Protein AF-0000000068749416 (afdb_homodimer)

Organism: Papio anubis (NCBI:txid9555)

pLDDT: mean 79.18, std 22.69, range [18.34, 98.0]

InterPro domains:
  IPR003599 Immunoglobulin domain subtype [SM00409] (24-110)
  IPR003599 Immunoglobulin domain subtype [SM00409] (116-206)
  IPR007110 Immunoglobulin-like domain [PS50835] (22-93)
  IPR007110 Immunoglobulin-like domain [PS50835] (110-190)
  IPR013098 Immunoglobulin I-set [PF07679] (112-205)
  IPR013783 Immunoglobulin-like fold [G3DSA:2.60.40.10] (15-113)
  IPR013783 Immunoglobulin-like fold [G3DSA:2.60.40.10] (114-208)
  IPR036179 Immunoglobulin-like domain superfamily [SSF48726] (26-94)
  IPR036179 Immunoglobulin-like domain superfamily [SSF48726] (110-206)

Foldseek 3Di:
DPPPPFAEDEDEDEEEPPCPDDDDDDDDDDAKHKYKYKYKYFYPDDPVQKDKWKDFVHHTDPPPWDWDDDDRMIMIMDIDIDHDCVPDGDMDMDIDGDDDDDDDDDDDDFEKDWDPDAAEAEAQAKDKGKIFTPPDFFPDKWKWFDDDPDTDTDDPPPVAWDWDPPDRGMIMIMGGRDDQSNFAKMKMKGHHPVGIYIDIHGYGYHYPCVVCVVVVVVVVVVVVVVVVVVVVVVVVVVVVVVVVPPPPPPPVPPDPDDDDDDDDDDDDDDDDDDDPPD/DPPPPFAEDEDEDEEEPPCPDDDDDDDDDDAKHKYKYKYKYFYPDDPVQKDKWKDFVHHTDPPPWDWDDDDRMIMIMDIDIDHDCVPDGDMDMDIDGDDDDDDDDDDDDFEKDWDPDAAEEEAQAKDKGKIFTPPDFFPDKWKWFDDDPDTDTDDPPPVAWDWDPPDRGMIMIMGGRDDQSNFAKMKMKGHHPVGIYIDIHGYGYHYPCVVCVVVVVVVVVVVVVVVVVVVVVVVVVVVVVVVVPPPPPPPPVPDDDDDPDDDDDDDDDDPDDDDDDD

Sequence (556 aa):
MMANNFSWESHNISLTEHSSMPVEKNITLERPSNVNLTCQFTTSGDLNAVNVTWKKDSEQLEDNYLVSATGSTLYTQYRFTIINSKQMGSYSCFFREEKEQRGTFNFKVPELHGKNKPLISYVGDSTVLTCKCQNCFPLNWTWYSTNGSIKVPVGVQMNKYVINGTYANETKLKITQLLEEDGGSYWCHALFQVGESEEHIELVVLSYLVPLKPFLAIVAEVVLLVAAILLCEKYTQKKKKHSDEGKEFEQTEQLKSDDSNGIENNVPRHRKNESLDQMMANNFSWESHNISLTEHSSMPVEKNITLERPSNVNLTCQFTTSGDLNAVNVTWKKDSEQLEDNYLVSATGSTLYTQYRFTIINSKQMGSYSCFFREEKEQRGTFNFKVPELHGKNKPLISYVGDSTVLTCKCQNCFPLNWTWYSTNGSIKVPVGVQMNKYVINGTYANETKLKITQLLEEDGGSYWCHALFQVGESEEHIELVVLSYLVPLKPFLAIVAEVVLLVAAILLCEKYTQKKKKHSDEGKEFEQTEQLKSDDSNGIENNVPRHRKNESLDQ

Radius of gyration: 70.05 Å; Cα contacts (8 Å, |Δi|>4): 1006; chains: 2; bounding box: 60×235×241 Å

Structure (mmCIF, N/CA/C/O backbone):
data_AF-0000000068749416-model_v1
#
loop_
_entity.id
_entity.type
_entity.pdbx_description
1 polymer Embigin
#
loop_
_atom_site.group_PDB
_atom_site.id
_atom_site.type_symbol
_atom_site.label_atom_id
_atom_site.label_alt_id
_atom_site.label_comp_id
_atom_site.label_asym_id
_atom_site.label_entity_id
_atom_site.label_seq_id
_atom_site.pdbx_PDB_ins_code
_atom_site.Cartn_x
_atom_site.Cartn_y
_atom_site.Cartn_z
_atom_site.occupancy
_atom_site.B_iso_or_equiv
_atom_site.auth_seq_id
_atom_site.auth_comp_id
_atom_site.auth_asym_id
_atom_site.auth_atom_id
_atom_site.pdbx_PDB_model_num
ATOM 1 N N . MET A 1 1 ? -15.367 28.734 -17.875 1 34.31 1 MET A N 1
ATOM 2 C CA . MET A 1 1 ? -14.391 28.984 -16.812 1 34.31 1 MET A CA 1
ATOM 3 C C . MET A 1 1 ? -13.984 30.453 -16.766 1 34.31 1 MET A C 1
ATOM 5 O O . MET A 1 1 ? -13.398 30.969 -17.719 1 34.31 1 MET A O 1
ATOM 9 N N . MET A 1 2 ? -14.867 31.281 -16.406 1 40.5 2 MET A N 1
ATOM 10 C CA . MET A 1 2 ? -14.547 32.719 -16.422 1 40.5 2 MET A CA 1
ATOM 11 C C . MET A 1 2 ? -13.133 32.969 -15.914 1 40.5 2 MET A C 1
ATOM 13 O O . MET A 1 2 ? -12.734 32.406 -14.883 1 40.5 2 MET A O 1
ATOM 17 N N . ALA A 1 3 ? -12.273 33.188 -16.797 1 48.22 3 ALA A N 1
ATOM 18 C CA . ALA A 1 3 ? -10.875 33.562 -16.594 1 48.22 3 ALA A CA 1
ATOM 19 C C . ALA A 1 3 ? -10.727 34.594 -15.492 1 48.22 3 ALA A C 1
ATOM 21 O O . ALA A 1 3 ? -11.133 35.75 -15.648 1 48.22 3 ALA A O 1
ATOM 22 N N . ASN A 1 4 ? -11.055 34.281 -14.25 1 62.78 4 ASN A N 1
ATOM 23 C CA . ASN A 1 4 ? -10.961 35.281 -13.195 1 62.78 4 ASN A CA 1
ATOM 24 C C . ASN A 1 4 ? -9.609 35.969 -13.195 1 62.78 4 ASN A C 1
ATOM 26 O O . ASN A 1 4 ? -8.594 35.375 -13.57 1 62.78 4 ASN A O 1
ATOM 30 N N . ASN A 1 5 ? -9.516 37.219 -13.453 1 78.5 5 ASN A N 1
ATOM 31 C CA . ASN A 1 5 ? -8.422 38.188 -13.594 1 78.5 5 ASN A CA 1
ATOM 32 C C . ASN A 1 5 ? -7.535 38.219 -12.352 1 78.5 5 ASN A C 1
ATOM 34 O O . ASN A 1 5 ? -6.957 39.25 -12.016 1 78.5 5 ASN A O 1
ATOM 38 N N . PHE A 1 6 ? -7.492 37.062 -11.703 1 88.56 6 PHE A N 1
ATOM 39 C CA . PHE A 1 6 ? -6.641 37.094 -10.523 1 88.56 6 PHE A CA 1
ATOM 40 C C . PHE A 1 6 ? -5.203 36.75 -10.891 1 88.56 6 PHE A C 1
ATOM 42 O O . PHE A 1 6 ? -4.949 36.125 -11.922 1 88.56 6 PHE A O 1
ATOM 49 N N . SER A 1 7 ? -4.23 37.281 -10.023 1 89.56 7 SER A N 1
ATOM 50 C CA . SER A 1 7 ? -2.822 36.969 -10.211 1 89.56 7 SER A CA 1
ATOM 51 C C . SER A 1 7 ? -2.578 35.469 -10.055 1 89.56 7 SER A C 1
ATOM 53 O O . SER A 1 7 ? -3.377 34.75 -9.438 1 89.56 7 SER A O 1
ATOM 55 N N . TRP A 1 8 ? -1.411 35.062 -10.789 1 91.81 8 TRP A N 1
ATOM 56 C CA . TRP A 1 8 ? -1.044 33.656 -10.703 1 91.81 8 TRP A CA 1
ATOM 57 C C . TRP A 1 8 ? 0.104 33.469 -9.719 1 91.81 8 TRP A C 1
ATOM 59 O O . TRP A 1 8 ? 1.069 34.219 -9.711 1 91.81 8 TRP A O 1
ATOM 69 N N . GLU A 1 9 ? -0.146 32.469 -8.797 1 94.31 9 GLU A N 1
ATOM 70 C CA . GLU A 1 9 ? 0.899 32.062 -7.871 1 94.31 9 GLU A CA 1
ATOM 71 C C . GLU A 1 9 ? 1.227 30.562 -8.055 1 94.31 9 GLU A C 1
ATOM 73 O O . GLU A 1 9 ? 0.323 29.734 -8.172 1 94.31 9 GLU A O 1
ATOM 78 N N . SER A 1 10 ? 2.6 30.266 -8.156 1 96.44 10 SER A N 1
ATOM 79 C CA . SER A 1 10 ? 3.033 28.875 -8.297 1 96.44 10 SER A CA 1
ATOM 80 C C . SER A 1 10 ? 3.926 28.453 -7.133 1 96.44 10 SER A C 1
ATOM 82 O O . SER A 1 10 ? 4.801 29.219 -6.711 1 96.44 10 SER A O 1
ATOM 84 N N . HIS A 1 11 ? 3.621 27.391 -6.582 1 97.94 11 HIS A N 1
ATOM 85 C CA . HIS A 1 11 ? 4.418 26.844 -5.488 1 97.94 11 HIS A CA 1
ATOM 86 C C . HIS A 1 11 ? 4.773 25.375 -5.742 1 97.94 11 HIS A C 1
ATOM 88 O O . HIS A 1 11 ? 3.986 24.641 -6.336 1 97.94 11 HIS A O 1
ATOM 94 N N . ASN A 1 12 ? 5.973 24.922 -5.285 1 97.31 12 ASN A N 1
ATOM 95 C CA . ASN A 1 12 ? 6.441 23.562 -5.57 1 97.31 12 ASN A CA 1
ATOM 96 C C . ASN A 1 12 ? 7.027 22.906 -4.328 1 97.31 12 ASN A C 1
ATOM 98 O O . ASN A 1 12 ? 7.605 23.578 -3.473 1 97.3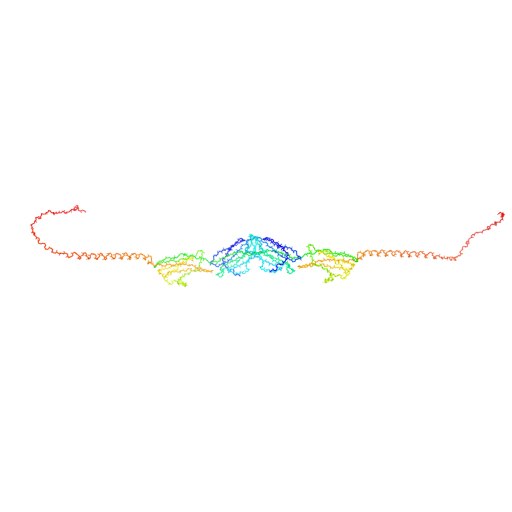1 12 ASN A O 1
ATOM 102 N N . ILE A 1 13 ? 6.781 21.656 -4.219 1 97.19 13 ILE A N 1
ATOM 103 C CA . ILE A 1 13 ? 7.395 20.812 -3.197 1 97.19 13 ILE A CA 1
ATOM 104 C C . ILE A 1 13 ? 8.07 19.625 -3.857 1 97.19 13 ILE A C 1
ATOM 106 O O . ILE A 1 13 ? 7.535 19.031 -4.801 1 97.19 13 ILE A O 1
ATOM 110 N N . SER A 1 14 ? 9.297 19.297 -3.426 1 95.06 14 SER A N 1
ATOM 111 C CA . SER A 1 14 ? 10.039 18.141 -3.926 1 95.06 14 SER A CA 1
ATOM 112 C C . SER A 1 14 ? 10.141 17.047 -2.865 1 95.06 14 SER A C 1
ATOM 114 O O . SER A 1 14 ? 10.57 17.297 -1.739 1 95.06 14 SER A O 1
ATOM 116 N N . LEU A 1 15 ? 9.68 15.906 -3.279 1 94.25 15 LEU A N 1
ATOM 117 C CA . LEU A 1 15 ? 9.703 14.75 -2.383 1 94.25 15 LEU A CA 1
ATOM 118 C C . LEU A 1 15 ? 10.625 13.664 -2.926 1 94.25 15 LEU A C 1
ATOM 120 O O . LEU A 1 15 ? 10.812 13.555 -4.141 1 94.25 15 LEU A O 1
ATOM 124 N N . THR A 1 16 ? 11.281 12.953 -1.979 1 89.75 16 THR A N 1
ATOM 125 C CA . THR A 1 16 ? 12.086 11.789 -2.334 1 89.75 16 THR A CA 1
ATOM 126 C C . THR A 1 16 ? 11.648 10.562 -1.532 1 89.75 16 THR A C 1
ATOM 128 O O . THR A 1 16 ? 10.844 10.68 -0.604 1 89.75 16 THR A O 1
ATOM 131 N N . GLU A 1 17 ? 12.164 9.398 -1.887 1 82.94 17 GLU A N 1
ATOM 132 C CA . GLU A 1 17 ? 11.82 8.148 -1.216 1 82.94 17 GLU A CA 1
ATOM 133 C C . GLU A 1 17 ? 12.258 8.172 0.248 1 82.94 17 GLU A C 1
ATOM 135 O O . GLU A 1 17 ? 11.703 7.441 1.075 1 82.94 17 GLU A O 1
ATOM 140 N N . HIS A 1 18 ? 13.188 8.914 0.63 1 75.38 18 HIS A N 1
ATOM 141 C CA . HIS A 1 18 ? 13.734 8.969 1.982 1 75.38 18 HIS A CA 1
ATOM 142 C C . HIS A 1 18 ? 13.094 10.086 2.791 1 75.38 18 HIS A C 1
ATOM 144 O O . HIS A 1 18 ? 13.5 10.359 3.924 1 75.38 18 HIS A O 1
ATOM 150 N N . SER A 1 19 ? 12.172 10.656 2.111 1 67.56 19 SER A N 1
ATOM 151 C CA . SER A 1 19 ? 11.523 11.727 2.863 1 67.56 19 SER A CA 1
ATOM 152 C C . SER A 1 19 ? 10.68 11.164 4.004 1 67.56 19 SER A C 1
ATOM 154 O O . SER A 1 19 ? 9.727 10.414 3.771 1 67.56 19 SER A O 1
ATOM 156 N N . SER A 1 20 ? 11.234 10.789 5.133 1 64.25 20 SER A N 1
ATOM 157 C CA . SER A 1 20 ? 10.562 10.141 6.25 1 64.25 20 SER A CA 1
ATOM 158 C C . SER A 1 20 ? 9.492 11.047 6.852 1 64.25 20 SER A C 1
ATOM 160 O O . SER A 1 20 ? 8.578 10.57 7.527 1 64.25 20 SER A O 1
ATOM 162 N N . MET A 1 21 ? 9.641 12.375 6.637 1 71 21 MET A N 1
ATOM 163 C CA . MET A 1 21 ? 8.688 13.297 7.25 1 71 21 MET A CA 1
ATOM 164 C C . MET A 1 21 ? 7.957 14.109 6.188 1 71 21 MET A C 1
ATOM 166 O O . MET A 1 21 ? 8.492 14.336 5.098 1 71 21 MET A O 1
ATOM 170 N N . PRO A 1 22 ? 6.648 14.344 6.473 1 82.06 22 PRO A N 1
ATOM 171 C CA . PRO A 1 22 ? 5.895 15.203 5.559 1 82.06 22 PRO A CA 1
ATOM 172 C C . PRO A 1 22 ? 6.559 16.562 5.348 1 82.06 22 PRO A C 1
ATOM 174 O O . PRO A 1 22 ? 7.074 17.156 6.297 1 82.06 22 PRO A O 1
ATOM 177 N N . VAL A 1 23 ? 6.801 16.906 4.082 1 92.5 23 VAL A N 1
ATOM 178 C CA . VAL A 1 23 ? 7.336 18.219 3.715 1 92.5 23 VAL A CA 1
ATOM 179 C C . VAL A 1 23 ? 6.195 19.234 3.611 1 92.5 23 VAL A C 1
ATOM 181 O O . VAL A 1 23 ? 5.195 18.984 2.936 1 92.5 23 VAL A O 1
ATOM 184 N N . GLU A 1 24 ? 6.391 20.344 4.379 1 95.56 24 GLU A N 1
ATOM 185 C CA . GLU A 1 24 ? 5.324 21.344 4.379 1 95.56 24 GLU A CA 1
ATOM 186 C C . GLU A 1 24 ? 5.836 22.688 3.9 1 95.56 24 GLU A C 1
ATOM 188 O O . GLU A 1 24 ? 7.008 23.031 4.102 1 95.56 24 GLU A O 1
ATOM 193 N N . LYS A 1 25 ? 5.078 23.391 3.197 1 96.94 25 LYS A N 1
ATOM 194 C CA . LYS A 1 25 ? 5.324 24.766 2.768 1 96.94 25 LYS A CA 1
ATOM 195 C C . LYS A 1 25 ? 4.191 25.688 3.203 1 96.94 25 LYS A C 1
ATOM 197 O O . LYS A 1 25 ? 3.021 25.438 2.906 1 96.94 25 LYS A O 1
ATOM 202 N N . ASN A 1 26 ? 4.473 26.797 3.949 1 96.75 26 ASN A N 1
ATOM 203 C CA . ASN A 1 26 ? 3.486 27.797 4.359 1 96.75 26 ASN A CA 1
ATOM 204 C C . ASN A 1 26 ? 3.414 28.953 3.373 1 96.75 26 ASN A C 1
ATOM 206 O O . ASN A 1 26 ? 4.43 29.578 3.076 1 96.75 26 ASN A O 1
ATOM 210 N N . ILE A 1 27 ? 2.252 29.203 2.924 1 96.31 27 ILE A N 1
ATOM 211 C CA . ILE A 1 27 ? 2.033 30.25 1.937 1 96.31 27 ILE A CA 1
ATOM 212 C C . ILE A 1 27 ? 1.076 31.297 2.502 1 96.31 27 ILE A C 1
ATOM 214 O O . ILE A 1 27 ? -0 30.953 3 1 96.31 27 ILE A O 1
ATOM 218 N N . THR A 1 28 ? 1.447 32.531 2.443 1 95.06 28 THR A N 1
ATOM 219 C CA . THR A 1 28 ? 0.596 33.625 2.92 1 95.06 28 THR A CA 1
ATOM 220 C C . THR A 1 28 ? -0.069 34.344 1.749 1 95.06 28 THR A C 1
ATOM 222 O O . THR A 1 28 ? 0.603 34.75 0.793 1 95.06 28 THR A O 1
ATOM 225 N N . LEU A 1 29 ? -1.43 34.469 1.845 1 93.94 29 LEU A N 1
ATOM 226 C CA . LEU A 1 29 ? -2.188 35.156 0.802 1 93.94 29 LEU A CA 1
ATOM 227 C C . LEU A 1 29 ? -3.154 36.156 1.407 1 93.94 29 LEU A C 1
ATOM 229 O O . LEU A 1 29 ? -3.775 35.906 2.438 1 93.94 29 LEU A O 1
ATOM 233 N N . GLU A 1 30 ? -3.281 37.344 0.752 1 92.19 30 GLU A N 1
ATOM 234 C CA . GLU A 1 30 ? -4.191 38.375 1.244 1 92.19 30 GLU A CA 1
ATOM 235 C C . GLU A 1 30 ? -5.309 38.656 0.24 1 92.19 30 GLU A C 1
ATOM 237 O O . GLU A 1 30 ? -6.336 39.219 0.591 1 92.19 30 GLU A O 1
ATOM 242 N N . ARG A 1 31 ? -5.031 38.375 -0.994 1 92.31 31 ARG A N 1
ATOM 243 C CA . ARG A 1 31 ? -5.977 38.625 -2.072 1 92.31 31 ARG A CA 1
ATOM 244 C C . ARG A 1 31 ? -6.27 37.375 -2.873 1 92.31 31 ARG A C 1
ATOM 246 O O . ARG A 1 31 ? -5.492 36.406 -2.844 1 92.31 31 ARG A O 1
ATOM 253 N N . PRO A 1 32 ? -7.477 37.406 -3.496 1 94.69 32 PRO A N 1
ATOM 254 C CA . PRO A 1 32 ? -7.762 36.25 -4.371 1 94.69 32 PRO A CA 1
ATOM 255 C C . PRO A 1 32 ? -6.672 36.031 -5.414 1 94.69 32 PRO A C 1
ATOM 257 O O . PRO A 1 32 ? -6.09 37 -5.926 1 94.69 32 PRO A O 1
ATOM 260 N N . SER A 1 33 ? -6.434 34.781 -5.648 1 95.56 33 SER A N 1
ATOM 261 C CA . SER A 1 33 ? -5.359 34.469 -6.578 1 95.56 33 SER A CA 1
ATOM 262 C C . SER A 1 33 ? -5.598 33.094 -7.246 1 95.56 33 SER A C 1
ATOM 264 O O . SER A 1 33 ? -6.293 32.25 -6.695 1 95.56 33 SER A O 1
ATOM 266 N N . ASN A 1 34 ? -5.094 33.031 -8.469 1 96 34 ASN A N 1
ATOM 267 C CA . ASN A 1 34 ? -4.977 31.734 -9.109 1 96 34 ASN A CA 1
ATOM 268 C C . ASN A 1 34 ? -3.74 30.984 -8.633 1 96 34 ASN A C 1
ATOM 270 O O . ASN A 1 34 ? -2.645 31.547 -8.586 1 96 34 ASN A O 1
ATOM 274 N N . VAL A 1 35 ? -3.977 29.797 -8.227 1 96.56 35 VAL A N 1
ATOM 275 C CA . VAL A 1 35 ? -2.875 29.062 -7.594 1 96.56 35 VAL A CA 1
ATOM 276 C C . VAL A 1 35 ? -2.557 27.812 -8.398 1 96.56 35 VAL A C 1
ATOM 278 O O . VAL A 1 35 ? -3.465 27.109 -8.859 1 96.56 35 VAL A O 1
ATOM 281 N N . ASN A 1 36 ? -1.297 27.516 -8.688 1 9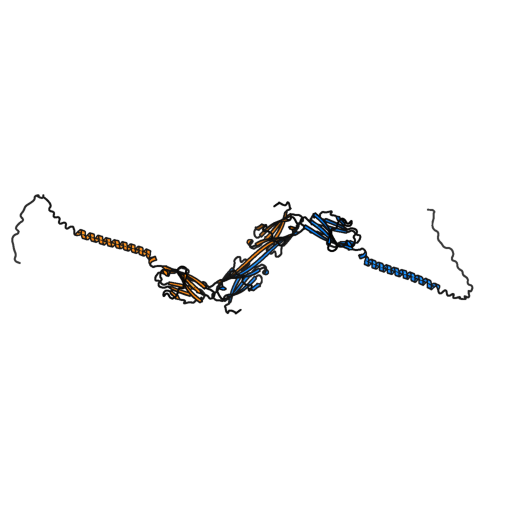6.94 36 ASN A N 1
ATOM 282 C CA . ASN A 1 36 ? -0.775 26.281 -9.266 1 96.94 36 ASN A CA 1
ATOM 283 C C . ASN A 1 36 ? 0.171 25.562 -8.305 1 96.94 36 ASN A C 1
ATOM 285 O O . ASN A 1 36 ? 1.279 26.031 -8.055 1 96.94 36 ASN A O 1
ATOM 289 N N . LEU A 1 37 ? -0.294 24.438 -7.832 1 97.69 37 LEU A N 1
ATOM 290 C CA . LEU A 1 37 ? 0.537 23.672 -6.918 1 97.69 37 LEU A CA 1
ATOM 291 C C . LEU A 1 37 ? 1.206 22.5 -7.645 1 97.69 37 LEU A C 1
ATOM 293 O O . LEU A 1 37 ? 0.549 21.766 -8.383 1 97.69 37 LEU A O 1
ATOM 297 N N . THR A 1 38 ? 2.514 22.328 -7.445 1 97.81 38 THR A N 1
ATOM 298 C CA . THR A 1 38 ? 3.248 21.25 -8.086 1 97.81 38 THR A CA 1
ATOM 299 C C . THR A 1 38 ? 4.012 20.422 -7.055 1 97.81 38 THR A C 1
ATOM 301 O O . THR A 1 38 ? 4.695 20.969 -6.191 1 97.81 38 THR A O 1
ATOM 304 N N . CYS A 1 39 ? 3.797 19.141 -7.117 1 97.31 39 CYS A N 1
ATOM 305 C CA . CYS A 1 39 ? 4.594 18.203 -6.336 1 97.31 39 CYS A CA 1
ATOM 306 C C . CYS A 1 39 ? 5.445 17.328 -7.242 1 97.31 39 CYS A C 1
ATOM 308 O O . CYS A 1 39 ? 4.98 16.891 -8.297 1 97.31 39 CYS A O 1
ATOM 310 N N . GLN A 1 40 ? 6.645 17.156 -6.836 1 96.38 40 GLN A N 1
ATOM 311 C CA . GLN A 1 40 ? 7.523 16.234 -7.547 1 96.38 40 GLN A CA 1
ATOM 312 C C . GLN A 1 40 ? 8.039 15.141 -6.617 1 96.38 40 GLN A C 1
ATOM 314 O O . GLN A 1 40 ? 8.422 15.422 -5.477 1 96.38 40 GLN A O 1
ATOM 319 N N . PHE A 1 41 ? 8.023 13.891 -7.16 1 95.06 41 PHE A N 1
ATOM 320 C CA . PHE A 1 41 ? 8.492 12.742 -6.387 1 95.06 41 PHE A CA 1
ATOM 321 C C . PHE A 1 41 ? 9.477 11.914 -7.188 1 95.06 41 PHE A C 1
ATOM 323 O O . PHE A 1 41 ? 9.148 11.406 -8.266 1 95.06 41 PHE A O 1
ATOM 330 N N . THR A 1 42 ? 10.648 11.891 -6.656 1 92.81 42 THR A N 1
ATOM 331 C CA . THR A 1 42 ? 11.68 11.086 -7.305 1 92.81 42 THR A CA 1
ATOM 332 C C . THR A 1 42 ? 11.867 9.758 -6.578 1 92.81 42 THR A C 1
ATOM 334 O O . THR A 1 42 ? 12.062 9.727 -5.363 1 92.81 42 THR A O 1
ATOM 337 N N . THR A 1 43 ? 11.75 8.664 -7.348 1 87.88 43 THR A N 1
ATOM 338 C CA . THR A 1 43 ? 11.891 7.336 -6.77 1 87.88 43 THR A CA 1
ATOM 339 C C . THR A 1 43 ? 12.711 6.43 -7.688 1 87.88 43 THR A C 1
ATOM 341 O O . THR A 1 43 ? 12.797 6.676 -8.891 1 87.88 43 THR A O 1
ATOM 344 N N . SER A 1 44 ? 13.391 5.508 -7.074 1 81.56 44 SER A N 1
ATOM 345 C CA . SER A 1 44 ? 14.141 4.508 -7.836 1 81.56 44 SER A CA 1
ATOM 346 C C . SER A 1 44 ? 13.242 3.348 -8.25 1 81.56 44 SER A C 1
ATOM 348 O O . SER A 1 44 ? 13.648 2.49 -9.039 1 81.56 44 SER A O 1
ATOM 350 N N . GLY A 1 45 ? 12.094 3.334 -7.805 1 79.12 45 GLY A N 1
ATOM 351 C CA . GLY A 1 45 ? 11.164 2.256 -8.102 1 79.12 45 GLY A CA 1
ATOM 352 C C . GLY A 1 45 ? 10.398 2.465 -9.391 1 79.12 45 GLY A C 1
ATOM 353 O O . GLY A 1 45 ? 10.805 3.262 -10.242 1 79.12 45 GLY A O 1
ATOM 354 N N . ASP A 1 46 ? 9.43 1.579 -9.555 1 82.31 46 ASP A N 1
ATOM 355 C CA . ASP A 1 46 ? 8.562 1.657 -10.734 1 82.31 46 ASP A CA 1
ATOM 356 C C . ASP A 1 46 ? 7.559 2.799 -10.602 1 82.31 46 ASP A C 1
ATOM 358 O O . ASP A 1 46 ? 6.688 2.768 -9.727 1 82.31 46 ASP A O 1
ATOM 362 N N . LEU A 1 47 ? 7.637 3.742 -11.539 1 87.56 47 LEU A N 1
ATOM 363 C CA . LEU A 1 47 ? 6.75 4.898 -11.5 1 87.56 47 LEU A CA 1
ATOM 364 C C . LEU A 1 47 ? 5.301 4.477 -11.727 1 87.56 47 LEU A C 1
ATOM 366 O O . LEU A 1 47 ? 4.375 5.133 -11.242 1 87.56 47 LEU A O 1
ATOM 370 N N . ASN A 1 48 ? 5.176 3.328 -12.383 1 86.75 48 ASN A N 1
ATOM 371 C CA . ASN A 1 48 ? 3.826 2.855 -12.688 1 86.75 48 ASN A CA 1
ATOM 372 C C . ASN A 1 48 ? 3.137 2.307 -11.438 1 86.75 48 ASN A C 1
ATOM 374 O O . ASN A 1 48 ? 1.911 2.178 -11.414 1 86.75 48 ASN A O 1
ATOM 378 N N . ALA A 1 49 ? 3.91 2.043 -10.422 1 83.5 49 ALA A N 1
ATOM 379 C CA . ALA A 1 49 ? 3.35 1.486 -9.195 1 83.5 49 ALA A CA 1
ATOM 380 C C . ALA A 1 49 ? 2.979 2.594 -8.211 1 83.5 49 ALA A C 1
ATOM 382 O O . ALA A 1 49 ? 2.449 2.32 -7.133 1 83.5 49 ALA A O 1
ATOM 383 N N . VAL A 1 50 ? 3.223 3.807 -8.625 1 91.31 50 VAL A N 1
ATOM 384 C CA . VAL A 1 50 ? 2.98 4.914 -7.707 1 91.31 50 VAL A CA 1
ATOM 385 C C . VAL A 1 50 ? 1.621 5.539 -8 1 91.31 50 VAL A C 1
ATOM 387 O O . VAL A 1 50 ? 1.335 5.914 -9.141 1 91.31 50 VAL A O 1
ATOM 390 N N . ASN A 1 51 ? 0.82 5.602 -6.977 1 92.75 51 ASN A N 1
ATOM 391 C CA . ASN A 1 51 ? -0.473 6.273 -7.07 1 92.75 51 ASN A CA 1
ATOM 392 C C . ASN A 1 51 ? -0.421 7.68 -6.484 1 92.75 51 ASN A C 1
ATOM 394 O O . ASN A 1 51 ? 0.136 7.887 -5.402 1 92.75 51 ASN A O 1
ATOM 398 N N . VAL A 1 52 ? -1.046 8.586 -7.246 1 94.69 52 VAL A N 1
ATOM 399 C CA . VAL A 1 52 ? -1.018 9.984 -6.82 1 94.69 52 VAL A CA 1
ATOM 400 C C . VAL A 1 52 ? -2.422 10.43 -6.422 1 94.69 52 VAL A C 1
ATOM 402 O O . VAL A 1 52 ? -3.398 10.117 -7.109 1 94.69 52 VAL A O 1
ATOM 405 N N . THR A 1 53 ? -2.529 11.094 -5.277 1 95.38 53 THR A N 1
ATOM 406 C CA . THR A 1 53 ? -3.801 11.664 -4.844 1 95.38 53 THR A CA 1
ATOM 407 C C . THR A 1 53 ? -3.592 13.039 -4.219 1 95.38 53 THR A C 1
ATOM 409 O O . THR A 1 53 ? -2.479 13.383 -3.816 1 95.38 53 THR A O 1
ATOM 412 N N . TRP A 1 54 ? -4.648 13.852 -4.262 1 96.69 54 TRP A N 1
ATOM 413 C CA . TRP A 1 54 ? -4.652 15.164 -3.621 1 96.69 54 TRP A CA 1
ATOM 414 C C . TRP A 1 54 ? -5.781 15.266 -2.602 1 96.69 54 TRP A C 1
ATOM 416 O O . TRP A 1 54 ? -6.867 14.719 -2.812 1 96.69 54 TRP A O 1
ATOM 426 N N . LYS A 1 55 ? -5.449 16 -1.531 1 96.94 55 LYS A N 1
ATOM 427 C CA . LYS A 1 55 ? -6.473 16.25 -0.517 1 96.94 55 LYS A CA 1
ATOM 428 C C . LYS A 1 55 ? -6.453 17.703 -0.057 1 96.94 55 LYS A C 1
ATOM 430 O O . LYS A 1 55 ? -5.398 18.328 -0.038 1 96.94 55 LYS A O 1
ATOM 435 N N . LYS A 1 56 ? -7.617 18.141 0.252 1 96.5 56 LYS A N 1
ATOM 436 C CA . LYS A 1 56 ? -7.781 19.391 0.984 1 96.5 56 LYS A CA 1
ATOM 437 C C . LYS A 1 56 ? -8.266 19.141 2.408 1 96.5 56 LYS A C 1
ATOM 439 O O . LYS A 1 56 ? -9.375 18.625 2.609 1 96.5 56 LYS A O 1
ATOM 444 N N . ASP A 1 57 ? -7.586 19.688 3.42 1 92.69 57 ASP A N 1
ATOM 445 C CA . ASP A 1 57 ? -7.887 19.531 4.84 1 92.69 57 ASP A CA 1
ATOM 446 C C . ASP A 1 57 ? -8.266 18.094 5.168 1 92.69 57 ASP A C 1
ATOM 448 O O . ASP A 1 57 ? -9.164 17.844 5.98 1 92.69 57 ASP A O 1
ATOM 452 N N . SER A 1 58 ? -8.531 17.156 4.453 1 88.69 58 SER A N 1
ATOM 453 C CA . SER A 1 58 ? -8.766 15.742 4.676 1 88.69 58 SER A CA 1
ATOM 454 C C . SER A 1 58 ? -9.703 15.164 3.619 1 88.69 58 SER A C 1
ATOM 456 O O . SER A 1 58 ? -9.984 13.969 3.617 1 88.69 58 SER A O 1
ATOM 458 N N . GLU A 1 59 ? -10.156 16 2.928 1 93.88 59 GLU A N 1
ATOM 459 C CA . GLU A 1 59 ? -11.07 15.547 1.891 1 93.88 59 GLU A CA 1
ATOM 460 C C . GLU A 1 59 ? -10.352 15.344 0.562 1 93.88 59 GLU A C 1
ATOM 462 O O . GLU A 1 59 ? -9.57 16.188 0.136 1 93.88 59 GLU A O 1
ATOM 467 N N . GLN A 1 60 ? -10.75 14.242 -0.064 1 94.75 60 GLN A N 1
ATOM 468 C CA . GLN A 1 60 ? -10.141 13.93 -1.352 1 94.75 60 GLN A CA 1
ATOM 469 C C . GLN A 1 60 ? -10.625 14.891 -2.436 1 94.75 60 GLN A C 1
ATOM 471 O O . GLN A 1 60 ? -11.812 15.188 -2.521 1 94.75 60 GLN A O 1
ATOM 476 N N . LEU A 1 61 ? -9.664 15.422 -3.127 1 93.62 61 LEU A N 1
ATOM 477 C CA . LEU A 1 61 ? -9.984 16.312 -4.234 1 93.62 61 LEU A CA 1
ATOM 478 C C . LEU A 1 61 ? -10.273 15.523 -5.504 1 93.62 61 LEU A C 1
ATOM 480 O O . LEU A 1 61 ? -9.805 14.391 -5.656 1 93.62 61 LEU A O 1
ATOM 484 N N . GLU A 1 62 ? -11.195 16.047 -6.309 1 84.06 62 GLU A N 1
ATOM 485 C CA . GLU A 1 62 ? -11.523 15.383 -7.566 1 84.06 62 GLU A CA 1
ATOM 486 C C . GLU A 1 62 ? -10.289 15.211 -8.438 1 84.06 62 GLU A C 1
ATOM 488 O O . GLU A 1 62 ? -9.312 15.953 -8.305 1 84.06 62 GLU A O 1
ATOM 493 N N . ASP A 1 63 ? -10.359 14.18 -9.297 1 77.62 63 ASP A N 1
ATOM 494 C CA . ASP A 1 63 ? -9.25 13.781 -10.156 1 77.62 63 ASP A CA 1
ATOM 495 C C . ASP A 1 63 ? -9.062 14.773 -11.305 1 77.62 63 ASP A C 1
ATOM 497 O O . ASP A 1 63 ? -9.125 14.398 -12.477 1 77.62 63 ASP A O 1
ATOM 501 N N . ASN A 1 64 ? -8.969 16.078 -10.922 1 85.69 64 ASN A N 1
ATOM 502 C CA . ASN A 1 64 ? -8.727 17.094 -11.945 1 85.69 64 ASN A CA 1
ATOM 503 C C . ASN A 1 64 ? -7.297 17.625 -11.875 1 85.69 64 ASN A C 1
ATOM 505 O O . ASN A 1 64 ? -7.055 18.797 -12.141 1 85.69 64 ASN A O 1
ATOM 509 N N . TYR A 1 65 ? -6.496 16.734 -11.375 1 92.19 65 TYR A N 1
ATOM 510 C CA . TYR A 1 65 ? -5.09 17.141 -11.352 1 92.19 65 TYR A CA 1
ATOM 511 C C . TYR A 1 65 ? -4.305 16.406 -12.438 1 92.19 65 TYR A C 1
ATOM 513 O O . TYR A 1 65 ? -4.797 15.453 -13.031 1 92.19 65 TYR A O 1
ATOM 521 N N . LEU A 1 66 ? -3.201 17.047 -12.797 1 94.19 66 LEU A N 1
ATOM 522 C CA . LEU A 1 66 ? -2.346 16.5 -13.844 1 94.19 66 LEU A CA 1
ATOM 523 C C . LEU A 1 66 ? -1.208 15.68 -13.25 1 94.19 66 LEU A C 1
ATOM 525 O O . LEU A 1 66 ? -0.616 16.062 -12.242 1 94.19 66 LEU A O 1
ATOM 529 N N . VAL A 1 67 ? -1.049 14.531 -13.898 1 94.5 67 VAL A N 1
ATOM 530 C CA . VAL A 1 67 ? 0.079 13.688 -13.508 1 94.5 67 VAL A CA 1
ATOM 531 C C . VAL A 1 67 ? 0.968 13.422 -14.719 1 94.5 67 VAL A C 1
ATOM 533 O O . VAL A 1 67 ? 0.471 13.117 -15.812 1 94.5 67 VAL A O 1
ATOM 536 N N . SER A 1 68 ? 2.26 13.641 -14.578 1 94.38 68 SER A N 1
ATOM 537 C CA . SER A 1 68 ? 3.227 13.344 -15.625 1 94.38 68 SER A CA 1
ATOM 538 C C . SER A 1 68 ? 4.5 12.734 -15.055 1 94.38 68 SER A C 1
ATOM 540 O O . SER A 1 68 ? 4.789 12.891 -13.867 1 94.38 68 SER A O 1
ATOM 542 N N . ALA A 1 69 ? 5.145 11.961 -15.898 1 93.44 69 ALA A N 1
ATOM 543 C CA . ALA A 1 69 ? 6.379 11.312 -15.469 1 93.44 69 ALA A CA 1
ATOM 544 C C . ALA A 1 69 ? 7.527 11.625 -16.422 1 93.44 69 ALA A C 1
ATOM 546 O O . ALA A 1 69 ? 7.332 11.656 -17.641 1 93.44 69 ALA A O 1
ATOM 547 N N . THR A 1 70 ? 8.617 12.062 -15.859 1 91.62 70 THR A N 1
ATOM 548 C CA . THR A 1 70 ? 9.859 12.242 -16.609 1 91.62 70 THR A CA 1
ATOM 549 C C . THR A 1 70 ? 11.016 11.547 -15.906 1 91.62 70 THR A C 1
ATOM 551 O O . THR A 1 70 ? 11.383 11.914 -14.781 1 91.62 70 THR A O 1
ATOM 554 N N . GLY A 1 71 ? 11.57 10.633 -16.625 1 91.06 71 GLY A N 1
ATOM 555 C CA . GLY A 1 71 ? 12.648 9.891 -15.984 1 91.06 71 GLY A CA 1
ATOM 556 C C . GLY A 1 71 ? 12.203 9.156 -14.734 1 91.06 71 GLY A C 1
ATOM 557 O O . GLY A 1 71 ? 11.266 8.359 -14.773 1 91.06 71 GLY A O 1
ATOM 558 N N . SER A 1 72 ? 12.859 9.43 -13.641 1 92.06 72 SER A N 1
ATOM 559 C CA . SER A 1 72 ? 12.562 8.797 -12.367 1 92.06 72 SER A CA 1
ATOM 560 C C . SER A 1 72 ? 11.742 9.719 -11.469 1 92.06 72 SER A C 1
ATOM 562 O O . SER A 1 72 ? 11.664 9.5 -10.25 1 92.06 72 SER A O 1
ATOM 564 N N . THR A 1 73 ? 11.242 10.695 -12.125 1 95.19 73 THR A N 1
ATOM 565 C CA . THR A 1 73 ? 10.523 11.68 -11.32 1 95.19 73 THR A CA 1
ATOM 566 C C . THR A 1 73 ? 9.07 11.797 -11.789 1 95.19 73 THR A C 1
ATOM 568 O O . THR A 1 73 ? 8.805 11.859 -12.984 1 95.19 73 THR A O 1
ATOM 571 N N . LEU A 1 74 ? 8.133 11.695 -10.797 1 95.44 74 LEU A N 1
ATOM 572 C CA . LEU A 1 74 ? 6.711 11.906 -11.039 1 95.44 74 LEU A CA 1
ATOM 573 C C . LEU A 1 74 ? 6.297 13.328 -10.664 1 95.44 74 LEU A C 1
ATOM 575 O O . LEU A 1 74 ? 6.727 13.852 -9.641 1 95.44 74 LEU A O 1
ATOM 579 N N . TYR A 1 75 ? 5.551 13.961 -11.594 1 96.12 75 TYR A N 1
ATOM 580 C CA . TYR A 1 75 ? 5.074 15.32 -11.367 1 96.12 75 TYR A CA 1
ATOM 581 C C . TYR A 1 75 ? 3.551 15.359 -11.297 1 96.12 75 TYR A C 1
ATOM 583 O O . TYR A 1 75 ? 2.873 14.688 -12.078 1 96.12 75 TYR A O 1
ATOM 591 N N . THR A 1 76 ? 3.037 16.016 -10.344 1 96.94 76 THR A N 1
ATOM 592 C CA . THR A 1 76 ? 1.603 16.266 -10.289 1 96.94 76 THR A CA 1
ATOM 593 C C . THR A 1 76 ? 1.328 17.75 -10.023 1 96.94 76 THR A C 1
ATOM 595 O O . THR A 1 76 ? 2.105 18.406 -9.344 1 96.94 76 THR A O 1
ATOM 598 N N . GLN A 1 77 ? 0.351 18.219 -10.711 1 96.81 77 GLN A N 1
ATOM 599 C CA . GLN A 1 77 ? -0.006 19.625 -10.586 1 96.81 77 GLN A CA 1
ATOM 600 C C . GLN A 1 77 ? -1.497 19.797 -10.312 1 96.81 77 GLN A C 1
ATOM 602 O O . GLN A 1 77 ? -2.328 19.125 -10.93 1 96.81 77 GLN A O 1
ATOM 607 N N . TYR A 1 78 ? -1.797 20.594 -9.391 1 96.56 78 TYR A N 1
ATOM 608 C CA . TYR A 1 78 ? -3.176 20.953 -9.07 1 96.56 78 TYR A CA 1
ATOM 609 C C . TYR A 1 78 ? -3.398 22.453 -9.211 1 96.56 78 TYR A C 1
ATOM 611 O O . TYR A 1 78 ? -2.703 23.25 -8.578 1 96.56 78 TYR A O 1
ATOM 619 N N . ARG A 1 79 ? -4.324 22.812 -10.086 1 95 79 ARG A N 1
ATOM 620 C CA . ARG A 1 79 ? -4.629 24.219 -10.336 1 95 79 ARG A CA 1
ATOM 621 C C . ARG A 1 79 ? -6.016 24.578 -9.805 1 95 79 ARG A C 1
ATOM 623 O O . ARG A 1 79 ? -6.984 23.859 -10.047 1 95 79 ARG A O 1
ATOM 630 N N . PHE A 1 80 ? -6.098 25.703 -9.055 1 93.88 80 PHE A N 1
ATOM 631 C CA . PHE A 1 80 ? -7.371 26.172 -8.523 1 93.88 80 PHE A CA 1
ATOM 632 C C . PHE A 1 80 ? -7.312 27.672 -8.242 1 93.88 80 PHE A C 1
ATOM 634 O O . PHE A 1 80 ? -6.273 28.297 -8.438 1 93.88 80 PHE A O 1
ATOM 641 N N . THR A 1 81 ? -8.469 28.172 -7.965 1 95.06 81 THR A N 1
ATOM 642 C CA . THR A 1 81 ? -8.555 29.594 -7.672 1 95.06 81 THR A CA 1
ATOM 643 C C . THR A 1 81 ? -9.039 29.828 -6.242 1 95.06 81 THR A C 1
ATOM 645 O O . THR A 1 81 ? -10 29.188 -5.797 1 95.06 81 THR A O 1
ATOM 648 N N . ILE A 1 82 ? -8.258 30.656 -5.531 1 95.56 82 ILE A N 1
ATOM 649 C CA . ILE A 1 82 ? -8.703 31.078 -4.211 1 95.56 82 ILE A CA 1
ATOM 650 C C . ILE A 1 82 ? -9.438 32.406 -4.316 1 95.56 82 ILE A C 1
ATOM 652 O O . ILE A 1 82 ? -8.836 33.438 -4.637 1 95.56 82 ILE A O 1
ATOM 656 N N . ILE A 1 83 ? -10.719 32.344 -4.039 1 94.44 83 ILE A N 1
ATOM 657 C CA . ILE A 1 83 ? -11.555 33.531 -4.148 1 94.44 83 ILE A CA 1
ATOM 658 C C . ILE A 1 83 ? -11.867 34.062 -2.754 1 94.44 83 ILE A C 1
ATOM 660 O O . ILE A 1 83 ? -11.938 35.281 -2.553 1 94.44 83 ILE A O 1
ATOM 664 N N . ASN A 1 84 ? -12.062 33.156 -1.834 1 93.69 84 ASN A N 1
ATOM 665 C CA . ASN A 1 84 ? -12.391 33.531 -0.464 1 93.69 84 ASN A CA 1
ATOM 666 C C . ASN A 1 84 ? -11.828 32.531 0.545 1 93.69 84 ASN A C 1
ATOM 668 O O . ASN A 1 84 ? -10.969 31.719 0.209 1 93.69 84 ASN A O 1
ATOM 672 N N . SER A 1 85 ? -12.305 32.688 1.793 1 94.06 85 SER A N 1
ATOM 673 C CA . SER A 1 85 ? -11.758 31.891 2.887 1 94.06 85 SER A CA 1
ATOM 674 C C . SER A 1 85 ? -12.102 30.406 2.723 1 94.06 85 SER A C 1
ATOM 676 O O . SER A 1 85 ? -11.438 29.547 3.283 1 94.06 85 SER A O 1
ATOM 678 N N . LYS A 1 86 ? -13.164 30.094 1.927 1 93.75 86 LYS A N 1
ATOM 679 C CA . LYS A 1 86 ? -13.609 28.703 1.764 1 93.75 86 LYS A CA 1
ATOM 680 C C . LYS A 1 86 ? -12.539 27.859 1.079 1 93.75 86 LYS A C 1
ATOM 682 O O . LYS A 1 86 ? -12.43 26.672 1.338 1 93.75 86 LYS A O 1
ATOM 687 N N . GLN A 1 87 ? -11.75 28.484 0.202 1 94.5 87 GLN A N 1
ATOM 688 C CA . GLN A 1 87 ? -10.734 27.734 -0.536 1 94.5 87 GLN A CA 1
ATOM 689 C C . GLN A 1 87 ? -9.398 27.766 0.198 1 94.5 87 GLN A C 1
ATOM 691 O O . GLN A 1 87 ? -8.43 27.156 -0.255 1 94.5 87 GLN A O 1
ATOM 696 N N . MET A 1 88 ? -9.391 28.516 1.346 1 95.88 88 MET A N 1
ATOM 697 C CA . MET A 1 88 ? -8.18 28.516 2.158 1 95.88 88 MET A CA 1
ATOM 698 C C . MET A 1 88 ? -8.031 27.203 2.914 1 95.88 88 MET A C 1
ATOM 700 O O . MET A 1 88 ? -8.984 26.438 3.033 1 95.88 88 MET A O 1
ATOM 704 N N . GLY A 1 89 ? -6.793 26.922 3.326 1 95.94 89 GLY A N 1
ATOM 705 C CA . GLY A 1 89 ? -6.555 25.688 4.043 1 95.94 89 GLY A CA 1
ATOM 706 C C . GLY A 1 89 ? -5.309 24.953 3.58 1 95.94 89 GLY A C 1
ATOM 707 O O . GLY A 1 89 ? -4.375 25.578 3.07 1 95.94 89 GLY A O 1
ATOM 708 N N . SER A 1 90 ? -5.379 23.688 3.891 1 97.69 90 SER A N 1
ATOM 709 C CA . SER A 1 90 ? -4.215 22.859 3.57 1 97.69 90 SER A CA 1
ATOM 710 C C . SER A 1 90 ? -4.488 21.953 2.383 1 97.69 90 SER A C 1
ATOM 712 O O . SER A 1 90 ? -5.535 21.297 2.322 1 97.69 90 SER A O 1
ATOM 714 N N . TYR A 1 91 ? -3.605 21.984 1.46 1 97.25 91 TYR A N 1
ATOM 715 C CA . TYR A 1 91 ? -3.641 21.094 0.306 1 97.25 91 TYR A CA 1
ATOM 716 C C . TYR A 1 91 ? -2.461 20.125 0.325 1 97.25 91 TYR A C 1
ATOM 718 O O . TYR A 1 91 ? -1.305 20.562 0.377 1 97.25 91 TYR A O 1
ATOM 726 N N . SER A 1 92 ? -2.797 18.891 0.237 1 97 92 SER A N 1
ATOM 727 C CA . SER A 1 92 ? -1.74 17.891 0.347 1 97 92 SER A CA 1
ATOM 728 C C . SER A 1 92 ? -1.734 16.953 -0.859 1 97 92 SER A C 1
ATOM 730 O O . SER A 1 92 ? -2.795 16.562 -1.352 1 97 92 SER A O 1
ATOM 732 N N . CYS A 1 93 ? -0.491 16.734 -1.358 1 96.69 93 CYS A N 1
ATOM 733 C CA . CYS A 1 93 ? -0.297 15.695 -2.373 1 96.69 93 CYS A CA 1
ATOM 734 C C . CYS A 1 93 ? 0.299 14.438 -1.763 1 96.69 93 CYS A C 1
ATOM 736 O O . CYS A 1 93 ? 1.117 14.516 -0.844 1 96.69 93 CYS A O 1
ATOM 738 N N . PHE A 1 94 ? -0.181 13.297 -2.305 1 95.06 94 PHE A N 1
ATOM 739 C CA . PHE A 1 94 ? 0.268 12.016 -1.783 1 95.06 94 PHE A CA 1
ATOM 740 C C . PHE A 1 94 ? 0.825 11.141 -2.902 1 95.06 94 PHE A C 1
ATOM 742 O O . PHE A 1 94 ? 0.205 11.008 -3.959 1 95.06 94 PHE A O 1
ATOM 749 N N . PHE A 1 95 ? 2.008 10.641 -2.652 1 94.12 95 PHE A N 1
ATOM 750 C CA . PHE A 1 95 ? 2.588 9.609 -3.502 1 94.12 95 PHE A CA 1
ATOM 751 C C . PHE A 1 95 ? 2.66 8.273 -2.764 1 94.12 95 PHE A C 1
ATOM 753 O O . PHE A 1 95 ? 3.506 8.094 -1.886 1 94.12 95 PHE A O 1
ATOM 760 N N . ARG A 1 96 ? 1.821 7.348 -3.221 1 91.31 96 ARG A N 1
ATOM 761 C CA . ARG A 1 96 ? 1.751 6.055 -2.549 1 91.31 96 ARG A CA 1
ATOM 762 C C . ARG A 1 96 ? 2.346 4.953 -3.418 1 91.31 96 ARG A C 1
ATOM 764 O O . ARG A 1 96 ? 1.919 4.758 -4.559 1 91.31 96 ARG A O 1
ATOM 771 N N . GLU A 1 97 ? 3.303 4.379 -2.891 1 87.44 97 GLU A N 1
ATOM 772 C CA . GLU A 1 97 ? 3.906 3.232 -3.562 1 87.44 97 GLU A CA 1
ATOM 773 C C . GLU A 1 97 ? 3.605 1.935 -2.82 1 87.44 97 GLU A C 1
ATOM 775 O O . GLU A 1 97 ? 3.818 1.843 -1.609 1 87.44 97 GLU A O 1
ATOM 780 N N . GLU A 1 98 ? 3.035 1.024 -3.562 1 84.56 98 GLU A N 1
ATOM 781 C CA . GLU A 1 98 ? 2.779 -0.289 -2.979 1 84.56 98 GLU A CA 1
ATOM 782 C C . GLU A 1 98 ? 3.598 -1.372 -3.676 1 84.56 98 GLU A C 1
ATOM 784 O O . GLU A 1 98 ? 3.574 -1.481 -4.902 1 84.56 98 GLU A O 1
ATOM 789 N N . LYS A 1 99 ? 4.414 -2.014 -2.957 1 84.12 99 LYS A N 1
ATOM 790 C CA . LYS A 1 99 ? 5.184 -3.146 -3.463 1 84.12 99 LYS A CA 1
ATOM 791 C C . LYS A 1 99 ? 4.816 -4.43 -2.727 1 84.12 99 LYS A C 1
ATOM 793 O O . LYS A 1 99 ? 4.613 -4.422 -1.511 1 84.12 99 LYS A O 1
ATOM 798 N N . GLU A 1 100 ? 4.66 -5.453 -3.568 1 89.12 100 GLU A N 1
ATOM 799 C CA . GLU A 1 100 ? 4.336 -6.75 -2.98 1 89.12 100 GLU A CA 1
ATOM 800 C C . GLU A 1 100 ? 5.262 -7.84 -3.506 1 89.12 100 GLU A C 1
ATOM 802 O O . GLU A 1 100 ? 5.469 -7.957 -4.715 1 89.12 100 GLU A O 1
ATOM 807 N N . GLN A 1 101 ? 5.91 -8.523 -2.605 1 92.19 101 GLN A N 1
ATOM 808 C CA . GLN A 1 101 ? 6.707 -9.703 -2.947 1 92.19 101 GLN A CA 1
ATOM 809 C C . GLN A 1 101 ? 5.996 -10.984 -2.535 1 92.19 101 GLN A C 1
ATOM 811 O O . GLN A 1 101 ? 5.516 -11.102 -1.404 1 92.19 101 GLN A O 1
ATOM 816 N N . ARG A 1 102 ? 6.008 -11.961 -3.518 1 94.06 102 ARG A N 1
ATOM 817 C CA . ARG A 1 102 ? 5.254 -13.188 -3.285 1 94.06 102 ARG A CA 1
ATOM 818 C C . ARG A 1 102 ? 6.152 -14.414 -3.42 1 94.06 102 ARG A C 1
ATOM 820 O O . ARG A 1 102 ? 6.883 -14.547 -4.402 1 94.06 102 ARG A O 1
ATOM 827 N N . GLY A 1 103 ? 6.125 -15.18 -2.4 1 96.44 103 GLY A N 1
ATOM 828 C CA . GLY A 1 103 ? 6.68 -16.516 -2.469 1 96.44 103 GLY A CA 1
ATOM 829 C C . GLY A 1 103 ? 5.621 -17.609 -2.447 1 96.44 103 GLY A C 1
ATOM 830 O O . GLY A 1 103 ? 4.695 -17.562 -1.635 1 96.44 103 GLY A O 1
ATOM 831 N N . THR A 1 104 ? 5.77 -18.641 -3.414 1 97.19 104 THR A N 1
ATOM 832 C CA . THR A 1 104 ? 4.727 -19.656 -3.506 1 97.19 104 THR A CA 1
ATOM 833 C C . THR A 1 104 ? 5.324 -21.062 -3.42 1 97.19 104 THR A C 1
ATOM 835 O O . THR A 1 104 ? 6.305 -21.359 -4.102 1 97.19 104 THR A O 1
ATOM 838 N N . PHE A 1 105 ? 4.746 -21.844 -2.537 1 98 105 PHE A N 1
ATOM 839 C CA . PHE A 1 105 ? 5.035 -23.266 -2.432 1 98 105 PHE A CA 1
ATOM 840 C C . PHE A 1 105 ? 3.934 -24.094 -3.078 1 98 105 PHE A C 1
ATOM 842 O O . PHE A 1 105 ? 2.781 -24.047 -2.646 1 98 105 PHE A O 1
ATOM 849 N N . ASN A 1 106 ? 4.309 -24.859 -4.086 1 97.81 106 ASN A N 1
ATOM 850 C CA . ASN A 1 106 ? 3.33 -25.703 -4.766 1 97.81 106 ASN A CA 1
ATOM 851 C C . ASN A 1 106 ? 3.486 -27.172 -4.371 1 97.81 106 ASN A C 1
ATOM 853 O O . ASN A 1 106 ? 4.48 -27.797 -4.723 1 97.81 106 ASN A O 1
ATOM 857 N N . PHE A 1 107 ? 2.51 -27.625 -3.67 1 97.38 107 PHE A N 1
ATOM 858 C CA . PHE A 1 107 ? 2.514 -29.031 -3.314 1 97.38 107 PHE A CA 1
ATOM 859 C C . PHE A 1 107 ? 1.764 -29.859 -4.355 1 97.38 107 PHE A C 1
ATOM 861 O O . PHE A 1 107 ? 0.596 -29.594 -4.645 1 97.38 107 PHE A O 1
ATOM 868 N N . LYS A 1 108 ? 2.459 -30.875 -4.902 1 95.44 108 LYS A N 1
ATOM 869 C CA . LYS A 1 108 ? 1.871 -31.75 -5.91 1 95.44 108 LYS A CA 1
ATOM 870 C C . LYS A 1 108 ? 2.271 -33.219 -5.668 1 95.44 108 LYS A C 1
ATOM 872 O O . LYS A 1 108 ? 3.242 -33.469 -4.961 1 95.44 108 LYS A O 1
ATOM 877 N N . VAL A 1 109 ? 1.492 -34.094 -6.172 1 95.12 109 VAL A N 1
ATOM 878 C CA . VAL A 1 109 ? 1.852 -35.531 -6.133 1 95.12 109 VAL A CA 1
ATOM 879 C C . VAL A 1 109 ? 2.887 -35.812 -7.215 1 95.12 109 VAL A C 1
ATOM 881 O O . VAL A 1 109 ? 3.023 -35.062 -8.18 1 95.12 109 VAL A O 1
ATOM 884 N N . PRO A 1 110 ? 3.59 -36.906 -7.031 1 94.56 110 PRO A N 1
ATOM 885 C CA . PRO A 1 110 ? 4.598 -37.25 -8.039 1 94.56 110 PRO A CA 1
ATOM 886 C C . PRO A 1 110 ? 3.994 -37.469 -9.422 1 94.56 110 PRO A C 1
ATOM 888 O O . PRO A 1 110 ? 2.875 -38 -9.531 1 94.56 110 PRO A O 1
ATOM 891 N N . GLU A 1 111 ? 4.703 -37.094 -10.312 1 92.62 111 GLU A N 1
ATOM 892 C CA . GLU A 1 111 ? 4.293 -37.312 -11.695 1 92.62 111 GLU A CA 1
ATOM 893 C C . GLU A 1 111 ? 4.727 -38.688 -12.172 1 92.62 111 GLU A C 1
ATOM 895 O O . GLU A 1 111 ? 5.766 -39.219 -11.75 1 92.62 111 GLU A O 1
ATOM 900 N N . LEU A 1 112 ? 3.871 -39.25 -12.984 1 92.88 112 LEU A N 1
ATOM 901 C CA . LEU A 1 112 ? 4.188 -40.531 -13.562 1 92.88 112 LEU A CA 1
ATOM 902 C C . LEU A 1 112 ? 4.895 -40.375 -14.906 1 92.88 112 LEU A C 1
ATOM 904 O O . LEU A 1 112 ? 4.754 -39.344 -15.57 1 92.88 112 LEU A O 1
ATOM 908 N N . HIS A 1 113 ? 5.723 -41.312 -15.125 1 88.5 113 HIS A N 1
ATOM 909 C CA . HIS A 1 113 ? 6.426 -41.281 -16.406 1 88.5 113 HIS A CA 1
ATOM 910 C C . HIS A 1 113 ? 6.09 -42.5 -17.234 1 88.5 113 HIS A C 1
ATOM 912 O O . HIS A 1 113 ? 6.215 -43.625 -16.766 1 88.5 113 HIS A O 1
ATOM 918 N N . GLY A 1 114 ? 5.457 -42.25 -18.344 1 79.38 114 GLY A N 1
ATOM 919 C CA . GLY A 1 114 ? 5.219 -43.281 -19.359 1 79.38 114 GLY A CA 1
ATOM 920 C C . GLY A 1 114 ? 5.828 -42.938 -20.703 1 79.38 114 GLY A C 1
ATOM 921 O O . GLY A 1 114 ? 6.559 -41.938 -20.828 1 79.38 114 GLY A O 1
ATOM 922 N N . LYS A 1 115 ? 5.684 -43.812 -21.641 1 76.44 115 LYS A N 1
ATOM 923 C CA . LYS A 1 115 ? 6.152 -43.531 -23 1 76.44 115 LYS A CA 1
ATOM 924 C C . LYS A 1 115 ? 5.352 -42.375 -23.609 1 76.44 115 LYS A C 1
ATOM 926 O O . LYS A 1 115 ? 4.129 -42.438 -23.719 1 76.44 115 LYS A O 1
ATOM 931 N N . ASN A 1 116 ? 6.004 -41.281 -23.828 1 79.56 116 ASN A N 1
ATOM 932 C CA . ASN A 1 116 ? 5.332 -40.094 -24.328 1 79.56 116 ASN A CA 1
ATOM 933 C C . ASN A 1 116 ? 5 -40.219 -25.812 1 79.56 116 ASN A C 1
ATOM 935 O O . ASN A 1 116 ? 4.207 -39.438 -26.359 1 79.56 116 ASN A O 1
ATOM 939 N N . LYS A 1 117 ? 5.535 -41.188 -26.484 1 85.81 117 LYS A N 1
ATOM 940 C CA . LYS A 1 117 ? 5.211 -41.438 -27.891 1 85.81 117 LYS A CA 1
ATOM 941 C C . LYS A 1 117 ? 4.215 -42.594 -28.031 1 85.81 117 LYS A C 1
ATOM 943 O O . LYS A 1 117 ? 4.223 -43.531 -27.219 1 85.81 117 LYS A O 1
ATOM 948 N N . PRO A 1 118 ? 3.393 -42.438 -29.047 1 90.31 118 PRO A N 1
ATOM 949 C CA . PRO A 1 118 ? 2.441 -43.531 -29.266 1 90.31 118 PRO A CA 1
ATOM 950 C C . PRO A 1 118 ? 3.131 -44.875 -29.5 1 90.31 118 PRO A C 1
ATOM 952 O O . PRO A 1 118 ? 4.176 -44.906 -30.156 1 90.31 118 PRO A O 1
ATOM 955 N N . LEU A 1 119 ? 2.645 -45.844 -28.906 1 92.25 119 LEU A N 1
ATOM 956 C CA . LEU A 1 119 ? 3.135 -47.219 -29.125 1 92.25 119 LEU A CA 1
ATOM 957 C C . LEU A 1 119 ? 2.471 -47.844 -30.359 1 92.25 119 LEU A C 1
ATOM 959 O O . LEU A 1 119 ? 1.242 -47.906 -30.422 1 92.25 119 LEU A O 1
ATOM 963 N N . ILE A 1 120 ? 3.268 -48.188 -31.312 1 91.94 120 ILE A N 1
ATOM 964 C CA . ILE A 1 120 ? 2.74 -48.781 -32.531 1 91.94 120 ILE A CA 1
ATOM 965 C C . ILE A 1 120 ? 2.959 -50.312 -32.5 1 91.94 120 ILE A C 1
ATOM 967 O O . ILE A 1 120 ? 4.066 -50.781 -32.219 1 91.94 120 ILE A O 1
ATOM 971 N N . SER A 1 121 ? 1.91 -51.062 -32.688 1 92.62 121 SER A N 1
ATOM 972 C CA . SER A 1 121 ? 1.952 -52.5 -32.75 1 92.62 121 SER A CA 1
ATOM 973 C C . SER A 1 121 ? 1.051 -53.031 -33.875 1 92.62 121 SER A C 1
ATOM 975 O O . SER A 1 121 ? 0.457 -52.25 -34.625 1 92.62 121 SER A O 1
ATOM 977 N N . TYR A 1 122 ? 1.132 -54.312 -34.156 1 91 122 TYR A N 1
ATOM 978 C CA . TYR A 1 122 ? 0.372 -54.875 -35.25 1 91 122 TYR A CA 1
ATOM 979 C C . TYR A 1 122 ? -0.648 -55.875 -34.75 1 91 122 TYR A C 1
ATOM 981 O O . TYR A 1 122 ? -0.463 -56.469 -33.656 1 91 122 TYR A O 1
ATOM 989 N N . VAL A 1 123 ? -1.664 -56.062 -35.594 1 91.31 123 VAL A N 1
ATOM 990 C CA . VAL A 1 123 ? -2.711 -57.031 -35.281 1 91.31 123 VAL A CA 1
ATOM 991 C C . VAL A 1 123 ? -2.094 -58.406 -35.062 1 91.31 123 VAL A C 1
ATOM 993 O O . VAL A 1 123 ? -1.243 -58.844 -35.844 1 91.31 123 VAL A O 1
ATOM 996 N N . GLY A 1 124 ? -2.512 -59.031 -33.969 1 89.81 124 GLY A N 1
ATOM 997 C CA . GLY A 1 124 ? -2.021 -60.375 -33.656 1 89.81 124 GLY A CA 1
ATOM 998 C C . GLY A 1 124 ? -0.844 -60.375 -32.688 1 89.81 124 GLY A C 1
ATOM 999 O O . GLY A 1 124 ? -0.545 -61.406 -32.062 1 89.81 124 GLY A O 1
ATOM 1000 N N . ASP A 1 125 ? -0.159 -59.281 -32.625 1 90.94 125 ASP A N 1
ATOM 1001 C CA . ASP A 1 125 ? 1.013 -59.156 -31.75 1 90.94 125 ASP A CA 1
ATOM 1002 C C . ASP A 1 125 ? 0.608 -58.875 -30.312 1 90.94 125 ASP A C 1
ATOM 1004 O O . ASP A 1 125 ? -0.58 -58.75 -30.016 1 90.94 125 ASP A O 1
ATOM 1008 N N . SER A 1 126 ? 1.638 -58.969 -29.438 1 91.56 126 SER A N 1
ATOM 1009 C CA . SER A 1 126 ? 1.475 -58.562 -28.031 1 91.56 126 SER A CA 1
ATOM 1010 C C . SER A 1 126 ? 2.262 -57.281 -27.734 1 91.56 126 SER A C 1
ATOM 1012 O O . SER A 1 126 ? 3.281 -57.031 -28.375 1 91.56 126 SER A O 1
ATOM 1014 N N . THR A 1 127 ? 1.622 -56.531 -26.875 1 92 127 THR A N 1
ATOM 1015 C CA . THR A 1 127 ? 2.324 -55.312 -26.484 1 92 127 THR A CA 1
ATOM 1016 C C . THR A 1 127 ? 2.248 -55.094 -24.969 1 92 127 THR A C 1
ATOM 1018 O O . THR A 1 127 ? 1.375 -55.656 -24.312 1 92 127 THR A O 1
ATOM 1021 N N . VAL A 1 128 ? 3.236 -54.406 -24.438 1 91.44 128 VAL A N 1
ATOM 1022 C CA . VAL A 1 128 ? 3.273 -54.094 -23.016 1 91.44 128 VAL A CA 1
ATOM 1023 C C . VAL A 1 128 ? 3.33 -52.594 -22.797 1 91.44 128 VAL A C 1
ATOM 1025 O O . VAL A 1 128 ? 4.23 -51.938 -23.312 1 91.44 128 VAL A O 1
ATOM 1028 N N . LEU A 1 129 ? 2.34 -52.094 -22.109 1 91.44 129 LEU A N 1
ATOM 1029 C CA . LEU A 1 129 ? 2.34 -50.688 -21.688 1 91.44 129 LEU A CA 1
ATOM 1030 C C . LEU A 1 129 ? 2.908 -50.562 -20.281 1 91.44 129 LEU A C 1
ATOM 1032 O O . LEU A 1 129 ? 2.486 -51.25 -19.359 1 91.44 129 LEU A O 1
ATOM 1036 N N . THR A 1 130 ? 3.82 -49.625 -20.078 1 91.19 130 THR A N 1
ATOM 1037 C CA . THR A 1 130 ? 4.492 -49.5 -18.797 1 91.19 130 THR A CA 1
ATOM 1038 C C . THR A 1 130 ? 4.359 -48.094 -18.25 1 91.19 130 THR A C 1
ATOM 1040 O O . THR A 1 130 ? 4.488 -47.125 -18.984 1 91.19 130 THR A O 1
ATOM 1043 N N . CYS A 1 131 ? 4.062 -48 -16.984 1 91.56 131 CYS A N 1
ATOM 1044 C CA . CYS A 1 131 ? 4.07 -46.781 -16.219 1 91.56 131 CYS A CA 1
ATOM 1045 C C . CYS A 1 131 ? 5.008 -46.875 -15.016 1 91.56 131 CYS A C 1
ATOM 1047 O O . CYS A 1 131 ? 5.023 -47.875 -14.32 1 91.56 131 CYS A O 1
ATOM 1049 N N . LYS A 1 132 ? 5.77 -45.781 -14.844 1 91.19 132 LYS A N 1
ATOM 1050 C CA . LYS A 1 132 ? 6.727 -45.781 -13.742 1 91.19 132 LYS A CA 1
ATOM 1051 C C . LYS A 1 132 ? 6.633 -44.5 -12.922 1 91.19 132 LYS A C 1
ATOM 1053 O O . LYS A 1 132 ? 6.328 -43.438 -13.453 1 91.19 132 LYS A O 1
ATOM 1058 N N . CYS A 1 133 ? 6.742 -44.656 -11.625 1 90.38 133 CYS A N 1
ATOM 1059 C CA . CYS A 1 133 ? 6.887 -43.531 -10.695 1 90.38 133 CYS A CA 1
ATOM 1060 C C . CYS A 1 133 ? 8.289 -43.469 -10.109 1 90.38 133 CYS A C 1
ATOM 1062 O O . CYS A 1 133 ? 8.672 -44.344 -9.32 1 90.38 133 CYS A O 1
ATOM 1064 N N . GLN A 1 134 ? 9.047 -42.406 -10.547 1 87.25 134 GLN A N 1
ATOM 1065 C CA . GLN A 1 134 ? 10.422 -42.312 -10.078 1 87.25 134 GLN A CA 1
ATOM 1066 C C . GLN A 1 134 ? 10.477 -41.844 -8.625 1 87.25 134 GLN A C 1
ATOM 1068 O O . GLN A 1 134 ? 9.969 -40.781 -8.289 1 87.25 134 GLN A O 1
ATOM 1073 N N . ASN A 1 135 ? 11.047 -42.594 -7.672 1 85.56 135 ASN A N 1
ATOM 1074 C CA . ASN A 1 135 ? 11.297 -42.25 -6.273 1 85.56 135 ASN A CA 1
ATOM 1075 C C . ASN A 1 135 ? 9.992 -42.125 -5.496 1 85.56 135 ASN A C 1
ATOM 1077 O O . ASN A 1 135 ? 9.859 -41.219 -4.656 1 85.56 135 ASN A O 1
ATOM 1081 N N . CYS A 1 136 ? 8.992 -42.719 -5.984 1 89.31 136 CYS A N 1
ATOM 1082 C CA . CYS A 1 136 ? 7.719 -42.719 -5.273 1 89.31 136 CYS A CA 1
ATOM 1083 C C . CYS A 1 136 ? 7.105 -44.094 -5.242 1 89.31 136 CYS A C 1
ATOM 1085 O O . CYS A 1 136 ? 7.508 -44.969 -6.008 1 89.31 136 CYS A O 1
ATOM 1087 N N . PHE A 1 137 ? 6.242 -44.25 -4.281 1 89 137 PHE A N 1
ATOM 1088 C CA . PHE A 1 137 ? 5.59 -45.531 -4.098 1 89 137 PHE A CA 1
ATOM 1089 C C . PHE A 1 137 ? 4.082 -45.375 -3.938 1 89 137 PHE A C 1
ATOM 1091 O O . PHE A 1 137 ? 3.592 -45.156 -2.822 1 89 137 PHE A O 1
ATOM 1098 N N . PRO A 1 138 ? 3.361 -45.625 -5.062 1 92.38 138 PRO A N 1
ATOM 1099 C CA . PRO A 1 138 ? 1.905 -45.5 -4.977 1 92.38 138 PRO A CA 1
ATOM 1100 C C . PRO A 1 138 ? 1.266 -46.625 -4.152 1 92.38 138 PRO A C 1
ATOM 1102 O O . PRO A 1 138 ? 1.842 -47.719 -4.02 1 92.38 138 PRO A O 1
ATOM 1105 N N . LEU A 1 139 ? 0.103 -46.344 -3.58 1 91.25 139 LEU A N 1
ATOM 1106 C CA . LEU A 1 139 ? -0.655 -47.344 -2.826 1 91.25 139 LEU A CA 1
ATOM 1107 C C . LEU A 1 139 ? -1.229 -48.406 -3.756 1 91.25 139 LEU A C 1
ATOM 1109 O O . LEU A 1 139 ? -1.265 -49.562 -3.406 1 91.25 139 LEU A O 1
ATOM 1113 N N . ASN A 1 140 ? -1.709 -47.906 -4.844 1 90.88 140 ASN A N 1
ATOM 1114 C CA . ASN A 1 140 ? -2.324 -48.781 -5.82 1 90.88 140 ASN A CA 1
ATOM 1115 C C . ASN A 1 140 ? -2.207 -48.25 -7.238 1 90.88 140 ASN A C 1
ATOM 1117 O O . ASN A 1 140 ? -2.047 -47.031 -7.426 1 90.88 140 ASN A O 1
ATOM 1121 N N . TRP A 1 141 ? -2.217 -49.25 -8.211 1 91.5 141 TRP A N 1
ATOM 1122 C CA . TRP A 1 141 ? -2.244 -48.906 -9.633 1 91.5 141 TRP A CA 1
ATOM 1123 C C . TRP A 1 141 ? -3.545 -49.375 -10.281 1 91.5 141 TRP A C 1
ATOM 1125 O O . TRP A 1 141 ? -4.043 -50.438 -9.984 1 91.5 141 TRP A O 1
ATOM 1135 N N . THR A 1 142 ? -4.082 -48.531 -11.156 1 90.38 142 THR A N 1
ATOM 1136 C CA . THR A 1 142 ? -5.246 -48.906 -11.945 1 90.38 142 THR A CA 1
ATOM 1137 C C . THR A 1 142 ? -5.078 -48.5 -13.398 1 90.38 142 THR A C 1
ATOM 1139 O O . THR A 1 142 ? -4.598 -47.375 -13.68 1 90.38 142 THR A O 1
ATOM 1142 N N . TRP A 1 143 ? -5.414 -49.406 -14.336 1 91.88 143 TRP A N 1
ATOM 1143 C CA . TRP A 1 143 ? -5.352 -49.094 -15.766 1 91.88 143 TRP A CA 1
ATOM 1144 C C . TRP A 1 143 ? -6.742 -48.844 -16.328 1 91.88 143 TRP A C 1
ATOM 1146 O O . TRP A 1 143 ? -7.699 -49.531 -15.977 1 91.88 143 TRP A O 1
ATOM 1156 N N . TYR A 1 144 ? -6.727 -47.844 -17.219 1 91.12 144 TYR A N 1
ATOM 1157 C CA . TYR A 1 144 ? -7.98 -47.531 -17.906 1 91.12 144 TYR A CA 1
ATOM 1158 C C . TYR A 1 144 ? -7.785 -47.469 -19.406 1 91.12 144 TYR A C 1
ATOM 1160 O O . TYR A 1 144 ? -6.699 -47.156 -19.891 1 91.12 144 TYR A O 1
ATOM 1168 N N . SER A 1 145 ? -8.836 -47.844 -20.109 1 89.12 145 SER A N 1
ATOM 1169 C CA . SER A 1 145 ? -8.898 -47.656 -21.562 1 89.12 145 SER A CA 1
ATOM 1170 C C . SER A 1 145 ? -10.07 -46.781 -21.953 1 89.12 145 SER A C 1
ATOM 1172 O O . SER A 1 145 ? -11.102 -46.75 -21.266 1 89.12 145 SER A O 1
ATOM 1174 N N . THR A 1 146 ? -9.766 -45.906 -22.844 1 84.5 146 THR A N 1
ATOM 1175 C CA . THR A 1 146 ? -10.828 -45.031 -23.266 1 84.5 146 T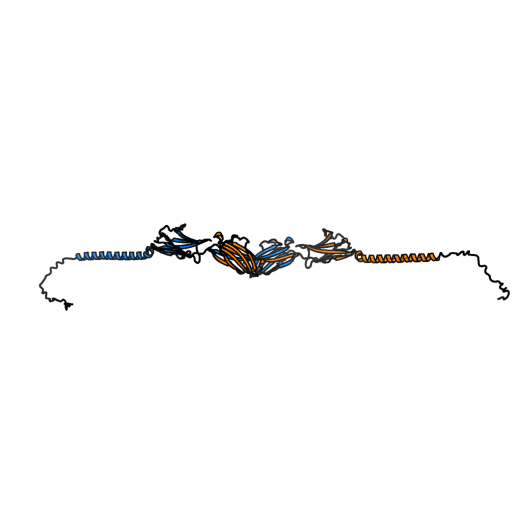HR A CA 1
ATOM 1176 C C . THR A 1 146 ? -11.516 -45.562 -24.516 1 84.5 146 THR A C 1
ATOM 1178 O O . THR A 1 146 ? -10.852 -45.875 -25.5 1 84.5 146 THR A O 1
ATOM 1181 N N . ASN A 1 147 ? -12.703 -45.938 -24.328 1 72.88 147 ASN A N 1
ATOM 1182 C CA . ASN A 1 147 ? -13.578 -46.219 -25.469 1 72.88 147 ASN A CA 1
ATOM 1183 C C . ASN A 1 147 ? -14.508 -45.031 -25.766 1 72.88 147 ASN A C 1
ATOM 1185 O O . ASN A 1 147 ? -15.516 -44.844 -25.078 1 72.88 147 ASN A O 1
ATOM 1189 N N . GLY A 1 148 ? -14.109 -44.188 -26.75 1 69.88 148 GLY A N 1
ATOM 1190 C CA . GLY A 1 148 ? -14.867 -42.969 -26.984 1 69.88 148 GLY A CA 1
ATOM 1191 C C . GLY A 1 148 ? -14.633 -41.906 -25.938 1 69.88 148 GLY A C 1
ATOM 1192 O O . GLY A 1 148 ? -13.516 -41.438 -25.766 1 69.88 148 GLY A O 1
ATOM 1193 N N . SER A 1 149 ? -15.711 -41.625 -25.109 1 74.94 149 SER A N 1
ATOM 1194 C CA . SER A 1 149 ? -15.617 -40.531 -24.141 1 74.94 149 SER A CA 1
ATOM 1195 C C . SER A 1 149 ? -15.57 -41.094 -22.703 1 74.94 149 SER A C 1
ATOM 1197 O O . SER A 1 149 ? -15.406 -40.312 -21.75 1 74.94 149 SER A O 1
ATOM 1199 N N . ILE A 1 150 ? -15.648 -42.438 -22.594 1 80.62 150 ILE A N 1
ATOM 1200 C CA . ILE A 1 150 ? -15.742 -43 -21.234 1 80.62 150 ILE A CA 1
ATOM 1201 C C . ILE A 1 150 ? -14.5 -43.812 -20.922 1 80.62 150 ILE A C 1
ATOM 1203 O O . ILE A 1 150 ? -14.047 -44.594 -21.75 1 80.62 150 ILE A O 1
ATOM 1207 N N . LYS A 1 151 ? -13.859 -43.5 -19.766 1 85.06 151 LYS A N 1
ATOM 1208 C CA . LYS A 1 151 ? -12.758 -44.312 -19.25 1 85.06 151 LYS A CA 1
ATOM 1209 C C . LYS A 1 151 ? -13.273 -45.562 -18.547 1 85.06 151 LYS A C 1
ATOM 1211 O O . LYS A 1 151 ? -14.086 -45.5 -17.625 1 85.06 151 LYS A O 1
ATOM 1216 N N . VAL A 1 152 ? -12.922 -46.781 -19.094 1 85.12 152 VAL A N 1
ATOM 1217 C CA . VAL A 1 152 ? -13.336 -48.062 -18.516 1 85.12 152 VAL A CA 1
ATOM 1218 C C . VAL A 1 152 ? -12.117 -48.781 -17.938 1 85.12 152 VAL A C 1
ATOM 1220 O O . VAL A 1 152 ? -11.078 -48.906 -18.594 1 85.12 152 VAL A O 1
ATOM 1223 N N . PRO A 1 153 ? -12.242 -49.125 -16.578 1 87.31 153 PRO A N 1
ATOM 1224 C CA . PRO A 1 153 ? -11.125 -49.906 -16.016 1 87.31 153 PRO A CA 1
ATOM 1225 C C . PRO A 1 153 ? -10.812 -51.156 -16.828 1 87.31 153 PRO A C 1
ATOM 1227 O O . PRO A 1 153 ? -11.727 -51.844 -17.312 1 87.31 153 PRO A O 1
ATOM 1230 N N . VAL A 1 154 ? -9.5 -51.281 -17.094 1 82.5 154 VAL A N 1
ATOM 1231 C CA . VAL A 1 154 ? -9.062 -52.469 -17.797 1 82.5 154 VAL A CA 1
ATOM 1232 C C . VAL A 1 154 ? -9.016 -53.656 -16.828 1 82.5 154 VAL A C 1
ATOM 1234 O O . VAL A 1 154 ? -8.406 -53.562 -15.766 1 82.5 154 VAL A O 1
ATOM 1237 N N . GLY A 1 155 ? -10.031 -54.5 -16.75 1 71.12 155 GLY A N 1
ATOM 1238 C CA . GLY A 1 155 ? -10.109 -55.625 -15.828 1 71.12 155 GLY A CA 1
ATOM 1239 C C . GLY A 1 155 ? -9.516 -56.906 -16.391 1 71.12 155 GLY A C 1
ATOM 1240 O O . GLY A 1 155 ? -9.289 -57 -17.594 1 71.12 155 GLY A O 1
ATOM 1241 N N . VAL A 1 156 ? -8.961 -57.656 -15.32 1 58.38 156 VAL A N 1
ATOM 1242 C CA . VAL A 1 156 ? -8.297 -58.938 -15.5 1 58.38 156 VAL A CA 1
ATOM 1243 C C . VAL A 1 156 ? -9.234 -59.906 -16.234 1 58.38 156 VAL A C 1
ATOM 1245 O O . VAL A 1 156 ? -8.797 -60.938 -16.75 1 58.38 156 VAL A O 1
ATOM 1248 N N . GLN A 1 157 ? -10.438 -59.562 -16.234 1 54.59 157 GLN A N 1
ATOM 1249 C CA . GLN A 1 157 ? -11.266 -60.688 -16.609 1 54.59 157 GLN A CA 1
ATOM 1250 C C . GLN A 1 157 ? -11.086 -61.031 -18.094 1 54.59 157 GLN A C 1
ATOM 1252 O O . GLN A 1 157 ? -11.438 -62.125 -18.531 1 54.59 157 GLN A O 1
ATOM 1257 N N . MET A 1 158 ? -10.648 -60.094 -18.781 1 55.72 158 MET A N 1
ATOM 1258 C CA . MET A 1 158 ? -10.555 -60.562 -20.156 1 55.72 158 MET A CA 1
ATOM 1259 C C . MET A 1 158 ? -9.172 -61.156 -20.438 1 55.72 158 MET A C 1
ATOM 1261 O O . MET A 1 158 ? -8.164 -60.594 -20 1 55.72 158 MET A O 1
ATOM 1265 N N . ASN A 1 159 ? -9.016 -62.469 -20.609 1 61.88 159 ASN A N 1
ATOM 1266 C CA . ASN A 1 159 ? -7.824 -63.25 -20.922 1 61.88 159 ASN A CA 1
ATOM 1267 C C . ASN A 1 159 ? -6.848 -62.469 -21.781 1 61.88 159 ASN A C 1
ATOM 1269 O O . ASN A 1 159 ? -5.773 -62.969 -22.141 1 61.88 159 ASN A O 1
ATOM 1273 N N . LYS A 1 160 ? -7.168 -61.125 -22 1 72.31 160 LYS A N 1
ATOM 1274 C CA . LYS A 1 160 ? -6.355 -60.344 -22.906 1 72.31 160 LYS A CA 1
ATOM 1275 C C . LYS A 1 160 ? -5.434 -59.406 -22.141 1 72.31 160 LYS A C 1
ATOM 1277 O O . LYS A 1 160 ? -4.348 -59.062 -22.609 1 72.31 160 LYS A O 1
ATOM 1282 N N . TYR A 1 161 ? -5.793 -59.156 -20.938 1 73.12 161 TYR A N 1
ATOM 1283 C CA . TYR A 1 161 ? -5.039 -58.156 -20.188 1 73.12 161 TYR A CA 1
ATOM 1284 C C . TYR A 1 161 ? -4.371 -58.781 -18.969 1 73.12 161 TYR A C 1
ATOM 1286 O O . TYR A 1 161 ? -5.004 -59.531 -18.219 1 73.12 161 TYR A O 1
ATOM 1294 N N . VAL A 1 162 ? -3.072 -58.656 -18.938 1 72.81 162 VAL A N 1
ATOM 1295 C CA . VAL A 1 162 ? -2.35 -59.062 -17.734 1 72.81 162 VAL A CA 1
ATOM 1296 C C . VAL A 1 162 ? -1.637 -57.875 -17.109 1 72.81 162 VAL A C 1
ATOM 1298 O O . VAL A 1 162 ? -0.839 -57.188 -17.766 1 72.81 162 VAL A O 1
ATOM 1301 N N . ILE A 1 163 ? -2.051 -57.5 -15.906 1 73.69 163 ILE A N 1
ATOM 1302 C CA . ILE A 1 163 ? -1.409 -56.406 -15.188 1 73.69 163 ILE A CA 1
ATOM 1303 C C . ILE A 1 163 ? -0.338 -56.969 -14.25 1 73.69 163 ILE A C 1
ATOM 1305 O O . ILE A 1 163 ? -0.612 -57.844 -13.445 1 73.69 163 ILE A O 1
ATOM 1309 N N . ASN A 1 164 ? 0.904 -56.562 -14.586 1 69.06 164 ASN A N 1
ATOM 1310 C CA . ASN A 1 164 ? 2.012 -56.969 -13.734 1 69.06 164 ASN A CA 1
ATOM 1311 C C . ASN A 1 164 ? 2.621 -55.781 -12.992 1 69.06 164 ASN A C 1
ATOM 1313 O O . ASN A 1 164 ? 2.691 -54.688 -13.539 1 69.06 164 ASN A O 1
ATOM 1317 N N . GLY A 1 165 ? 2.67 -55.906 -11.609 1 64.94 165 GLY A N 1
ATOM 1318 C CA . GLY A 1 165 ? 3.318 -54.875 -10.789 1 64.94 165 GLY A CA 1
ATOM 1319 C C . GLY A 1 165 ? 4.531 -55.406 -10.047 1 64.94 165 GLY A C 1
ATOM 1320 O O . GLY A 1 165 ? 4.469 -55.656 -8.836 1 64.94 165 GLY A O 1
ATOM 1321 N N . THR A 1 166 ? 5.578 -55.844 -10.891 1 61.84 166 THR A N 1
ATOM 1322 C CA . THR A 1 166 ? 6.754 -56.375 -10.211 1 61.84 166 THR A CA 1
ATOM 1323 C C . THR A 1 166 ? 7.262 -55.406 -9.156 1 61.84 166 THR A C 1
ATOM 1325 O O . THR A 1 166 ? 7.723 -55.812 -8.094 1 61.84 166 THR A O 1
ATOM 1328 N N . TYR A 1 167 ? 7.23 -54.156 -9.359 1 72.19 167 TYR A N 1
ATOM 1329 C CA . TYR A 1 167 ? 7.68 -53.156 -8.414 1 72.19 167 TYR A CA 1
ATOM 1330 C C . TYR A 1 167 ? 6.5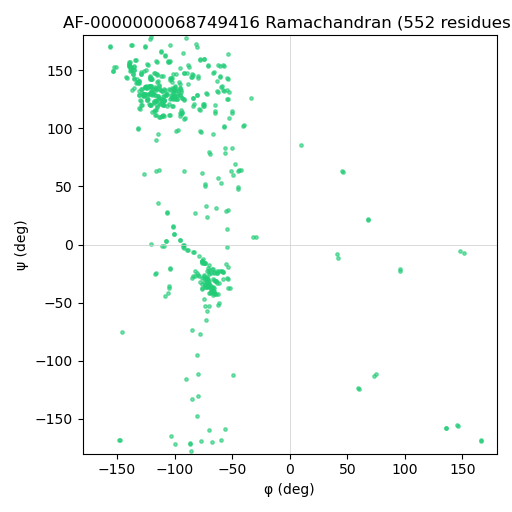43 -52.219 -8.047 1 72.19 167 TYR A C 1
ATOM 1332 O O . TYR A 1 167 ? 5.668 -51.938 -8.867 1 72.19 167 TYR A O 1
ATOM 1340 N N . ALA A 1 168 ? 6.648 -51.906 -6.801 1 80.31 168 ALA A N 1
ATOM 1341 C CA . ALA A 1 168 ? 5.609 -51.031 -6.293 1 80.31 168 ALA A CA 1
ATOM 1342 C C . ALA A 1 168 ? 5.582 -49.719 -7.07 1 80.31 168 ALA A C 1
ATOM 1344 O O . ALA A 1 168 ? 4.523 -49.094 -7.207 1 80.31 168 ALA A O 1
ATOM 1345 N N . ASN A 1 169 ? 6.715 -49.344 -7.719 1 89.75 169 ASN A N 1
ATOM 1346 C CA . ASN A 1 169 ? 6.789 -48.062 -8.367 1 89.75 169 ASN A CA 1
ATOM 1347 C C . ASN A 1 169 ? 6.586 -48.156 -9.875 1 89.75 169 ASN A C 1
ATOM 1349 O O . ASN A 1 169 ? 6.902 -47.25 -10.625 1 89.75 169 ASN A O 1
ATOM 1353 N N . GLU A 1 170 ? 6.176 -49.438 -10.289 1 90 170 GLU A N 1
ATOM 1354 C CA . GLU A 1 170 ? 5.965 -49.656 -11.719 1 90 170 GLU A CA 1
ATOM 1355 C C . GLU A 1 170 ? 4.758 -50.562 -11.969 1 90 170 GLU A C 1
ATOM 1357 O O . GLU A 1 170 ? 4.48 -51.469 -11.188 1 90 170 GLU A O 1
ATOM 1362 N N . THR A 1 171 ? 4.047 -50.281 -13.031 1 89.25 171 THR A N 1
ATOM 1363 C CA . THR A 1 171 ? 2.955 -51.125 -13.477 1 89.25 171 THR A CA 1
ATOM 1364 C C . THR A 1 171 ? 3.027 -51.375 -14.977 1 89.25 171 THR A C 1
ATOM 1366 O O . THR A 1 171 ? 3.41 -50.469 -15.734 1 89.25 171 THR A O 1
ATOM 1369 N N . LYS A 1 172 ? 2.75 -52.594 -15.289 1 90.06 172 LYS A N 1
ATOM 1370 C CA . LYS A 1 172 ? 2.77 -53 -16.703 1 90.06 172 LYS A CA 1
ATOM 1371 C C . LYS A 1 172 ? 1.438 -53.594 -17.125 1 90.06 172 LYS A C 1
ATOM 1373 O O . LYS A 1 172 ? 0.869 -54.438 -16.391 1 90.06 172 LYS A O 1
ATOM 1378 N N . LEU A 1 173 ? 1.009 -53.188 -18.234 1 90.31 173 LEU A N 1
ATOM 1379 C CA . LEU A 1 173 ? -0.179 -53.75 -18.859 1 90.31 173 LEU A CA 1
ATOM 1380 C C . LEU A 1 173 ? 0.183 -54.5 -20.141 1 90.31 173 LEU A C 1
ATOM 1382 O O . LEU A 1 173 ? 0.599 -53.875 -21.125 1 90.31 173 LEU A O 1
ATOM 1386 N N . LYS A 1 174 ? 0.071 -55.781 -20.078 1 90.5 174 LYS A N 1
ATOM 1387 C CA . LYS A 1 174 ? 0.337 -56.594 -21.266 1 90.5 174 LYS A CA 1
ATOM 1388 C C . LYS A 1 174 ? -0.952 -56.906 -22.016 1 90.5 174 LYS A C 1
ATOM 1390 O O . LYS A 1 174 ? -1.92 -57.406 -21.422 1 90.5 174 LYS A O 1
ATOM 1395 N N . ILE A 1 175 ? -0.981 -56.656 -23.266 1 90.06 175 ILE A N 1
ATOM 1396 C CA . ILE A 1 175 ? -2.113 -56.938 -24.141 1 90.06 175 ILE A CA 1
ATOM 1397 C C . ILE A 1 175 ? -1.7 -57.969 -25.188 1 90.06 175 ILE A C 1
ATOM 1399 O O . ILE A 1 175 ? -0.756 -57.719 -25.953 1 90.06 175 ILE A O 1
ATOM 1403 N N . THR A 1 176 ? -2.426 -59 -25.188 1 89.19 176 THR A N 1
ATOM 1404 C CA . THR A 1 176 ? -2.076 -60.062 -26.141 1 89.19 176 THR A CA 1
ATOM 1405 C C . THR A 1 176 ? -3.102 -60.125 -27.266 1 89.19 176 THR A C 1
ATOM 1407 O O . THR A 1 176 ? -4.215 -59.594 -27.141 1 89.19 176 THR A O 1
ATOM 1410 N N . GLN A 1 177 ? -2.76 -60.75 -28.359 1 89.5 177 GLN A N 1
ATOM 1411 C CA . GLN A 1 177 ? -3.631 -60.938 -29.5 1 89.5 177 GLN A CA 1
ATOM 1412 C C . GLN A 1 177 ? -4.363 -59.656 -29.891 1 89.5 177 GLN A C 1
ATOM 1414 O O . GLN A 1 177 ? -5.594 -59.656 -29.953 1 89.5 177 GLN A O 1
ATOM 1419 N N . LEU A 1 178 ? -3.551 -58.75 -30.234 1 91.12 178 LEU A N 1
ATOM 1420 C CA . LEU A 1 178 ? -4.055 -57.406 -30.484 1 91.12 178 LEU A CA 1
ATOM 1421 C C . LEU A 1 178 ? -5.035 -57.406 -31.641 1 91.12 178 LEU A C 1
ATOM 1423 O O . LEU A 1 178 ? -4.812 -58.094 -32.656 1 91.12 178 LEU A O 1
ATOM 1427 N N . LEU A 1 179 ? -6.156 -56.781 -31.406 1 89.56 179 LEU A N 1
ATOM 1428 C CA . LEU A 1 179 ? -7.098 -56.438 -32.469 1 89.56 179 LEU A CA 1
ATOM 1429 C C . LEU A 1 179 ? -7.039 -54.969 -32.812 1 89.56 179 LEU A C 1
ATOM 1431 O O . LEU A 1 179 ? -6.531 -54.156 -32.031 1 89.56 179 LEU A O 1
ATOM 1435 N N . GLU A 1 180 ? -7.449 -54.562 -33.938 1 88.12 180 GLU A N 1
ATOM 1436 C CA . GLU A 1 180 ? -7.48 -53.156 -34.312 1 88.12 180 GLU A CA 1
ATOM 1437 C C . GLU A 1 180 ? -8.258 -52.312 -33.312 1 88.12 180 GLU A C 1
ATOM 1439 O O . GLU A 1 180 ? -7.91 -51.156 -33.031 1 88.12 180 GLU A O 1
ATOM 1444 N N . GLU A 1 181 ? -9.242 -52.969 -32.656 1 86.75 181 GLU A N 1
ATOM 1445 C CA . GLU A 1 181 ? -10.102 -52.25 -31.688 1 86.75 181 GLU A CA 1
ATOM 1446 C C . GLU A 1 181 ? -9.367 -52 -30.375 1 86.75 181 GLU A C 1
ATOM 1448 O O . GLU A 1 181 ? -9.812 -51.188 -29.578 1 86.75 181 GLU A O 1
ATOM 1453 N N . ASP A 1 182 ? -8.266 -52.719 -30.281 1 88.75 182 ASP A N 1
ATOM 1454 C CA . ASP A 1 182 ? -7.5 -52.531 -29.062 1 88.75 182 ASP A CA 1
ATOM 1455 C C . ASP A 1 182 ? -6.723 -51.219 -29.078 1 88.75 182 ASP A C 1
ATOM 1457 O O . ASP A 1 182 ? -6.215 -50.781 -28.047 1 88.75 182 ASP A O 1
ATOM 1461 N N . GLY A 1 183 ? -6.633 -50.688 -30.281 1 89.19 183 GLY A N 1
ATOM 1462 C CA . GLY A 1 183 ? -5.977 -49.406 -30.391 1 89.19 183 GLY A CA 1
ATOM 1463 C C . GLY A 1 183 ? -6.75 -48.281 -29.719 1 89.19 183 GLY A C 1
ATOM 1464 O O . GLY A 1 183 ? -7.977 -48.344 -29.609 1 89.19 183 GLY A O 1
ATOM 1465 N N . GLY A 1 184 ? -5.992 -47.312 -29.188 1 89.88 184 GLY A N 1
ATOM 1466 C CA . GLY A 1 184 ? -6.625 -46.156 -28.547 1 89.88 184 GLY A CA 1
ATOM 1467 C C . GLY A 1 184 ? -5.824 -45.625 -27.375 1 89.88 184 GLY A C 1
ATOM 1468 O O . GLY A 1 184 ? -4.602 -45.781 -27.328 1 89.88 184 GLY A O 1
ATOM 1469 N N . SER A 1 185 ? -6.617 -44.938 -26.484 1 91.25 185 SER A N 1
ATOM 1470 C CA . SER A 1 185 ? -5.965 -44.281 -25.359 1 91.25 185 SER A CA 1
ATOM 1471 C C . SER A 1 185 ? -6.031 -45.156 -24.109 1 91.25 185 SER A C 1
ATOM 1473 O O . SER A 1 185 ? -7.09 -45.656 -23.766 1 91.25 185 SER A O 1
ATOM 1475 N N . TYR A 1 186 ? -4.871 -45.312 -23.531 1 91.56 186 TYR A N 1
ATOM 1476 C CA . TYR A 1 186 ? -4.773 -46 -22.25 1 91.56 186 TYR A CA 1
ATOM 1477 C C . TYR A 1 186 ? -4.234 -45.062 -21.172 1 91.56 186 TYR A C 1
ATOM 1479 O O . TYR A 1 186 ? -3.416 -44.188 -21.469 1 91.56 186 TYR A O 1
ATOM 1487 N N . TRP A 1 187 ? -4.746 -45.344 -19.922 1 92.25 187 TRP A N 1
ATOM 1488 C CA . TRP A 1 187 ? -4.336 -44.5 -18.797 1 92.25 187 TRP A CA 1
ATOM 1489 C C . TRP A 1 187 ? -3.895 -45.344 -17.609 1 92.25 187 TRP A C 1
ATOM 1491 O O . TRP A 1 187 ? -4.578 -46.312 -17.234 1 92.25 187 TRP A O 1
ATOM 1501 N N . CYS A 1 188 ? -2.748 -45.031 -17.125 1 92.38 188 CYS A N 1
ATOM 1502 C CA . CYS A 1 188 ? -2.371 -45.625 -15.836 1 92.38 188 CYS A CA 1
ATOM 1503 C C . CYS A 1 188 ? -2.596 -44.625 -14.703 1 92.38 188 CYS A C 1
ATOM 1505 O O . CYS A 1 188 ? -2.264 -43.438 -14.828 1 92.38 188 CYS A O 1
ATOM 1507 N N . HIS A 1 189 ? -3.195 -45.094 -13.688 1 92.69 189 HIS A N 1
ATOM 1508 C CA . HIS A 1 189 ? -3.58 -44.281 -12.539 1 92.69 189 HIS A CA 1
ATOM 1509 C C . HIS A 1 189 ? -2.881 -44.75 -11.266 1 92.69 189 HIS A C 1
ATOM 1511 O O . HIS A 1 189 ? -3.012 -45.906 -10.883 1 92.69 189 HIS A O 1
ATOM 1517 N N . ALA A 1 190 ? -2.16 -43.844 -10.633 1 93.31 190 ALA A N 1
ATOM 1518 C CA . ALA A 1 190 ? -1.515 -44.125 -9.359 1 93.31 190 ALA A CA 1
ATOM 1519 C C . ALA A 1 190 ? -2.219 -43.406 -8.211 1 93.31 190 ALA A C 1
ATOM 1521 O O . ALA A 1 190 ? -2.445 -42.219 -8.266 1 93.31 190 ALA A O 1
ATOM 1522 N N . LEU A 1 191 ? -2.525 -44.188 -7.215 1 93.56 191 LEU A N 1
ATOM 1523 C CA . LEU A 1 191 ? -3.166 -43.656 -6.031 1 93.56 191 LEU A CA 1
ATOM 1524 C C . LEU A 1 191 ? -2.156 -43.438 -4.906 1 93.56 191 LEU A C 1
ATOM 1526 O O . LEU A 1 191 ? -1.441 -44.375 -4.539 1 93.56 191 LEU A O 1
ATOM 1530 N N . PHE A 1 192 ? -2.092 -42.188 -4.367 1 94.19 192 PHE A N 1
ATOM 1531 C CA . PHE A 1 192 ? -1.298 -41.844 -3.189 1 94.19 192 PHE A CA 1
ATOM 1532 C C . PHE A 1 192 ? -2.197 -41.5 -2.014 1 94.19 192 PHE A C 1
ATOM 1534 O O . PHE A 1 192 ? -3.396 -41.281 -2.189 1 94.19 192 PHE A O 1
ATOM 1541 N N . GLN A 1 193 ? -1.632 -41.438 -0.849 1 92.81 193 GLN A N 1
ATOM 1542 C CA . GLN A 1 193 ? -2.416 -41.062 0.322 1 92.81 193 GLN A CA 1
ATOM 1543 C C . GLN A 1 193 ? -2.9 -39.625 0.22 1 92.81 193 GLN A C 1
ATOM 1545 O O . GLN A 1 193 ? -3.988 -39.281 0.697 1 92.81 193 GLN A O 1
ATOM 1550 N N . VAL A 1 194 ? -2.127 -38.781 -0.44 1 94.62 194 VAL A N 1
ATOM 1551 C CA . VAL A 1 194 ? -2.41 -37.344 -0.436 1 94.62 194 VAL A CA 1
ATOM 1552 C C . VAL A 1 194 ? -2.949 -36.938 -1.8 1 94.62 194 VAL A C 1
ATOM 1554 O O . VAL A 1 194 ? -3.127 -35.75 -2.061 1 94.62 194 VAL A O 1
ATOM 1557 N N . GLY A 1 195 ? -3.146 -37.938 -2.75 1 94.69 195 GLY A N 1
ATOM 1558 C CA . GLY A 1 195 ? -3.668 -37.562 -4.059 1 94.69 195 GLY A CA 1
ATOM 1559 C C . GLY A 1 195 ? -3.514 -38.656 -5.09 1 94.69 195 GLY A C 1
ATOM 1560 O O . GLY A 1 195 ? -3.357 -39.844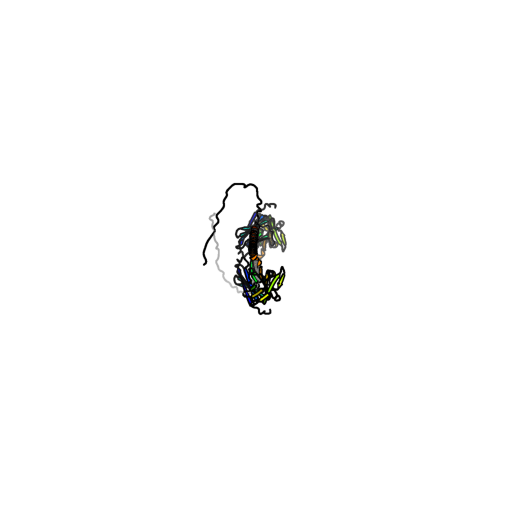 -4.738 1 94.69 195 GLY A O 1
ATOM 1561 N N . GLU A 1 196 ? -3.754 -38.281 -6.344 1 95.06 196 GLU A N 1
ATOM 1562 C CA . GLU A 1 196 ? -3.656 -39.25 -7.441 1 95.06 196 GLU A CA 1
ATOM 1563 C C . GLU A 1 196 ? -2.969 -38.625 -8.656 1 95.06 196 GLU A C 1
ATOM 1565 O O . GLU A 1 196 ? -2.932 -37.375 -8.789 1 95.06 196 GLU A O 1
ATOM 1570 N N . SER A 1 197 ? -2.365 -39.469 -9.422 1 95 197 SER A N 1
ATOM 1571 C CA . SER A 1 197 ? -1.716 -39.062 -10.656 1 95 197 SER A CA 1
ATOM 1572 C C . SER A 1 197 ? -2.037 -40 -11.797 1 95 197 SER A C 1
ATOM 1574 O O . SER A 1 197 ? -2.316 -41.188 -11.562 1 95 197 SER A O 1
ATOM 1576 N N . GLU A 1 198 ? -2.055 -39.5 -13.023 1 93.69 198 GLU A N 1
ATOM 1577 C CA . GLU A 1 198 ? -2.336 -40.312 -14.18 1 93.69 198 GLU A CA 1
ATOM 1578 C C . GLU A 1 198 ? -1.412 -39.969 -15.344 1 93.69 198 GLU A C 1
ATOM 1580 O O . GLU A 1 198 ? -0.884 -38.875 -15.422 1 93.69 198 GLU A O 1
ATOM 1585 N N . GLU A 1 199 ? -1.184 -40.969 -16.109 1 93.88 199 GLU A N 1
ATOM 1586 C CA . GLU A 1 199 ? -0.395 -40.812 -17.328 1 93.88 199 GLU A CA 1
ATOM 1587 C C . GLU A 1 199 ? -1.095 -41.438 -18.531 1 93.88 199 GLU A C 1
ATOM 1589 O O . GLU A 1 199 ? -1.673 -42.531 -18.422 1 93.88 199 GLU A O 1
ATOM 1594 N N . HIS A 1 200 ? -0.989 -40.75 -19.625 1 93 200 HIS A N 1
ATOM 1595 C CA . HIS A 1 200 ? -1.656 -41.188 -20.859 1 93 200 HIS A CA 1
ATOM 1596 C C . HIS A 1 200 ? -0.683 -41.875 -21.797 1 93 200 HIS A C 1
ATOM 1598 O O . HIS A 1 200 ? 0.447 -41.406 -21.984 1 93 200 HIS A O 1
ATOM 1604 N N . ILE A 1 201 ? -1.088 -43 -22.359 1 92.06 201 ILE A N 1
ATOM 1605 C CA . ILE A 1 201 ? -0.323 -43.719 -23.375 1 92.06 201 ILE A CA 1
ATOM 1606 C C . ILE A 1 201 ? -1.215 -44 -24.578 1 92.06 201 ILE A C 1
ATOM 1608 O O . ILE A 1 201 ? -2.314 -44.531 -24.422 1 92.06 201 ILE A O 1
ATOM 1612 N N . GLU A 1 202 ? -0.735 -43.688 -25.734 1 93.06 202 GLU A N 1
ATOM 1613 C CA . GLU A 1 202 ? -1.484 -43.969 -26.953 1 93.06 202 GLU A CA 1
ATOM 1614 C C . GLU A 1 202 ? -0.988 -45.25 -27.641 1 93.06 202 GLU A C 1
ATOM 1616 O O . GLU A 1 202 ? 0.214 -45.406 -27.859 1 93.06 202 GLU A O 1
ATOM 1621 N N . LEU A 1 203 ? -1.938 -46.156 -27.938 1 92.69 203 LEU A N 1
ATOM 1622 C CA . LEU A 1 203 ? -1.624 -47.406 -28.641 1 92.69 203 LEU A CA 1
ATOM 1623 C C . LEU A 1 203 ? -2.264 -47.406 -30.031 1 92.69 203 LEU A C 1
ATOM 1625 O O . LEU A 1 203 ? -3.477 -47.219 -30.156 1 92.69 203 LEU A O 1
ATOM 1629 N N . VAL A 1 204 ? -1.401 -47.531 -31.016 1 92.69 204 VAL A N 1
ATOM 1630 C CA . VAL A 1 204 ? -1.873 -47.656 -32.406 1 92.69 204 VAL A CA 1
ATOM 1631 C C . VAL A 1 204 ? -1.632 -49.062 -32.906 1 92.69 204 VAL A C 1
ATOM 1633 O O . VAL A 1 204 ? -0.504 -49.562 -32.875 1 92.69 204 VAL A O 1
ATOM 1636 N N . VAL A 1 205 ? -2.697 -49.719 -33.281 1 91.94 205 VAL A N 1
ATOM 1637 C CA . VAL A 1 205 ? -2.584 -51.062 -33.844 1 91.94 205 VAL A CA 1
ATOM 1638 C C . VAL A 1 205 ? -2.803 -51.031 -35.344 1 91.94 205 VAL A C 1
ATOM 1640 O O . VAL A 1 205 ? -3.881 -50.688 -35.812 1 91.94 205 VAL A O 1
ATOM 1643 N N . LEU A 1 206 ? -1.812 -51.469 -36.062 1 90.62 206 LEU A N 1
ATOM 1644 C CA . LEU A 1 206 ? -1.871 -51.438 -37.531 1 90.62 206 LEU A CA 1
ATOM 1645 C C . LEU A 1 206 ? -2.129 -52.844 -38.062 1 90.62 206 LEU A C 1
ATOM 1647 O O . LEU A 1 206 ? -1.752 -53.844 -37.438 1 90.62 206 LEU A O 1
ATOM 1651 N N . SER A 1 207 ? -2.891 -52.875 -39.094 1 85.69 207 SER A N 1
ATOM 1652 C CA . SER A 1 207 ? -3.086 -54.156 -39.781 1 85.69 207 SER A CA 1
ATOM 1653 C C . SER A 1 207 ? -1.911 -54.469 -40.688 1 85.69 207 SER A C 1
ATOM 1655 O O . SER A 1 207 ? -1.204 -53.562 -41.125 1 85.69 207 SER A O 1
ATOM 1657 N N . TYR A 1 208 ? -1.552 -55.781 -40.812 1 75.88 208 TYR A N 1
ATOM 1658 C CA . TYR A 1 208 ? -0.448 -56.188 -41.656 1 75.88 208 TYR A CA 1
ATOM 1659 C C . TYR A 1 208 ? -0.692 -55.781 -43.094 1 75.88 208 TYR A C 1
ATOM 1661 O O . TYR A 1 208 ? 0.252 -55.625 -43.875 1 75.88 208 TYR A O 1
ATOM 1669 N N . LEU A 1 209 ? -1.986 -55.594 -43.375 1 69.75 209 LEU A N 1
ATOM 1670 C CA . LEU A 1 209 ? -2.301 -55.25 -44.75 1 69.75 209 LEU A CA 1
ATOM 1671 C C . LEU A 1 209 ? -1.906 -53.812 -45.062 1 69.75 209 LEU A C 1
ATOM 1673 O O . LEU A 1 209 ? -1.657 -53.469 -46.25 1 69.75 209 LEU A O 1
ATOM 1677 N N . VAL A 1 210 ? -1.679 -53.062 -44.094 1 64.81 210 VAL A N 1
ATOM 1678 C CA . VAL A 1 210 ? -1.462 -51.625 -44.344 1 64.81 210 VAL A CA 1
ATOM 1679 C C . VAL A 1 210 ? -0.086 -51.438 -44.969 1 64.81 210 VAL A C 1
ATOM 1681 O O . VAL A 1 210 ? 0.035 -50.781 -46 1 64.81 210 VAL A O 1
ATOM 1684 N N . PRO A 1 211 ? 0.972 -51.906 -44.438 1 63.25 211 PRO A N 1
ATOM 1685 C CA . PRO A 1 211 ? 2.23 -51.719 -45.188 1 63.25 211 PRO A CA 1
ATOM 1686 C C . PRO A 1 211 ? 2.311 -52.562 -46.438 1 63.25 211 PRO A C 1
ATOM 1688 O O . PRO A 1 211 ? 3.131 -52.312 -47.312 1 63.25 211 PRO A O 1
ATOM 1691 N N . LEU A 1 212 ? 1.485 -53.531 -46.469 1 66.25 212 LEU A N 1
ATOM 1692 C CA . LEU A 1 212 ? 1.563 -54.438 -47.594 1 66.25 212 LEU A CA 1
ATOM 1693 C C . LEU A 1 212 ? 0.694 -53.969 -48.75 1 66.25 212 LEU A C 1
ATOM 1695 O O . LEU A 1 212 ? 0.811 -54.5 -49.875 1 66.25 212 LEU A O 1
ATOM 1699 N N . LYS A 1 213 ? -0.039 -52.875 -48.469 1 70.31 213 LYS A N 1
ATOM 1700 C CA . LYS A 1 213 ? -0.986 -52.469 -49.5 1 70.31 213 LYS A CA 1
ATOM 1701 C C . LYS A 1 213 ? -0.265 -52.094 -50.781 1 70.31 213 LYS A C 1
ATOM 1703 O O . LYS A 1 213 ? -0.623 -52.594 -51.875 1 70.31 213 LYS A O 1
ATOM 1708 N N . PRO A 1 214 ? 0.721 -51.219 -50.719 1 71.38 214 PRO A N 1
ATOM 1709 C CA . PRO A 1 214 ? 1.395 -50.906 -51.969 1 71.38 214 PRO A CA 1
ATOM 1710 C C . PRO A 1 214 ? 2.066 -52.125 -52.594 1 71.38 214 PRO A C 1
ATOM 1712 O O . PRO A 1 214 ? 2.062 -52.281 -53.812 1 71.38 214 PRO A O 1
ATOM 1715 N N . PHE A 1 215 ? 2.527 -52.969 -51.719 1 72.81 215 PHE A N 1
ATOM 1716 C CA . PHE A 1 215 ? 3.219 -54.156 -52.219 1 72.81 215 PHE A CA 1
ATOM 1717 C C . PHE A 1 215 ? 2.234 -55.125 -52.875 1 72.81 215 PHE A C 1
ATOM 1719 O O . PHE A 1 215 ? 2.514 -55.719 -53.906 1 72.81 215 PHE A O 1
ATOM 1726 N N . LEU A 1 216 ? 1.127 -55.188 -52.312 1 76.44 216 LEU A N 1
ATOM 1727 C CA . LEU A 1 216 ? 0.103 -56.094 -52.875 1 76.44 216 LEU A CA 1
ATOM 1728 C C . LEU A 1 216 ? -0.421 -55.531 -54.188 1 76.44 216 LEU A C 1
ATOM 1730 O O . LEU A 1 216 ? -0.724 -56.312 -55.094 1 76.44 216 LEU A O 1
ATOM 1734 N N . ALA A 1 217 ? -0.39 -54.219 -54.281 1 77.25 217 ALA A N 1
ATOM 1735 C CA . ALA A 1 217 ? -0.774 -53.625 -55.562 1 77.25 217 ALA A CA 1
ATOM 1736 C C . ALA A 1 217 ? 0.222 -53.969 -56.656 1 77.25 217 ALA A C 1
ATOM 1738 O O . ALA A 1 217 ? -0.173 -54.312 -57.781 1 77.25 217 ALA A O 1
ATOM 1739 N N . ILE A 1 218 ? 1.452 -53.875 -56.281 1 81.44 218 ILE A N 1
ATOM 1740 C CA . ILE A 1 218 ? 2.496 -54.188 -57.25 1 81.44 218 ILE A CA 1
ATOM 1741 C C . ILE A 1 218 ? 2.436 -55.656 -57.625 1 81.44 218 ILE A C 1
ATOM 1743 O O . ILE A 1 218 ? 2.547 -56 -58.812 1 81.44 218 ILE A O 1
ATOM 1747 N N . VAL A 1 219 ? 2.227 -56.562 -56.688 1 81.62 219 VAL A N 1
ATOM 1748 C CA . VAL A 1 219 ? 2.174 -58 -56.938 1 81.62 219 VAL A CA 1
ATOM 1749 C C . VAL A 1 219 ? 0.963 -58.312 -57.812 1 81.62 219 VAL A C 1
ATOM 1751 O O . VAL A 1 219 ? 1.06 -59.094 -58.75 1 81.62 219 VAL A O 1
ATOM 1754 N N . ALA A 1 220 ? -0.084 -57.594 -57.531 1 83 220 ALA A N 1
ATOM 1755 C CA . ALA A 1 220 ? -1.279 -57.781 -58.344 1 83 220 ALA A CA 1
ATOM 1756 C C . ALA A 1 220 ? -1.044 -57.344 -59.781 1 83 220 ALA A C 1
ATOM 1758 O O . ALA A 1 220 ? -1.472 -58.031 -60.719 1 83 220 ALA A O 1
ATOM 1759 N N . GLU A 1 221 ? -0.358 -56.281 -59.844 1 86.88 221 GLU A N 1
ATOM 1760 C CA . GLU A 1 221 ? -0.026 -55.781 -61.188 1 86.88 221 GLU A CA 1
ATOM 1761 C C . GLU A 1 221 ? 0.866 -56.781 -61.906 1 86.88 221 GLU A C 1
ATOM 1763 O O . GLU A 1 221 ? 0.651 -57.062 -63.094 1 86.88 221 GLU A O 1
ATOM 1768 N N . VAL A 1 222 ? 1.848 -57.375 -61.281 1 86.12 222 VAL A N 1
ATOM 1769 C CA . VAL A 1 222 ? 2.783 -58.344 -61.875 1 86.12 222 VAL A CA 1
ATOM 1770 C C . VAL A 1 222 ? 2.055 -59.625 -62.219 1 86.12 222 VAL A C 1
ATOM 1772 O O . VAL A 1 222 ? 2.27 -60.219 -63.312 1 86.12 222 VAL A O 1
ATOM 1775 N N . VAL A 1 223 ? 1.212 -60.031 -61.406 1 86.94 223 VAL A N 1
ATOM 1776 C CA . VAL A 1 223 ? 0.459 -61.281 -61.656 1 86.94 223 VAL A CA 1
ATOM 1777 C C . VAL A 1 223 ? -0.479 -61.094 -62.844 1 86.94 223 VAL A C 1
ATOM 1779 O O . VAL A 1 223 ? -0.61 -62 -63.656 1 86.94 223 VAL A O 1
ATOM 1782 N N . LEU A 1 224 ? -0.988 -59.906 -62.875 1 87.5 224 LEU A N 1
ATOM 1783 C CA . LEU A 1 224 ? -1.862 -59.594 -64 1 87.5 224 LEU A CA 1
ATOM 1784 C C . LEU A 1 224 ? -1.072 -59.562 -65.312 1 87.5 224 LEU A C 1
ATOM 1786 O O . LEU A 1 224 ? -1.533 -60.094 -66.312 1 87.5 224 LEU A O 1
ATOM 1790 N N . LEU A 1 225 ? 0.082 -59 -65.188 1 87.94 225 LEU A N 1
ATOM 1791 C CA . LEU A 1 225 ? 0.948 -58.938 -66.375 1 87.94 225 LEU A CA 1
ATOM 1792 C C . LEU A 1 225 ? 1.418 -60.344 -66.812 1 87.94 225 LEU A C 1
ATOM 1794 O O . LEU A 1 225 ? 1.393 -60.688 -68 1 87.94 225 LEU A O 1
ATOM 1798 N N . VAL A 1 226 ? 1.742 -61.125 -65.875 1 87.75 226 VAL A N 1
ATOM 1799 C CA . VAL A 1 226 ? 2.238 -62.469 -66.125 1 87.75 226 VAL A CA 1
ATOM 1800 C C . VAL A 1 226 ? 1.104 -63.344 -66.625 1 87.75 226 VAL A C 1
ATOM 1802 O O . VAL A 1 226 ? 1.301 -64.125 -67.562 1 87.75 226 VAL A O 1
ATOM 1805 N N . ALA A 1 227 ? -0.035 -63.094 -66.188 1 88.69 227 ALA A N 1
ATOM 1806 C CA . ALA A 1 227 ? -1.205 -63.844 -66.625 1 88.69 227 ALA A CA 1
ATOM 1807 C C . ALA A 1 227 ? -1.578 -63.438 -68.062 1 88.69 227 ALA A C 1
ATOM 1809 O O . ALA A 1 227 ? -1.922 -64.312 -68.875 1 88.69 227 ALA A O 1
ATOM 1810 N N . ALA A 1 228 ? -1.378 -62.188 -68.375 1 87.94 228 ALA A N 1
ATOM 1811 C CA . ALA A 1 228 ? -1.645 -61.719 -69.75 1 87.94 228 ALA A CA 1
ATOM 1812 C C . ALA A 1 228 ? -0.624 -62.25 -70.688 1 87.94 228 ALA A C 1
ATOM 1814 O O . ALA A 1 228 ? -0.983 -62.688 -71.812 1 87.94 228 ALA A O 1
ATOM 1815 N N . ILE A 1 229 ? 0.569 -62.375 -70.312 1 86.44 229 ILE A N 1
ATOM 1816 C CA . ILE A 1 229 ? 1.642 -62.906 -71.125 1 86.44 229 ILE A CA 1
ATOM 1817 C C . ILE A 1 229 ? 1.429 -64.375 -71.375 1 86.44 229 ILE A C 1
ATOM 1819 O O . ILE A 1 229 ? 1.546 -64.875 -72.562 1 86.44 229 ILE A O 1
ATOM 1823 N N . LEU A 1 230 ? 0.97 -65.125 -70.5 1 87.38 230 LEU A N 1
ATOM 1824 C CA . LEU A 1 230 ? 0.752 -66.562 -70.625 1 87.38 230 LEU A CA 1
ATOM 1825 C C . LEU A 1 230 ? -0.47 -66.875 -71.5 1 87.38 230 LEU A C 1
ATOM 1827 O O . LEU A 1 230 ? -0.463 -67.812 -72.312 1 87.38 230 LEU A O 1
ATOM 1831 N N . LEU A 1 231 ? -1.375 -66 -71.5 1 87.56 231 LEU A N 1
ATOM 1832 C CA . LEU A 1 231 ? -2.562 -66.125 -72.312 1 87.56 231 LEU A CA 1
ATOM 1833 C C . LEU A 1 231 ? -2.242 -65.812 -73.75 1 87.56 231 LEU A C 1
ATOM 1835 O O . LEU A 1 231 ? -2.703 -66.5 -74.688 1 87.56 231 LEU A O 1
ATOM 1839 N N . CYS A 1 232 ? -1.409 -64.875 -73.938 1 83.94 232 CYS A N 1
ATOM 1840 C CA . CYS A 1 232 ? -0.977 -64.5 -75.312 1 83.94 232 CYS A CA 1
ATOM 1841 C C . CYS A 1 232 ? -0.117 -65.562 -75.938 1 83.94 232 CYS A C 1
ATOM 1843 O O . CYS A 1 232 ? -0.267 -65.875 -77.125 1 83.94 232 CYS A O 1
ATOM 1845 N N . GLU A 1 233 ? 0.685 -66.188 -75.062 1 85.19 233 GLU A N 1
ATOM 1846 C CA . GLU A 1 233 ? 1.539 -67.25 -75.562 1 85.19 233 GLU A CA 1
ATOM 1847 C C . GLU A 1 233 ? 0.715 -68.5 -75.938 1 85.19 233 GLU A C 1
ATOM 1849 O O . GLU A 1 233 ? 0.985 -69.125 -76.938 1 85.19 233 GLU A O 1
ATOM 1854 N N . LYS A 1 234 ? -0.301 -68.75 -75.25 1 85.12 234 LYS A N 1
ATOM 1855 C CA . LYS A 1 234 ? -1.182 -69.875 -75.562 1 85.12 234 LYS A CA 1
ATOM 1856 C C . LYS A 1 234 ? -2 -69.562 -76.812 1 85.12 234 LYS A C 1
ATOM 1858 O O . LYS A 1 234 ? -2.232 -70.5 -77.625 1 85.12 234 LYS A O 1
ATOM 1863 N N . TYR A 1 235 ? -2.33 -68.312 -77.062 1 81.31 235 TYR A N 1
ATOM 1864 C CA . TYR A 1 235 ? -3.08 -67.938 -78.25 1 81.31 235 TYR A CA 1
ATOM 1865 C C . TYR A 1 235 ? -2.188 -67.938 -79.5 1 81.31 235 TYR A C 1
ATOM 1867 O O . TYR A 1 235 ? -2.617 -68.312 -80.562 1 81.31 235 TYR A O 1
ATOM 1875 N N . THR A 1 236 ? -0.975 -67.5 -79.375 1 77 236 THR A N 1
ATOM 1876 C CA . THR A 1 236 ? -0.048 -67.5 -80.5 1 77 236 THR A CA 1
ATOM 1877 C C . THR A 1 236 ? 0.409 -68.875 -80.812 1 77 236 THR A C 1
ATOM 1879 O O . THR A 1 236 ? 0.652 -69.188 -82 1 77 236 THR A O 1
ATOM 1882 N N . GLN A 1 237 ? 0.459 -69.688 -79.938 1 73.38 237 GLN A N 1
ATOM 1883 C CA . GLN A 1 237 ? 0.836 -71.062 -80.188 1 73.38 237 GLN A CA 1
ATOM 1884 C C . GLN A 1 237 ? -0.301 -71.812 -80.875 1 73.38 237 GLN A C 1
ATOM 1886 O O . GLN A 1 237 ? -0.06 -72.688 -81.75 1 73.38 237 GLN A O 1
ATOM 1891 N N . LYS A 1 238 ? -1.541 -71.438 -80.688 1 69.19 238 LYS A N 1
ATOM 1892 C CA . LYS A 1 238 ? -2.674 -72.125 -81.375 1 69.19 238 LYS A CA 1
ATOM 1893 C C . LYS A 1 238 ? -2.836 -71.562 -82.812 1 69.19 238 LYS A C 1
ATOM 1895 O O . LYS A 1 238 ? -3.236 -72.312 -83.688 1 69.19 238 LYS A O 1
ATOM 1900 N N . LYS A 1 239 ? -2.459 -70.375 -83.062 1 63.38 239 LYS A N 1
ATOM 1901 C CA . LYS A 1 239 ? -2.52 -69.875 -84.438 1 63.38 239 LYS A CA 1
ATOM 1902 C C . LYS A 1 239 ? -1.4 -70.438 -85.25 1 63.38 239 LYS A C 1
ATOM 1904 O O . LYS A 1 239 ? -1.581 -70.688 -86.5 1 63.38 239 LYS A O 1
ATOM 1909 N N . LYS A 1 240 ? -0.327 -70.75 -84.75 1 61.56 240 LYS A N 1
ATOM 1910 C CA . LYS A 1 240 ? 0.747 -71.312 -85.5 1 61.56 240 LYS A CA 1
ATOM 1911 C C . LYS A 1 240 ? 0.4 -72.75 -85.938 1 61.56 240 LYS A C 1
ATOM 1913 O O . LYS A 1 240 ? 0.771 -73.188 -87 1 61.56 240 LYS A O 1
ATOM 1918 N N . LYS A 1 241 ? -0.446 -73.438 -85.25 1 60.16 241 LYS A N 1
ATOM 1919 C CA . LYS A 1 241 ? -0.782 -74.812 -85.625 1 60.16 241 LYS A CA 1
ATOM 1920 C C . LYS A 1 241 ? -1.816 -74.812 -86.75 1 60.16 241 LYS A C 1
ATOM 1922 O O . LYS A 1 241 ? -1.793 -75.75 -87.562 1 60.16 241 LYS A O 1
ATOM 1927 N N . HIS A 1 242 ? -2.658 -73.75 -86.938 1 56.44 242 HIS A N 1
ATOM 1928 C CA . HIS A 1 242 ? -3.654 -73.812 -88 1 56.44 242 HIS A CA 1
ATOM 1929 C C . HIS A 1 242 ? -3.07 -73.375 -89.312 1 56.44 242 HIS A C 1
ATOM 1931 O O . HIS A 1 242 ? -3.609 -73.75 -90.375 1 56.44 242 HIS A O 1
ATOM 1937 N N . SER A 1 243 ? -2.07 -72.5 -89.438 1 53.03 243 SER A N 1
ATOM 1938 C CA . SER A 1 243 ? -1.604 -72.062 -90.75 1 53.03 243 SER A CA 1
ATOM 1939 C C . SER A 1 243 ? -0.829 -73.188 -91.438 1 53.03 243 SER A C 1
ATOM 1941 O O . SER A 1 243 ? -0.541 -73.062 -92.625 1 53.03 243 SER A O 1
ATOM 1943 N N . ASP A 1 244 ? -0.153 -74.125 -90.75 1 47.62 244 ASP A N 1
ATOM 1944 C CA . ASP A 1 244 ? 0.64 -75.062 -91.5 1 47.62 244 ASP A CA 1
ATOM 1945 C C . ASP A 1 244 ? -0.258 -76.062 -92.25 1 47.62 244 ASP A C 1
ATOM 1947 O O . ASP A 1 244 ? 0.232 -76.938 -92.938 1 47.62 244 ASP A O 1
ATOM 1951 N N . GLU A 1 245 ? -1.523 -76.25 -91.75 1 46.06 245 GLU A N 1
ATOM 1952 C CA . GLU A 1 245 ? -2.195 -77.375 -92.5 1 46.06 245 GLU A CA 1
ATOM 1953 C C . GLU A 1 245 ? -2.697 -76.875 -93.812 1 46.06 245 GLU A C 1
ATOM 1955 O O . GLU A 1 245 ? -3.383 -77.625 -94.562 1 46.06 245 GLU A O 1
ATOM 1960 N N . GLY A 1 246 ? -2.709 -75.562 -94.125 1 40.97 246 GLY A N 1
ATOM 1961 C CA . GLY A 1 246 ? -3.48 -75.375 -95.312 1 40.97 246 GLY A CA 1
ATOM 1962 C C . GLY A 1 246 ? -2.809 -75.875 -96.562 1 40.97 246 GLY A C 1
ATOM 1963 O O . GLY A 1 246 ? -3.48 -76.375 -97.5 1 40.97 246 GLY A O 1
ATOM 1964 N N . LYS A 1 247 ? -1.604 -75.375 -96.875 1 41.16 247 LYS A N 1
ATOM 1965 C CA . LYS A 1 247 ? -1.323 -75.312 -98.312 1 41.16 247 LYS A CA 1
ATOM 1966 C C . LYS A 1 247 ? -0.854 -76.625 -98.812 1 41.16 247 LYS A C 1
ATOM 1968 O O . LYS A 1 247 ? 0.343 -76.938 -98.812 1 41.16 247 LYS A O 1
ATOM 1973 N N . GLU A 1 248 ? -1.218 -77.875 -98.188 1 38.81 248 GLU A N 1
ATOM 1974 C CA . GLU A 1 248 ? -0.7 -78.938 -99.062 1 38.81 248 GLU A CA 1
ATOM 1975 C C . GLU A 1 248 ? -1.275 -78.875 -100.438 1 38.81 248 GLU A C 1
ATOM 1977 O O . GLU A 1 248 ? -2.414 -79.312 -100.688 1 38.81 248 GLU A O 1
ATOM 1982 N N . PHE A 1 249 ? -1.224 -77.75 -101.125 1 35.72 249 PHE A N 1
ATOM 1983 C CA . PHE A 1 249 ? -1.566 -77.875 -102.562 1 35.72 249 PHE A CA 1
ATOM 1984 C C . PHE A 1 249 ? -0.683 -78.875 -103.25 1 35.72 249 PHE A C 1
ATOM 1986 O O . PHE A 1 249 ? 0.545 -78.812 -103.188 1 35.72 249 PHE A O 1
ATOM 1993 N N . GLU A 1 250 ? -1.322 -80.125 -103.438 1 33.69 250 GLU A N 1
ATOM 1994 C CA . GLU A 1 250 ? -0.859 -81.188 -104.25 1 33.69 250 GLU A CA 1
ATOM 1995 C C . GLU A 1 250 ? -0.379 -80.688 -105.625 1 33.69 250 GLU A C 1
ATOM 1997 O O . GLU A 1 250 ? -1.177 -80.25 -106.438 1 33.69 250 GLU A O 1
ATOM 2002 N N . GLN A 1 251 ? 0.647 -79.875 -105.75 1 30.52 251 GLN A N 1
ATOM 2003 C CA . GLN A 1 251 ? 1.243 -79.625 -107.062 1 30.52 251 GLN A CA 1
ATOM 2004 C C . GLN A 1 251 ? 1.68 -81 -107.688 1 30.52 251 GLN A C 1
ATOM 2006 O O . GLN A 1 251 ? 2.553 -81.688 -107.188 1 30.52 251 GLN A O 1
ATOM 2011 N N . THR A 1 252 ? 0.675 -81.75 -108.25 1 29.39 252 THR A N 1
ATOM 2012 C CA . THR A 1 252 ? 0.847 -82.938 -109.125 1 29.39 252 THR A CA 1
ATOM 2013 C C . THR A 1 252 ? 1.926 -82.688 -110.188 1 29.39 252 THR A C 1
ATOM 2015 O O . THR A 1 252 ? 1.709 -81.938 -111.125 1 29.39 252 THR A O 1
ATOM 2018 N N . GLU A 1 253 ? 3.102 -82.188 -109.688 1 25.69 253 GLU A N 1
ATOM 2019 C CA . GLU A 1 253 ? 4.145 -82.125 -110.688 1 25.69 253 GLU A CA 1
ATOM 2020 C C . GLU A 1 253 ? 4.406 -83.5 -111.312 1 25.69 253 GLU A C 1
ATOM 2022 O O . GLU A 1 253 ? 4.477 -84.5 -110.562 1 25.69 253 GLU A O 1
ATOM 2027 N N . GLN A 1 254 ? 3.912 -83.75 -112.5 1 30.22 254 GLN A N 1
ATOM 2028 C CA . GLN A 1 254 ? 4.172 -84.75 -113.562 1 30.22 254 GLN A CA 1
ATOM 2029 C C . GLN A 1 254 ? 5.672 -84.938 -113.812 1 30.22 254 GLN A C 1
ATOM 2031 O O . GLN A 1 254 ? 6.273 -84.25 -114.625 1 30.22 254 GLN A O 1
ATOM 2036 N N . LEU A 1 255 ? 6.457 -85.125 -112.625 1 21.97 255 LEU A N 1
ATOM 2037 C CA . LEU A 1 255 ? 7.875 -85.312 -112.938 1 21.97 255 LEU A CA 1
ATOM 2038 C C . LEU A 1 255 ? 8.094 -86.562 -113.75 1 21.97 255 LEU A C 1
ATOM 2040 O O . LEU A 1 255 ? 7.352 -87.562 -113.688 1 21.97 255 LEU A O 1
ATOM 2044 N N . LYS A 1 256 ? 8.992 -86.438 -114.688 1 28.28 256 LYS A N 1
ATOM 2045 C CA . LYS A 1 256 ? 9.742 -87.125 -115.688 1 28.28 256 LYS A CA 1
ATOM 2046 C C . LYS A 1 256 ? 10.812 -88 -115.062 1 28.28 256 LYS A C 1
ATOM 2048 O O . LYS A 1 256 ? 11.609 -88.688 -115.75 1 28.28 256 LYS A O 1
ATOM 2053 N N . SER A 1 257 ? 10.641 -88.688 -113.75 1 24.16 257 SER A N 1
ATOM 2054 C CA . SER A 1 257 ? 11.836 -89.312 -113.125 1 24.16 257 SER A CA 1
ATOM 2055 C C . SER A 1 257 ? 12.539 -90.25 -114.062 1 24.16 257 SER A C 1
ATOM 2057 O O . SER A 1 257 ? 11.938 -91.188 -114.562 1 24.16 257 SER A O 1
ATOM 2059 N N . ASP A 1 258 ? 13.633 -89.75 -114.438 1 22.03 258 ASP A N 1
ATOM 2060 C CA . ASP A 1 258 ? 14.836 -90.438 -115 1 22.03 258 ASP A CA 1
ATOM 2061 C C . ASP A 1 258 ? 15.523 -91.25 -113.938 1 22.03 258 ASP A C 1
ATOM 2063 O O . ASP A 1 258 ? 15.242 -91.062 -112.75 1 22.03 258 ASP A O 1
ATOM 2067 N N . ASP A 1 259 ? 16.906 -91.75 -113.875 1 22.31 259 ASP A N 1
ATOM 2068 C CA . ASP A 1 259 ? 17.719 -92.938 -113.688 1 22.31 259 ASP A CA 1
ATOM 2069 C C . ASP A 1 259 ? 18.453 -92.938 -112.312 1 22.31 259 ASP A C 1
ATOM 2071 O O . ASP A 1 259 ? 18.562 -93.938 -111.688 1 22.31 259 ASP A O 1
ATOM 2075 N N . SER A 1 260 ? 19.172 -91.875 -111.625 1 21.7 260 SER A N 1
ATOM 2076 C CA . SER A 1 260 ? 20.609 -91.938 -111.375 1 21.7 260 SER A CA 1
ATOM 2077 C C . SER A 1 260 ? 20.891 -92.625 -110 1 21.7 260 SER A C 1
ATOM 2079 O O . SER A 1 260 ? 20.016 -92.625 -109.125 1 21.7 260 SER A O 1
ATOM 2081 N N . ASN A 1 261 ? 22.344 -92.875 -109.5 1 22.12 261 ASN A N 1
ATOM 2082 C CA . ASN A 1 261 ? 23.469 -93.75 -109.188 1 22.12 261 ASN A CA 1
ATOM 2083 C C . ASN A 1 261 ? 23.953 -93.5 -107.75 1 22.12 261 ASN A C 1
ATOM 2085 O O . ASN A 1 261 ? 24.594 -92.5 -107.438 1 22.12 261 ASN A O 1
ATOM 2089 N N . GLY A 1 262 ? 23.281 -93.625 -106.5 1 18.39 262 GLY A N 1
ATOM 2090 C CA . GLY A 1 262 ? 23.734 -93.312 -105.188 1 18.39 262 GLY A CA 1
ATOM 2091 C C . GLY A 1 262 ? 24.891 -94.188 -104.75 1 18.39 262 GLY A C 1
ATOM 2092 O O . GLY A 1 262 ? 24.812 -95.438 -104.812 1 18.39 262 GLY A O 1
ATOM 2093 N N . ILE A 1 263 ? 26 -93.688 -104.438 1 23.06 263 ILE A N 1
ATOM 2094 C CA . ILE A 1 263 ? 27.328 -94.188 -104 1 23.06 263 ILE A CA 1
ATOM 2095 C C . ILE A 1 263 ? 27.328 -94.562 -102.562 1 23.06 263 ILE A C 1
ATOM 2097 O O . ILE A 1 263 ? 27.719 -95.688 -102.188 1 23.06 263 ILE A O 1
ATOM 2101 N N . GLU A 1 264 ? 27.391 -93.688 -101.188 1 22.28 264 GLU A N 1
ATOM 2102 C CA . GLU A 1 264 ? 28.672 -93.562 -100.5 1 22.28 264 GLU A CA 1
ATOM 2103 C C . GLU A 1 264 ? 28.734 -94.5 -99.25 1 22.28 264 GLU A C 1
ATOM 2105 O O . GLU A 1 264 ? 27.688 -94.875 -98.75 1 22.28 264 GLU A O 1
ATOM 2110 N N . ASN A 1 265 ? 29.844 -94.375 -98.062 1 20.55 265 ASN A N 1
ATOM 2111 C CA . ASN A 1 265 ? 30.891 -95.125 -97.312 1 20.55 265 ASN A CA 1
ATOM 2112 C C . ASN A 1 265 ? 30.625 -95.188 -95.812 1 20.55 265 ASN A C 1
ATOM 2114 O O . ASN A 1 265 ? 31.328 -95.875 -95.125 1 20.55 265 ASN A O 1
ATOM 2118 N N . ASN A 1 266 ? 29.578 -94.688 -94.938 1 19.09 266 ASN A N 1
ATOM 2119 C CA . ASN A 1 266 ? 30.062 -94.125 -93.625 1 19.09 266 ASN A CA 1
ATOM 2120 C C . ASN A 1 266 ? 30.062 -95.25 -92.562 1 19.09 266 ASN A C 1
ATOM 2122 O O . ASN A 1 266 ? 29.016 -95.562 -92 1 19.09 266 ASN A O 1
ATOM 2126 N N . VAL A 1 267 ? 30.578 -96.312 -92.312 1 22.48 267 VAL A N 1
ATOM 2127 C CA . VAL A 1 267 ? 30.156 -97.25 -91.312 1 22.48 267 VAL A CA 1
ATOM 2128 C C . VAL A 1 267 ? 30.672 -96.75 -89.938 1 22.48 267 VAL A C 1
ATOM 2130 O O . VAL A 1 267 ? 31.547 -95.875 -89.875 1 22.48 267 VAL A O 1
ATOM 2133 N N . PRO A 1 268 ? 31.484 -97.5 -88.75 1 26.88 268 PRO A N 1
ATOM 2134 C CA . PRO A 1 268 ? 31.188 -98.062 -87.438 1 26.88 268 PRO A CA 1
ATOM 2135 C C . PRO A 1 268 ? 31.891 -97.312 -86.312 1 26.88 268 PRO A C 1
ATOM 2137 O O . PRO A 1 268 ? 33.125 -97.312 -86.25 1 26.88 268 PRO A O 1
ATOM 2140 N N . ARG A 1 269 ? 31.609 -96.25 -85.375 1 18.67 269 ARG A N 1
ATOM 2141 C CA . ARG A 1 269 ? 32.781 -95.688 -84.688 1 18.67 269 ARG A CA 1
ATOM 2142 C C . ARG A 1 269 ? 32.875 -96.125 -83.25 1 18.67 269 ARG A C 1
ATOM 2144 O O . ARG A 1 269 ? 33.938 -96.125 -82.625 1 18.67 269 ARG A O 1
ATOM 2151 N N . HIS A 1 270 ? 32.062 -96.312 -82.188 1 20.36 270 HIS A N 1
ATOM 2152 C CA . HIS A 1 270 ? 32.312 -95.75 -80.875 1 20.36 270 HIS A CA 1
ATOM 2153 C C . HIS A 1 270 ? 33.25 -96.688 -80.062 1 20.36 270 HIS A C 1
ATOM 2155 O O . HIS A 1 270 ? 33.312 -97.875 -80.312 1 20.36 270 HIS A O 1
ATOM 2161 N N . ARG A 1 271 ? 33.656 -96.25 -78.375 1 22 271 ARG A N 1
ATOM 2162 C CA . ARG A 1 271 ? 34.844 -96 -77.562 1 22 271 ARG A CA 1
ATOM 2163 C C . ARG A 1 271 ? 34.906 -96.875 -76.312 1 22 271 ARG A C 1
ATOM 2165 O O . ARG A 1 271 ? 33.906 -97 -75.625 1 22 271 ARG A O 1
ATOM 2172 N N . LYS A 1 272 ? 36.094 -97.438 -75.5 1 22.75 272 LYS A N 1
ATOM 2173 C CA . LYS A 1 272 ? 36.438 -98.625 -74.688 1 22.75 272 LYS A CA 1
ATOM 2174 C C . LYS A 1 272 ? 36.688 -98.188 -73.25 1 22.75 272 LYS A C 1
ATOM 2176 O O . LYS A 1 272 ? 37.531 -97.312 -73 1 22.75 272 LYS A O 1
ATOM 2181 N N . ASN A 1 273 ? 36.094 -98 -72.125 1 18.34 273 ASN A N 1
ATOM 2182 C CA . ASN A 1 273 ? 36.719 -98 -70.812 1 18.34 273 ASN A CA 1
ATOM 2183 C C . ASN A 1 273 ? 37.219 -99.438 -70.5 1 18.34 273 ASN A C 1
ATOM 2185 O O . ASN A 1 273 ? 36.781 -100.438 -71.125 1 18.34 273 ASN A O 1
ATOM 2189 N N . GLU A 1 274 ? 37.906 -100.188 -68.812 1 21.03 274 GLU A N 1
ATOM 2190 C CA . GLU A 1 274 ? 38.969 -99.625 -68 1 21.03 274 GLU A CA 1
ATOM 2191 C C . GLU A 1 274 ? 39.812 -100.688 -67.312 1 21.03 274 GLU A C 1
ATOM 2193 O O . GLU A 1 274 ? 40.938 -100.438 -66.938 1 21.03 274 GLU A O 1
ATOM 2198 N N . SER A 1 275 ? 39.531 -101.625 -66.062 1 22.56 275 SER A N 1
ATOM 2199 C CA . SER A 1 275 ? 39.688 -102.938 -65.5 1 22.56 275 SER A CA 1
ATOM 2200 C C . SER A 1 275 ? 40.625 -103.812 -66.312 1 22.56 275 SER A C 1
ATOM 2202 O O . SER A 1 275 ? 40.375 -104 -67.5 1 22.56 275 SER A O 1
ATOM 2204 N N . LEU A 1 276 ? 41.562 -103.5 -65.875 1 28.94 276 LEU A N 1
ATOM 2205 C CA . LEU A 1 276 ? 42.188 -103.938 -64.625 1 28.94 276 LEU A CA 1
ATOM 2206 C C . LEU A 1 276 ? 41.125 -104.25 -63.562 1 28.94 276 LEU A C 1
ATOM 2208 O O . LEU A 1 276 ? 40.125 -103.5 -63.5 1 28.94 276 LEU A O 1
ATOM 2212 N N . ASP A 1 277 ? 40.562 -105.438 -62.469 1 22.06 277 ASP A N 1
ATOM 2213 C CA . ASP A 1 277 ? 39.531 -106 -61.562 1 22.06 277 ASP A CA 1
ATOM 2214 C C . ASP A 1 277 ? 39.188 -104.938 -60.469 1 22.06 277 ASP A C 1
ATOM 2216 O O . ASP A 1 277 ? 38.062 -105 -59.938 1 22.06 277 ASP A O 1
ATOM 2220 N N . GLN A 1 278 ? 39.75 -103.938 -59.812 1 23.41 278 GLN A N 1
ATOM 2221 C CA . GLN A 1 278 ? 39.5 -103.5 -58.469 1 23.41 278 GLN A CA 1
ATOM 2222 C C . GLN A 1 278 ? 38.438 -102.375 -58.438 1 23.41 278 GLN A C 1
ATOM 2224 O O . GLN A 1 278 ? 38.469 -101.5 -59.281 1 23.41 278 GLN A O 1
ATOM 2229 N N . MET B 1 1 ? -3.799 -31.203 20.109 1 34.97 1 MET B N 1
ATOM 2230 C CA . MET B 1 1 ? -3.07 -31.25 18.844 1 34.97 1 MET B CA 1
ATOM 2231 C C . MET B 1 1 ? -2.443 -32.625 18.641 1 34.97 1 MET B C 1
ATOM 2233 O O . MET B 1 1 ? -1.544 -33.031 19.391 1 34.97 1 MET B O 1
ATOM 2237 N N . MET B 1 2 ? -3.238 -33.594 18.516 1 40.38 2 MET B N 1
ATOM 2238 C CA . MET B 1 2 ? -2.672 -34.938 18.375 1 40.38 2 MET B CA 1
ATOM 2239 C C . MET B 1 2 ? -1.434 -34.906 17.484 1 40.38 2 MET B C 1
ATOM 2241 O O . MET B 1 2 ? -1.447 -34.344 16.406 1 40.38 2 MET B O 1
ATOM 2245 N N . ALA B 1 3 ? -0.331 -34.969 18.078 1 47.34 3 ALA B N 1
ATOM 2246 C CA . ALA B 1 3 ? 1.007 -35.062 17.5 1 47.34 3 ALA B CA 1
ATOM 2247 C C . ALA B 1 3 ? 1.046 -36.062 16.359 1 47.34 3 ALA B C 1
ATOM 2249 O O . ALA B 1 3 ? 0.942 -37.281 16.578 1 47.34 3 ALA B O 1
ATOM 2250 N N . ASN B 1 4 ? 0.343 -35.844 15.258 1 62.72 4 ASN B N 1
ATOM 2251 C CA . ASN B 1 4 ? 0.34 -36.812 14.18 1 62.72 4 ASN B CA 1
ATOM 2252 C C . ASN B 1 4 ? 1.758 -37.219 13.781 1 62.72 4 ASN B C 1
ATOM 2254 O O . ASN B 1 4 ? 2.68 -36.406 13.859 1 62.72 4 ASN B O 1
ATOM 2258 N N . ASN B 1 5 ? 2.176 -38.406 13.984 1 78.44 5 ASN B N 1
ATOM 2259 C CA . ASN B 1 5 ? 3.436 -39.125 13.781 1 78.44 5 ASN B CA 1
ATOM 2260 C C . ASN B 1 5 ? 3.918 -39 12.336 1 78.44 5 ASN B C 1
ATOM 2262 O O . ASN B 1 5 ? 4.578 -39.906 11.828 1 78.44 5 ASN B O 1
ATOM 2266 N N . PHE B 1 6 ? 3.564 -37.906 11.75 1 88.62 6 PHE B N 1
ATOM 2267 C CA . PHE B 1 6 ? 4.031 -37.781 10.375 1 88.62 6 PHE B CA 1
ATOM 2268 C C . PHE B 1 6 ? 5.418 -37.156 10.328 1 88.62 6 PHE B C 1
ATOM 2270 O O . PHE B 1 6 ? 5.832 -36.469 11.273 1 88.62 6 PHE B O 1
ATOM 2277 N N . SER B 1 7 ? 6.176 -37.531 9.211 1 89.62 7 SER B N 1
ATOM 2278 C CA . SER B 1 7 ? 7.488 -36.906 9 1 89.62 7 SER B CA 1
ATOM 2279 C C . SER B 1 7 ? 7.383 -35.406 8.828 1 89.62 7 SER B C 1
ATOM 2281 O O . SER B 1 7 ? 6.32 -34.875 8.484 1 89.62 7 SER B O 1
ATOM 2283 N N . TRP B 1 8 ? 8.609 -34.781 9.234 1 92 8 TRP B N 1
ATOM 2284 C CA . TRP B 1 8 ? 8.656 -33.312 9.086 1 92 8 TRP B CA 1
ATOM 2285 C C . TRP B 1 8 ? 9.414 -32.938 7.828 1 92 8 TRP B C 1
ATOM 2287 O O . TRP B 1 8 ? 10.477 -33.5 7.527 1 92 8 TRP B O 1
ATOM 2297 N N . GLU B 1 9 ? 8.734 -32.031 7.039 1 94.31 9 GLU B N 1
ATOM 2298 C CA . GLU B 1 9 ? 9.367 -31.438 5.871 1 94.31 9 GLU B CA 1
ATOM 2299 C C . GLU B 1 9 ? 9.43 -29.906 5.996 1 94.31 9 GLU B C 1
ATOM 2301 O O . GLU B 1 9 ? 8.453 -29.281 6.395 1 94.31 9 GLU B O 1
ATOM 2306 N N . SER B 1 10 ? 10.695 -29.328 5.723 1 96.44 10 SER B N 1
ATOM 2307 C CA . SER B 1 10 ? 10.867 -27.891 5.773 1 96.44 10 SER B CA 1
ATOM 2308 C C . SER B 1 10 ? 11.289 -27.328 4.418 1 96.44 10 SER B C 1
ATOM 2310 O O . SER B 1 10 ? 12.133 -27.922 3.738 1 96.44 10 SER B O 1
ATOM 2312 N N . HIS B 1 11 ? 10.641 -26.359 4.012 1 97.88 11 HIS B N 1
ATOM 2313 C CA . HIS B 1 11 ? 10.969 -25.688 2.754 1 97.88 11 HIS B CA 1
ATOM 2314 C C . HIS B 1 11 ? 11.086 -24.188 2.941 1 97.88 11 HIS B C 1
ATOM 2316 O O . HIS B 1 11 ? 10.367 -23.594 3.752 1 97.88 11 HIS B O 1
ATOM 2322 N N . ASN B 1 12 ? 12 -23.5 2.172 1 97.31 12 ASN B N 1
ATOM 2323 C CA . ASN B 1 12 ? 12.258 -22.078 2.354 1 97.31 12 ASN B CA 1
ATOM 2324 C C . ASN B 1 12 ? 12.32 -21.344 1.016 1 97.31 12 ASN B C 1
ATOM 2326 O O . ASN B 1 12 ? 12.758 -21.922 0.012 1 97.31 12 ASN B O 1
ATOM 2330 N N . ILE B 1 13 ? 11.812 -20.188 1.014 1 97.12 13 ILE B N 1
ATOM 2331 C CA . ILE B 1 13 ? 11.938 -19.266 -0.113 1 97.12 13 ILE B CA 1
ATOM 2332 C C . ILE B 1 13 ? 12.523 -17.938 0.365 1 97.12 13 ILE B C 1
ATOM 2334 O O . ILE B 1 13 ? 12.156 -17.438 1.434 1 97.12 13 ILE B O 1
ATOM 2338 N N . SER B 1 14 ? 13.484 -17.391 -0.386 1 95.06 14 SER B N 1
ATOM 2339 C CA . SER B 1 14 ? 14.094 -16.094 -0.083 1 95.06 14 SER B CA 1
ATOM 2340 C C . SER B 1 14 ? 13.672 -15.031 -1.096 1 95.06 14 SER B C 1
ATOM 2342 O O . SER B 1 14 ? 13.812 -15.234 -2.305 1 95.06 14 SER B O 1
ATOM 2344 N N . LEU B 1 15 ? 13.125 -14 -0.532 1 94.19 15 LEU B N 1
ATOM 2345 C CA . LEU B 1 15 ? 12.672 -12.891 -1.366 1 94.19 15 LEU B CA 1
ATOM 2346 C C . LEU B 1 15 ? 13.477 -11.625 -1.076 1 94.19 15 LEU B C 1
ATOM 2348 O O . LEU B 1 15 ? 13.977 -11.445 0.035 1 94.19 15 LEU B O 1
ATOM 2352 N N . THR B 1 16 ? 13.68 -10.82 -2.145 1 89.69 16 THR B N 1
ATOM 2353 C CA . THR B 1 16 ? 14.305 -9.516 -2 1 89.69 16 THR B CA 1
ATOM 2354 C C . THR B 1 16 ? 13.422 -8.422 -2.605 1 89.69 16 THR B C 1
ATOM 2356 O O . THR B 1 16 ? 12.43 -8.719 -3.27 1 89.69 16 THR B O 1
ATOM 2359 N N . GLU B 1 17 ? 13.773 -7.172 -2.371 1 82.88 17 GLU B N 1
ATOM 2360 C CA . GLU B 1 17 ? 13.016 -6.031 -2.881 1 82.88 17 GLU B CA 1
ATOM 2361 C C . GLU B 1 17 ? 13.016 -6.004 -4.406 1 82.88 17 GLU B C 1
ATOM 2363 O O . GLU B 1 17 ? 12.125 -5.414 -5.023 1 82.88 17 GLU B O 1
ATOM 2368 N N . HIS B 1 18 ? 13.938 -6.559 -5.066 1 75.25 18 HIS B N 1
ATOM 2369 C CA . HIS B 1 18 ? 14.078 -6.543 -6.52 1 75.25 18 HIS B CA 1
ATOM 2370 C C . HIS B 1 18 ? 13.469 -7.793 -7.145 1 75.25 18 HIS B C 1
ATOM 2372 O O . HIS B 1 18 ? 13.594 -8.008 -8.352 1 75.25 18 HIS B O 1
ATOM 2378 N N . SER B 1 19 ? 12.914 -8.523 -6.25 1 67.69 19 SER B N 1
ATOM 2379 C CA . SER B 1 19 ? 12.312 -9.727 -6.816 1 67.69 19 SER B CA 1
ATOM 2380 C C . SER B 1 19 ? 11.094 -9.391 -7.668 1 67.69 19 SER B C 1
ATOM 2382 O O . SER B 1 19 ? 10.117 -8.836 -7.168 1 67.69 19 SER B O 1
ATOM 2384 N N . SER B 1 20 ? 11.242 -8.922 -8.898 1 64.31 20 SER B N 1
ATOM 2385 C CA . SER B 1 20 ? 10.164 -8.453 -9.766 1 64.31 20 SER B CA 1
ATOM 2386 C C . SER B 1 20 ? 9.172 -9.57 -10.062 1 64.31 20 SER B C 1
ATOM 2388 O O . SER B 1 20 ? 8.031 -9.305 -10.461 1 64.31 20 SER B O 1
ATOM 2390 N N . MET B 1 21 ? 9.625 -10.844 -9.922 1 70.56 21 MET B N 1
ATOM 2391 C CA . MET B 1 21 ? 8.734 -11.953 -10.273 1 70.56 21 MET B CA 1
ATOM 2392 C C . MET B 1 21 ? 8.508 -12.859 -9.07 1 70.56 21 MET B C 1
ATOM 2394 O O . MET B 1 21 ? 9.359 -12.945 -8.18 1 70.56 21 MET B O 1
ATOM 2398 N N . PRO B 1 22 ? 7.242 -13.344 -8.969 1 82.31 22 PRO B N 1
ATOM 2399 C CA . PRO B 1 22 ? 6.953 -14.312 -7.91 1 82.31 22 PRO B CA 1
ATOM 2400 C C . PRO B 1 22 ? 7.898 -15.516 -7.934 1 82.31 22 PRO B C 1
ATOM 2402 O O . PRO B 1 22 ? 8.227 -16.031 -9.008 1 82.31 22 PRO B O 1
ATOM 2405 N N . VAL B 1 23 ? 8.539 -15.75 -6.797 1 92.5 23 VAL B N 1
ATOM 2406 C CA . VAL B 1 23 ? 9.406 -16.922 -6.637 1 92.5 23 VAL B CA 1
ATOM 2407 C C . VAL B 1 23 ? 8.562 -18.141 -6.25 1 92.5 23 VAL B C 1
ATOM 2409 O O . VAL B 1 23 ? 7.762 -18.062 -5.312 1 92.5 23 VAL B O 1
ATOM 2412 N N . GLU B 1 24 ? 8.742 -19.203 -7.07 1 95.5 24 GLU B N 1
ATOM 2413 C CA . GLU B 1 24 ? 7.941 -20.391 -6.801 1 95.5 24 GLU B CA 1
ATOM 2414 C C . GLU B 1 24 ? 8.82 -21.609 -6.531 1 95.5 24 GLU B C 1
ATOM 2416 O O . GLU B 1 24 ? 9.93 -21.719 -7.062 1 95.5 24 GLU B O 1
ATOM 2421 N N . LYS B 1 25 ? 8.445 -22.438 -5.656 1 96.88 25 LYS B N 1
ATOM 2422 C CA . LYS B 1 25 ? 9.07 -23.719 -5.352 1 96.88 25 LYS B CA 1
ATOM 2423 C C . LYS B 1 25 ? 8.062 -24.859 -5.477 1 96.88 25 LYS B C 1
ATOM 2425 O O . LYS B 1 25 ? 6.996 -24.828 -4.855 1 96.88 25 LYS B O 1
ATOM 2430 N N . ASN B 1 26 ? 8.336 -25.906 -6.309 1 96.62 26 ASN B N 1
ATOM 2431 C CA . ASN B 1 26 ? 7.484 -27.094 -6.453 1 96.62 26 ASN B CA 1
ATOM 2432 C C . ASN B 1 26 ? 7.926 -28.219 -5.52 1 96.62 26 ASN B C 1
ATOM 2434 O O . ASN B 1 26 ? 9.086 -28.625 -5.547 1 96.62 26 ASN B O 1
ATOM 2438 N N . ILE B 1 27 ? 7.016 -28.672 -4.77 1 96.31 27 ILE B N 1
ATOM 2439 C CA . ILE B 1 27 ? 7.297 -29.719 -3.795 1 96.31 27 ILE B CA 1
ATOM 2440 C C . ILE B 1 27 ? 6.445 -30.953 -4.102 1 96.31 27 ILE B C 1
ATOM 2442 O O . ILE B 1 27 ? 5.23 -30.844 -4.27 1 96.31 27 ILE B O 1
ATOM 2446 N N . THR B 1 28 ? 7.051 -32.094 -4.176 1 94.94 28 THR B N 1
ATOM 2447 C CA . THR B 1 28 ? 6.332 -33.344 -4.43 1 94.94 28 THR B CA 1
ATOM 2448 C C . THR B 1 28 ? 6.18 -34.125 -3.143 1 94.94 28 THR B C 1
ATOM 2450 O O . THR B 1 28 ? 7.156 -34.375 -2.432 1 94.94 28 THR B O 1
ATOM 2453 N N . LEU B 1 29 ? 4.902 -34.531 -2.857 1 93.88 29 LEU B N 1
ATOM 2454 C CA . LEU B 1 29 ? 4.621 -35.312 -1.665 1 93.88 29 LEU B CA 1
ATOM 2455 C C . LEU B 1 29 ? 3.742 -36.531 -2.004 1 93.88 29 LEU B C 1
ATOM 2457 O O . LEU B 1 29 ? 2.816 -36.406 -2.811 1 93.88 29 LEU B O 1
ATOM 2461 N N . GLU B 1 30 ? 4.031 -37.688 -1.388 1 92.06 30 GLU B N 1
ATOM 2462 C CA . GLU B 1 30 ? 3.24 -38.875 -1.634 1 92.06 30 GLU B CA 1
ATOM 2463 C C . GLU B 1 30 ? 2.529 -39.344 -0.365 1 92.06 30 GLU B C 1
ATOM 2465 O O . GLU B 1 30 ? 1.57 -40.125 -0.431 1 92.06 30 GLU B O 1
ATOM 2470 N N . ARG B 1 31 ? 3.096 -39 0.766 1 92.19 31 ARG B N 1
ATOM 2471 C CA . ARG B 1 31 ? 2.568 -39.406 2.059 1 92.19 31 ARG B CA 1
ATOM 2472 C C . ARG B 1 31 ? 2.273 -38.219 2.949 1 92.19 31 ARG B C 1
ATOM 2474 O O . ARG B 1 31 ? 2.811 -37.125 2.73 1 92.19 31 ARG B O 1
ATOM 2481 N N . PRO B 1 32 ? 1.318 -38.469 3.881 1 94.56 32 PRO B N 1
ATOM 2482 C CA . PRO B 1 32 ? 1.074 -37.375 4.836 1 94.56 32 PRO B CA 1
ATOM 2483 C C . PRO B 1 32 ? 2.348 -36.906 5.535 1 94.56 32 PRO B C 1
ATOM 2485 O O . PRO B 1 32 ? 3.23 -37.719 5.828 1 94.56 32 PRO B O 1
ATOM 2488 N N . SER B 1 33 ? 2.393 -35.625 5.734 1 95.5 33 SER B N 1
ATOM 2489 C CA . SER B 1 33 ? 3.602 -35.062 6.328 1 95.5 33 SER B CA 1
ATOM 2490 C C . SER B 1 33 ? 3.301 -33.75 7.078 1 95.5 33 SER B C 1
ATOM 2492 O O . SER B 1 33 ? 2.324 -33.062 6.773 1 95.5 33 SER B O 1
ATOM 2494 N N . ASN B 1 34 ? 4.105 -33.562 8.102 1 96 34 ASN B N 1
ATOM 2495 C CA . ASN B 1 34 ? 4.141 -32.25 8.727 1 96 34 ASN B CA 1
ATOM 2496 C C . ASN B 1 34 ? 5.02 -31.281 7.945 1 96 34 ASN B C 1
ATOM 2498 O O . ASN B 1 34 ? 6.148 -31.609 7.582 1 96 34 ASN B O 1
ATOM 2502 N N . VAL B 1 35 ? 4.445 -30.172 7.664 1 96.5 35 VAL B N 1
ATOM 2503 C CA . VAL B 1 35 ? 5.156 -29.266 6.773 1 96.5 35 VAL B CA 1
ATOM 2504 C C . VAL B 1 35 ? 5.43 -27.938 7.492 1 96.5 35 VAL B C 1
ATOM 2506 O O . VAL B 1 35 ? 4.574 -27.438 8.219 1 96.5 35 VAL B O 1
ATOM 2509 N N . ASN B 1 36 ? 6.641 -27.375 7.422 1 96.94 36 ASN B N 1
ATOM 2510 C CA . ASN B 1 36 ? 7.047 -26.047 7.867 1 96.94 36 ASN B CA 1
ATOM 2511 C C . ASN B 1 36 ? 7.527 -25.188 6.703 1 96.94 36 ASN B C 1
ATOM 2513 O O . ASN B 1 36 ? 8.586 -25.453 6.129 1 96.94 36 ASN B O 1
ATOM 2517 N N . LEU B 1 37 ? 6.742 -24.203 6.414 1 97.69 37 LEU B N 1
ATOM 2518 C CA . LEU B 1 37 ? 7.113 -23.312 5.324 1 97.69 37 LEU B CA 1
ATOM 2519 C C . LEU B 1 37 ? 7.715 -22.016 5.871 1 97.69 37 LEU B C 1
ATOM 2521 O O . LEU B 1 37 ? 7.164 -21.406 6.789 1 97.69 37 LEU B O 1
ATOM 2525 N N . THR B 1 38 ? 8.844 -21.578 5.301 1 97.81 38 THR B N 1
ATOM 2526 C CA . THR B 1 38 ? 9.5 -20.344 5.742 1 97.81 38 THR B CA 1
ATOM 2527 C C . THR B 1 38 ? 9.758 -19.422 4.562 1 97.81 38 THR B C 1
ATOM 2529 O O . THR B 1 38 ? 10.266 -19.859 3.525 1 97.81 38 THR B O 1
ATOM 2532 N N . CYS B 1 39 ? 9.32 -18.219 4.723 1 97.25 39 CYS B N 1
ATOM 2533 C CA . CYS B 1 39 ? 9.664 -17.172 3.779 1 97.25 39 CYS B CA 1
ATOM 2534 C C . CYS B 1 39 ? 10.547 -16.109 4.438 1 97.25 39 CYS B C 1
ATOM 2536 O O . CYS B 1 39 ? 10.32 -15.742 5.59 1 97.25 39 CYS B O 1
ATOM 2538 N N . GLN B 1 40 ? 11.531 -15.734 3.705 1 96.31 40 GLN B N 1
ATOM 2539 C CA . GLN B 1 40 ? 12.383 -14.641 4.164 1 96.31 40 GLN B CA 1
ATOM 2540 C C . GLN B 1 40 ? 12.375 -13.484 3.17 1 96.31 40 GLN B C 1
ATOM 2542 O O . GLN B 1 40 ? 12.422 -13.695 1.958 1 96.31 40 GLN B O 1
ATOM 2547 N N . PHE B 1 41 ? 12.273 -12.297 3.742 1 95.25 41 PHE B N 1
ATOM 2548 C CA . PHE B 1 41 ? 12.242 -11.094 2.914 1 95.25 41 PHE B CA 1
ATOM 2549 C C . PHE B 1 41 ? 13.234 -10.062 3.426 1 95.25 41 PHE B C 1
ATOM 2551 O O . PHE B 1 41 ? 13.141 -9.617 4.57 1 95.25 41 PHE B O 1
ATOM 2558 N N . THR B 1 42 ? 14.188 -9.758 2.566 1 92.62 42 THR B N 1
ATOM 2559 C CA . THR B 1 42 ? 15.18 -8.742 2.91 1 92.62 42 THR B CA 1
ATOM 2560 C C . THR B 1 42 ? 14.883 -7.43 2.197 1 92.62 42 THR B C 1
ATOM 2562 O O . THR B 1 42 ? 14.719 -7.402 0.976 1 92.62 42 THR B O 1
ATOM 2565 N N . THR B 1 43 ? 14.781 -6.359 2.988 1 87.75 43 THR B N 1
ATOM 2566 C CA . THR B 1 43 ? 14.484 -5.047 2.428 1 87.75 43 THR B CA 1
ATOM 2567 C C . THR B 1 43 ? 15.336 -3.971 3.1 1 87.75 43 THR B C 1
ATOM 2569 O O . THR B 1 43 ? 15.805 -4.156 4.223 1 87.75 43 THR B O 1
ATOM 2572 N N . SER B 1 44 ? 15.617 -2.967 2.324 1 81.25 44 SER B N 1
ATOM 2573 C CA . SER B 1 44 ? 16.328 -1.82 2.869 1 81.25 44 SER B CA 1
ATOM 2574 C C . SER B 1 44 ? 15.383 -0.847 3.557 1 81.25 44 SER B C 1
ATOM 2576 O O . SER B 1 44 ? 15.82 0.097 4.219 1 81.25 44 SER B O 1
ATOM 2578 N N . GLY B 1 45 ? 14.172 -1.063 3.463 1 78.94 45 GLY B N 1
ATOM 2579 C CA . GLY B 1 45 ? 13.18 -0.177 4.043 1 78.94 45 GLY B CA 1
ATOM 2580 C C . GLY B 1 45 ? 12.867 -0.497 5.492 1 78.94 45 GLY B C 1
ATOM 2581 O O . GLY B 1 45 ? 13.656 -1.168 6.168 1 78.94 45 GLY B O 1
ATOM 2582 N N . ASP B 1 46 ? 11.82 0.192 5.969 1 82.12 46 ASP B N 1
ATOM 2583 C CA . ASP B 1 46 ? 11.359 -0.021 7.336 1 82.12 46 ASP B CA 1
ATOM 2584 C C . ASP B 1 46 ? 10.602 -1.342 7.461 1 82.12 46 ASP B C 1
ATOM 2586 O O . ASP B 1 46 ? 9.531 -1.512 6.863 1 82.12 46 ASP B O 1
ATOM 2590 N N . LEU B 1 47 ? 11.133 -2.229 8.312 1 87.62 47 LEU B N 1
ATOM 2591 C CA . LEU B 1 47 ? 10.516 -3.537 8.5 1 87.62 47 LEU B CA 1
ATOM 2592 C C . LEU B 1 47 ? 9.141 -3.402 9.133 1 87.62 47 LEU B C 1
ATOM 2594 O O . LEU B 1 47 ? 8.266 -4.242 8.914 1 87.62 47 LEU B O 1
ATOM 2598 N N . ASN B 1 48 ? 8.984 -2.277 9.852 1 86.75 48 ASN B N 1
ATOM 2599 C CA . ASN B 1 48 ? 7.707 -2.07 10.531 1 86.75 48 ASN B CA 1
ATOM 2600 C C . ASN B 1 48 ? 6.598 -1.706 9.539 1 86.75 48 ASN B C 1
ATOM 2602 O O . ASN B 1 48 ? 5.414 -1.82 9.859 1 86.75 48 ASN B O 1
ATOM 2606 N N . ALA B 1 49 ? 6.977 -1.324 8.344 1 83.38 49 ALA B N 1
ATOM 2607 C CA . ALA B 1 49 ? 5.996 -0.927 7.34 1 83.38 49 ALA B CA 1
ATOM 2608 C C . ALA B 1 49 ? 5.594 -2.111 6.469 1 83.38 49 ALA B C 1
ATOM 2610 O O . ALA B 1 49 ? 4.746 -1.979 5.582 1 83.38 49 ALA B O 1
ATOM 2611 N N . VAL B 1 50 ? 6.18 -3.254 6.754 1 91.25 50 VAL B N 1
ATOM 2612 C CA . VAL B 1 50 ? 5.91 -4.41 5.906 1 91.25 50 VAL B CA 1
ATOM 2613 C C . VAL B 1 50 ? 4.844 -5.289 6.555 1 91.25 50 VAL B C 1
ATOM 2615 O O . VAL B 1 50 ? 4.973 -5.684 7.719 1 91.25 50 VAL B O 1
ATOM 2618 N N . ASN B 1 51 ? 3.814 -5.535 5.805 1 92.81 51 ASN B N 1
ATOM 2619 C CA . ASN B 1 51 ? 2.758 -6.441 6.242 1 92.81 51 ASN B CA 1
ATOM 2620 C C . ASN B 1 51 ? 2.918 -7.828 5.625 1 92.81 51 ASN B C 1
ATOM 2622 O O . ASN B 1 51 ? 3.178 -7.953 4.426 1 92.81 51 ASN B O 1
ATOM 2626 N N . VAL B 1 52 ? 2.729 -8.828 6.508 1 94.69 52 VAL B N 1
ATOM 2627 C CA . VAL B 1 52 ? 2.91 -10.203 6.055 1 94.69 52 VAL B CA 1
ATOM 2628 C C . VAL B 1 52 ? 1.568 -10.93 6.055 1 94.69 52 VAL B C 1
ATOM 2630 O O . VAL B 1 52 ? 0.781 -10.797 6.992 1 94.69 52 VAL B O 1
ATOM 2633 N N . THR B 1 53 ? 1.281 -11.633 4.98 1 95.44 53 THR B N 1
ATOM 2634 C CA . THR B 1 53 ? 0.076 -12.453 4.906 1 95.44 53 THR B CA 1
ATOM 2635 C C . THR B 1 53 ? 0.366 -13.781 4.207 1 95.44 53 THR B C 1
ATOM 2637 O O . THR B 1 53 ? 1.368 -13.906 3.5 1 95.44 53 THR B O 1
ATOM 2640 N N . TRP B 1 54 ? -0.451 -14.789 4.523 1 96.69 54 TRP B N 1
ATOM 2641 C CA . TRP B 1 54 ? -0.379 -16.094 3.871 1 96.69 54 TRP B CA 1
ATOM 2642 C C . TRP B 1 54 ? -1.708 -16.453 3.211 1 96.69 54 TRP B C 1
ATOM 2644 O O . TRP B 1 54 ? -2.775 -16.125 3.738 1 96.69 54 TRP B O 1
ATOM 2654 N N . LYS B 1 55 ? -1.561 -17.125 2.072 1 96.88 55 LYS B N 1
ATOM 2655 C CA . LYS B 1 55 ? -2.758 -17.594 1.38 1 96.88 55 LYS B CA 1
ATOM 2656 C C . LYS B 1 55 ? -2.582 -19.031 0.892 1 96.88 55 LYS B C 1
ATOM 2658 O O . LYS B 1 55 ? -1.473 -19.438 0.549 1 96.88 55 LYS B O 1
ATOM 2663 N N . LYS B 1 56 ? -3.672 -19.719 0.913 1 96.5 56 LYS B N 1
ATOM 2664 C CA . LYS B 1 56 ? -3.785 -21 0.221 1 96.5 56 LYS B CA 1
ATOM 2665 C C . LYS B 1 56 ? -4.691 -20.891 -1 1 96.5 56 LYS B C 1
ATOM 2667 O O . LYS B 1 56 ? -5.887 -20.609 -0.87 1 96.5 56 LYS B O 1
ATOM 2672 N N . ASP B 1 57 ? -4.25 -21.312 -2.168 1 92.81 57 ASP B N 1
ATOM 2673 C CA . ASP B 1 57 ? -4.969 -21.266 -3.439 1 92.81 57 ASP B CA 1
ATOM 2674 C C . ASP B 1 57 ? -5.715 -19.953 -3.602 1 92.81 57 ASP B C 1
ATOM 2676 O O . ASP B 1 57 ? -6.848 -19.922 -4.09 1 92.81 57 ASP B O 1
ATOM 2680 N N . SER B 1 58 ? -5.902 -19.062 -2.826 1 88.56 58 SER B N 1
ATOM 2681 C CA . SER B 1 58 ? -6.461 -17.719 -2.934 1 88.56 58 SER B CA 1
ATOM 2682 C C . SER B 1 58 ? -7.168 -17.312 -1.644 1 88.56 58 SER B C 1
ATOM 2684 O O . SER B 1 58 ? -7.668 -16.188 -1.532 1 88.56 58 SER B O 1
ATOM 2686 N N . GLU B 1 59 ? -7.211 -18.203 -0.88 1 93.94 59 GLU B N 1
ATOM 2687 C CA . GLU B 1 59 ? -7.875 -17.906 0.385 1 93.94 59 GLU B CA 1
ATOM 2688 C C . GLU B 1 59 ? -6.863 -17.516 1.462 1 93.94 59 GLU B C 1
ATOM 2690 O O . GLU B 1 59 ? -5.836 -18.188 1.623 1 93.94 59 GLU B O 1
ATOM 2695 N N . GLN B 1 60 ? -7.289 -16.516 2.217 1 94.75 60 GLN B N 1
ATOM 2696 C CA . GLN B 1 60 ? -6.41 -16.047 3.287 1 94.75 60 GLN B CA 1
ATOM 2697 C C . GLN B 1 60 ? -6.367 -17.062 4.438 1 94.75 60 GLN B C 1
ATOM 2699 O O . GLN B 1 60 ? -7.402 -17.594 4.844 1 94.75 60 GLN B O 1
ATOM 2704 N N . LEU B 1 61 ? -5.168 -17.359 4.816 1 93.62 61 LEU B N 1
ATOM 2705 C CA . LEU B 1 61 ? -4.984 -18.266 5.945 1 93.62 61 LEU B CA 1
ATOM 2706 C C . LEU B 1 61 ? -5.055 -17.5 7.266 1 93.62 61 LEU B C 1
ATOM 2708 O O . LEU B 1 61 ? -4.785 -16.297 7.309 1 93.62 61 LEU B O 1
ATOM 2712 N N . GLU B 1 62 ? -5.578 -18.188 8.273 1 83.94 62 GLU B N 1
ATOM 2713 C CA . GLU B 1 62 ? -5.668 -17.562 9.594 1 83.94 62 GLU B CA 1
ATOM 2714 C C . GLU B 1 62 ? -4.293 -17.125 10.086 1 83.94 62 GLU B C 1
ATOM 2716 O O . GLU B 1 62 ? -3.27 -17.672 9.664 1 83.94 62 GLU B O 1
ATOM 2721 N N . ASP B 1 63 ? -4.32 -16.109 10.961 1 77.69 63 ASP B N 1
ATOM 2722 C CA . ASP B 1 63 ? -3.117 -15.477 11.492 1 77.69 63 ASP B CA 1
ATOM 2723 C C . ASP B 1 63 ? -2.418 -16.375 12.5 1 77.69 63 ASP B C 1
ATOM 2725 O O . ASP B 1 63 ? -2.215 -15.992 13.656 1 77.69 63 ASP B O 1
ATOM 2729 N N . ASN B 1 64 ? -2.193 -17.656 12.07 1 85.81 64 ASN B N 1
ATOM 2730 C CA . ASN B 1 64 ? -1.471 -18.562 12.953 1 85.81 64 ASN B CA 1
ATOM 2731 C C . ASN B 1 64 ? -0.046 -18.812 12.461 1 85.81 64 ASN B C 1
ATOM 2733 O O . ASN B 1 64 ? 0.483 -19.906 12.594 1 85.81 64 ASN B O 1
ATOM 2737 N N . TYR B 1 65 ? 0.399 -17.797 11.781 1 92.19 65 TYR B N 1
ATOM 2738 C CA . TYR B 1 65 ? 1.789 -17.906 11.352 1 92.19 65 TYR B CA 1
ATOM 2739 C C . TYR B 1 65 ? 2.691 -17.016 12.195 1 92.19 65 TYR B C 1
ATOM 2741 O O . TYR B 1 65 ? 2.207 -16.156 12.93 1 92.19 65 TYR B O 1
ATOM 2749 N N . LEU B 1 66 ? 3.939 -17.391 12.211 1 94.19 66 LEU B N 1
ATOM 2750 C CA . LEU B 1 66 ? 4.934 -16.656 12.992 1 94.19 66 LEU B CA 1
ATOM 2751 C C . LEU B 1 66 ? 5.672 -15.641 12.133 1 94.19 66 LEU B C 1
ATOM 2753 O O . LEU B 1 66 ? 6.016 -15.93 10.984 1 94.19 66 LEU B O 1
ATOM 2757 N N . VAL B 1 67 ? 5.773 -14.461 12.742 1 94.5 67 VAL B N 1
ATOM 2758 C CA . VAL B 1 67 ? 6.555 -13.43 12.078 1 94.5 67 VAL B CA 1
ATOM 2759 C C . VAL B 1 67 ? 7.68 -12.953 12.992 1 94.5 67 VAL B C 1
ATOM 2761 O O . VAL B 1 67 ? 7.461 -12.727 14.188 1 94.5 67 VAL B O 1
ATOM 2764 N N . SER B 1 68 ? 8.891 -12.922 12.484 1 94.31 68 SER B N 1
ATOM 2765 C CA . SER B 1 68 ? 10.039 -12.414 13.227 1 94.31 68 SER B CA 1
ATOM 2766 C C . SER B 1 68 ? 10.953 -11.578 12.336 1 94.31 68 SER B C 1
ATOM 2768 O O . SER B 1 68 ? 10.922 -11.711 11.109 1 94.31 68 SER B O 1
ATOM 2770 N N . ALA B 1 69 ? 11.656 -10.672 12.977 1 93.44 69 ALA B N 1
ATOM 2771 C CA . ALA B 1 69 ? 12.562 -9.805 12.227 1 93.44 69 ALA B CA 1
ATOM 2772 C C . ALA B 1 69 ? 13.969 -9.852 12.812 1 93.44 69 ALA B C 1
ATOM 2774 O O . ALA B 1 69 ? 14.141 -9.891 14.031 1 93.44 69 ALA B O 1
ATOM 2775 N N . THR B 1 70 ? 14.922 -10.078 11.953 1 91.56 70 THR B N 1
ATOM 2776 C CA . THR B 1 70 ? 16.328 -9.984 12.32 1 91.56 70 THR B CA 1
ATOM 2777 C C . THR B 1 70 ? 17.094 -9.094 11.336 1 91.56 70 THR B C 1
ATOM 2779 O O . THR B 1 70 ? 17.188 -9.422 10.148 1 91.56 70 THR B O 1
ATOM 2782 N N . GLY B 1 71 ? 17.641 -8.07 11.883 1 91 71 GLY B N 1
ATOM 2783 C CA . GLY B 1 71 ? 18.312 -7.148 10.984 1 91 71 GLY B CA 1
ATOM 2784 C C . GLY B 1 71 ? 17.406 -6.555 9.938 1 91 71 GLY B C 1
ATOM 2785 O O . GLY B 1 71 ? 16.375 -5.957 10.266 1 91 71 GLY B O 1
ATOM 2786 N N . SER B 1 72 ? 17.75 -6.715 8.68 1 91.94 72 SER B N 1
ATOM 2787 C CA . SER B 1 72 ? 16.984 -6.188 7.559 1 91.94 72 SER B CA 1
ATOM 2788 C C . SER B 1 72 ? 16.156 -7.281 6.902 1 91.94 72 SER B C 1
ATOM 2790 O O . SER B 1 72 ? 15.703 -7.129 5.766 1 91.94 72 SER B O 1
ATOM 2792 N N . THR B 1 73 ? 16.062 -8.32 7.656 1 95.12 73 THR B N 1
ATOM 2793 C CA . THR B 1 73 ? 15.352 -9.445 7.062 1 95.12 73 THR B CA 1
ATOM 2794 C C . THR B 1 73 ? 14.141 -9.828 7.91 1 95.12 73 THR B C 1
ATOM 2796 O O . THR B 1 73 ? 14.234 -9.914 9.133 1 95.12 73 THR B O 1
ATOM 2799 N N . LEU B 1 74 ? 12.977 -9.953 7.223 1 95.44 74 LEU B N 1
ATOM 2800 C CA . LEU B 1 74 ? 11.75 -10.438 7.855 1 95.44 74 LEU B CA 1
ATOM 2801 C C . LEU B 1 74 ? 11.539 -11.922 7.57 1 95.44 74 LEU B C 1
ATOM 2803 O O . LEU B 1 74 ? 11.75 -12.375 6.445 1 95.44 74 LEU B O 1
ATOM 2807 N N . TYR B 1 75 ? 11.211 -12.664 8.672 1 96.06 75 TYR B N 1
ATOM 2808 C CA . TYR B 1 75 ? 10.961 -14.094 8.547 1 96.06 75 TYR B CA 1
ATOM 2809 C C . TYR B 1 75 ? 9.523 -14.438 8.906 1 96.06 75 TYR B C 1
ATOM 2811 O O . TYR B 1 75 ? 8.977 -13.891 9.867 1 96.06 75 TYR B O 1
ATOM 2819 N N . THR B 1 76 ? 8.906 -15.211 8.125 1 97 76 THR B N 1
ATOM 2820 C CA . THR B 1 76 ? 7.598 -15.742 8.469 1 97 76 THR B CA 1
ATOM 2821 C C . THR B 1 76 ? 7.551 -17.25 8.242 1 97 76 THR B C 1
ATOM 2823 O O . THR B 1 76 ? 8.211 -17.766 7.34 1 97 76 THR B O 1
ATOM 2826 N N . GLN B 1 77 ? 6.926 -17.891 9.172 1 96.81 77 GLN B N 1
ATOM 2827 C CA . GLN B 1 77 ? 6.832 -19.344 9.109 1 96.81 77 GLN B CA 1
ATOM 2828 C C . GLN B 1 77 ? 5.387 -19.812 9.258 1 96.81 77 GLN B C 1
ATOM 2830 O O . GLN B 1 77 ? 4.652 -19.312 10.109 1 96.81 77 GLN B O 1
ATOM 2835 N N . TYR B 1 78 ? 5.004 -20.688 8.438 1 96.62 78 TYR B N 1
ATOM 2836 C CA . TYR B 1 78 ? 3.689 -21.312 8.508 1 96.62 78 TYR B CA 1
ATOM 2837 C C . TYR B 1 78 ? 3.816 -22.828 8.664 1 96.62 78 TYR B C 1
ATOM 2839 O O . TYR B 1 78 ? 4.449 -23.484 7.844 1 96.62 78 TYR B O 1
ATOM 2847 N N . ARG B 1 79 ? 3.266 -23.344 9.758 1 94.94 79 ARG B N 1
ATOM 2848 C CA . ARG B 1 79 ? 3.322 -24.766 10.039 1 94.94 79 ARG B CA 1
ATOM 2849 C C . ARG B 1 79 ? 1.945 -25.406 9.914 1 94.94 79 ARG B C 1
ATOM 2851 O O . ARG B 1 79 ? 0.961 -24.891 10.445 1 94.94 79 ARG B O 1
ATOM 2858 N N . PHE B 1 80 ? 1.884 -26.547 9.18 1 93.88 80 PHE B N 1
ATOM 2859 C CA . PHE B 1 80 ? 0.634 -27.281 9.023 1 93.88 80 PHE B CA 1
ATOM 2860 C C . PHE B 1 80 ? 0.902 -28.75 8.688 1 93.88 80 PHE B C 1
ATOM 2862 O O . PHE B 1 80 ? 2.057 -29.156 8.57 1 93.88 80 PHE B O 1
ATOM 2869 N N . THR B 1 81 ? -0.159 -29.469 8.727 1 95.06 81 THR B N 1
ATOM 2870 C CA . THR B 1 81 ? -0.046 -30.891 8.422 1 95.06 81 THR B CA 1
ATOM 2871 C C . THR B 1 81 ? -0.858 -31.25 7.184 1 95.06 81 THR B C 1
ATOM 2873 O O . THR B 1 81 ? -2.008 -30.828 7.043 1 95.06 81 THR B O 1
ATOM 2876 N N . ILE B 1 82 ? -0.171 -31.938 6.258 1 95.5 82 ILE B N 1
ATOM 2877 C CA . ILE B 1 82 ? -0.879 -32.469 5.102 1 95.5 82 ILE B CA 1
ATOM 2878 C C . ILE B 1 82 ? -1.276 -33.938 5.375 1 95.5 82 ILE B C 1
ATOM 2880 O O . ILE B 1 82 ? -0.415 -34.812 5.48 1 95.5 82 ILE B O 1
ATOM 2884 N N . ILE B 1 83 ? -2.572 -34.094 5.473 1 94.31 83 ILE B N 1
ATOM 2885 C CA . ILE B 1 83 ? -3.084 -35.438 5.781 1 94.31 83 ILE B CA 1
ATOM 2886 C C . ILE B 1 83 ? -3.668 -36.062 4.516 1 94.31 83 ILE B C 1
ATOM 2888 O O . ILE B 1 83 ? -3.551 -37.281 4.309 1 94.31 83 ILE B O 1
ATOM 2892 N N . ASN B 1 84 ? -4.285 -35.25 3.699 1 93.56 84 ASN B N 1
ATOM 2893 C CA . ASN B 1 84 ? -4.898 -35.719 2.467 1 93.56 84 ASN B CA 1
ATOM 2894 C C . ASN B 1 84 ? -4.859 -34.656 1.371 1 93.56 84 ASN B C 1
ATOM 2896 O O . ASN B 1 84 ? -4.121 -33.688 1.477 1 93.56 84 ASN B O 1
ATOM 2900 N N . SER B 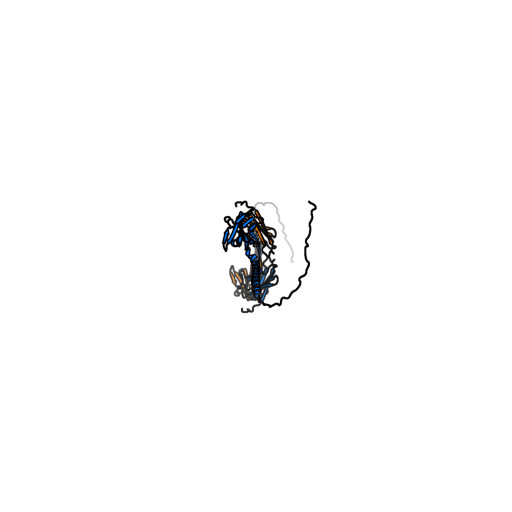1 85 ? -5.633 -34.938 0.306 1 93.94 85 SER B N 1
ATOM 2901 C CA . SER B 1 85 ? -5.59 -34.062 -0.872 1 93.94 85 SER B CA 1
ATOM 2902 C C . SER B 1 85 ? -6.164 -32.688 -0.57 1 93.94 85 SER B C 1
ATOM 2904 O O . SER B 1 85 ? -5.863 -31.734 -1.271 1 93.94 85 SER B O 1
ATOM 2906 N N . LYS B 1 86 ? -6.996 -32.562 0.5 1 93.69 86 LYS B N 1
ATOM 2907 C CA . LYS B 1 86 ? -7.641 -31.297 0.826 1 93.69 86 LYS B CA 1
ATOM 2908 C C . LYS B 1 86 ? -6.613 -30.25 1.207 1 93.69 86 LYS B C 1
ATOM 2910 O O . LYS B 1 86 ? -6.816 -29.047 0.96 1 93.69 86 LYS B O 1
ATOM 2915 N N . GLN B 1 87 ? -5.492 -30.656 1.804 1 94.5 87 GLN B N 1
ATOM 2916 C CA . GLN B 1 87 ? -4.477 -29.719 2.246 1 94.5 87 GLN B CA 1
ATOM 2917 C C . GLN B 1 87 ? -3.424 -29.484 1.166 1 94.5 87 GLN B C 1
ATOM 2919 O O . GLN B 1 87 ? -2.508 -28.688 1.342 1 94.5 87 GLN B O 1
ATOM 2924 N N . MET B 1 88 ? -3.607 -30.25 0.041 1 95.88 88 MET B N 1
ATOM 2925 C CA . MET B 1 88 ? -2.699 -30.031 -1.082 1 95.88 88 MET B CA 1
ATOM 2926 C C . MET B 1 88 ? -3.031 -28.734 -1.81 1 95.88 88 MET B C 1
ATOM 2928 O O . MET B 1 88 ? -4.113 -28.172 -1.625 1 95.88 88 MET B O 1
ATOM 2932 N N . GLY B 1 89 ? -2.025 -28.234 -2.551 1 95.94 89 GLY B N 1
ATOM 2933 C CA . GLY B 1 89 ? -2.25 -26.984 -3.268 1 95.94 89 GLY B CA 1
ATOM 2934 C C . GLY B 1 89 ? -1.092 -26.016 -3.15 1 95.94 89 GLY B C 1
ATOM 2935 O O . GLY B 1 89 ? 0.051 -26.422 -2.939 1 95.94 89 GLY B O 1
ATOM 2936 N N . SER B 1 90 ? -1.505 -24.781 -3.379 1 97.62 90 SER B N 1
ATOM 2937 C CA . SER B 1 90 ? -0.481 -23.75 -3.375 1 97.62 90 SER B CA 1
ATOM 2938 C C . SER B 1 90 ? -0.583 -22.875 -2.131 1 97.62 90 SER B C 1
ATOM 2940 O O . SER B 1 90 ? -1.676 -22.438 -1.76 1 97.62 90 SER B O 1
ATOM 2942 N N . TYR B 1 91 ? 0.521 -22.719 -1.504 1 97.31 91 TYR B N 1
ATOM 2943 C CA . TYR B 1 91 ? 0.638 -21.812 -0.359 1 97.31 91 TYR B CA 1
ATOM 2944 C C . TYR B 1 91 ? 1.551 -20.641 -0.679 1 97.31 91 TYR B C 1
ATOM 2946 O O . TYR B 1 91 ? 2.707 -20.828 -1.064 1 97.31 91 TYR B O 1
ATOM 2954 N N . SER B 1 92 ? 1.006 -19.484 -0.46 1 96.94 92 SER B N 1
ATOM 2955 C CA . SER B 1 92 ? 1.771 -18.297 -0.834 1 96.94 92 SER B CA 1
ATOM 2956 C C . SER B 1 92 ? 1.933 -17.359 0.348 1 96.94 92 SER B C 1
ATOM 2958 O O . SER B 1 92 ? 1 -17.172 1.132 1 96.94 92 SER B O 1
ATOM 2960 N N . CYS B 1 93 ? 3.191 -16.859 0.473 1 96.69 93 CYS B N 1
ATOM 2961 C CA . CYS B 1 93 ? 3.459 -15.789 1.422 1 96.69 93 CYS B CA 1
ATOM 2962 C C . CYS B 1 93 ? 3.598 -14.453 0.706 1 96.69 93 CYS B C 1
ATOM 2964 O O . CYS B 1 93 ? 4.121 -14.391 -0.409 1 96.69 93 CYS B O 1
ATOM 2966 N N . PHE B 1 94 ? 3.08 -13.414 1.403 1 94.94 94 PHE B N 1
ATOM 2967 C CA . PHE B 1 94 ? 3.1 -12.078 0.814 1 94.94 94 PHE B CA 1
ATOM 2968 C C . PHE B 1 94 ? 3.766 -11.078 1.754 1 94.94 94 PHE B C 1
ATOM 2970 O O . PHE B 1 94 ? 3.457 -11.047 2.947 1 94.94 94 PHE B O 1
ATOM 2977 N N . PHE B 1 95 ? 4.703 -10.367 1.185 1 94.19 95 PHE B N 1
ATOM 2978 C CA . PHE B 1 95 ? 5.285 -9.219 1.865 1 94.19 95 PHE B CA 1
ATOM 2979 C C . PHE B 1 95 ? 4.883 -7.918 1.175 1 94.19 95 PHE B C 1
ATOM 2981 O O . PHE B 1 95 ? 5.391 -7.598 0.1 1 94.19 95 PHE B O 1
ATOM 2988 N N . ARG B 1 96 ? 4.031 -7.152 1.885 1 91.38 96 ARG B N 1
ATOM 2989 C CA . ARG B 1 96 ? 3.52 -5.918 1.296 1 91.38 96 ARG B CA 1
ATOM 2990 C C . ARG B 1 96 ? 4.102 -4.695 1.996 1 91.38 96 ARG B C 1
ATOM 2992 O O . ARG B 1 96 ? 3.984 -4.559 3.215 1 91.38 96 ARG B O 1
ATOM 2999 N N . GLU B 1 97 ? 4.746 -3.961 1.23 1 87.62 97 GLU B N 1
ATOM 3000 C CA . GLU B 1 97 ? 5.277 -2.697 1.736 1 87.62 97 GLU B CA 1
ATOM 3001 C C . GLU B 1 97 ? 4.527 -1.508 1.146 1 87.62 97 GLU B C 1
ATOM 3003 O O . GLU B 1 97 ? 4.359 -1.414 -0.073 1 87.62 97 GLU B O 1
ATOM 3008 N N . GLU B 1 98 ? 4.02 -0.704 2.057 1 84.81 98 GLU B N 1
ATOM 3009 C CA . GLU B 1 98 ? 3.354 0.514 1.605 1 84.81 98 GLU B CA 1
ATOM 3010 C C . GLU B 1 98 ? 4.102 1.759 2.076 1 84.81 98 GLU B C 1
ATOM 3012 O O . GLU B 1 98 ? 4.402 1.896 3.264 1 84.81 98 GLU B O 1
ATOM 3017 N N . LYS B 1 99 ? 4.555 2.516 1.177 1 84.25 99 LYS B N 1
ATOM 3018 C CA . LYS B 1 99 ? 5.195 3.793 1.477 1 84.25 99 LYS B CA 1
ATOM 3019 C C . LYS B 1 99 ? 4.395 4.961 0.907 1 84.25 99 LYS B C 1
ATOM 3021 O O . LYS B 1 99 ? 3.865 4.871 -0.203 1 84.25 99 LYS B O 1
ATOM 3026 N N . GLU B 1 100 ? 4.266 5.961 1.78 1 89.19 100 GLU B N 1
ATOM 3027 C CA . GLU B 1 100 ? 3.539 7.148 1.343 1 89.19 100 GLU B CA 1
ATOM 3028 C C . GLU B 1 100 ? 4.34 8.414 1.618 1 89.19 100 GLU B C 1
ATOM 3030 O O . GLU B 1 100 ? 4.852 8.609 2.723 1 89.19 100 GLU B O 1
ATOM 3035 N N . GLN B 1 101 ? 4.582 9.188 0.587 1 92.31 101 GLN B N 1
ATOM 3036 C CA . GLN B 1 101 ? 5.195 10.508 0.724 1 92.31 101 GLN B CA 1
ATOM 3037 C C . GLN B 1 101 ? 4.156 11.617 0.566 1 92.31 101 GLN B C 1
ATOM 3039 O O . GLN B 1 101 ? 3.367 11.602 -0.379 1 92.31 101 GLN B O 1
ATOM 3044 N N . ARG B 1 102 ? 4.238 12.602 1.549 1 94 102 ARG B N 1
ATOM 3045 C CA . ARG B 1 102 ? 3.225 13.648 1.575 1 94 102 ARG B CA 1
ATOM 3046 C C . ARG B 1 102 ? 3.865 15.031 1.486 1 94 102 ARG B C 1
ATOM 3048 O O . ARG B 1 102 ? 4.805 15.336 2.227 1 94 102 ARG B O 1
ATOM 3055 N N . GLY B 1 103 ? 3.416 15.75 0.526 1 96.44 103 GLY B N 1
ATOM 3056 C CA . GLY B 1 103 ? 3.691 17.172 0.473 1 96.44 103 GLY B CA 1
ATOM 3057 C C . GLY B 1 103 ? 2.477 18.031 0.781 1 96.44 103 GLY B C 1
ATOM 3058 O O . GLY B 1 103 ? 1.388 17.781 0.26 1 96.44 103 GLY B O 1
ATOM 3059 N N . THR B 1 104 ? 2.672 19.094 1.708 1 97.25 104 THR B N 1
ATOM 3060 C CA . THR B 1 104 ? 1.515 19.875 2.119 1 97.25 104 THR B CA 1
ATOM 3061 C C . THR B 1 104 ? 1.775 21.359 1.911 1 97.25 104 THR B C 1
ATOM 3063 O O . THR B 1 104 ? 2.828 21.875 2.299 1 97.25 104 THR B O 1
ATOM 3066 N N . PHE B 1 105 ? 0.839 22 1.241 1 98 105 PHE B N 1
ATOM 3067 C CA . PHE B 1 105 ? 0.802 23.453 1.098 1 98 105 PHE B CA 1
ATOM 3068 C C . PHE B 1 105 ? -0.214 24.062 2.053 1 98 105 PHE B C 1
ATOM 3070 O O . PHE B 1 105 ? -1.41 23.781 1.965 1 98 105 PHE B O 1
ATOM 3077 N N . ASN B 1 106 ? 0.269 24.906 2.943 1 97.81 106 ASN B N 1
ATOM 3078 C CA . ASN B 1 106 ? -0.625 25.562 3.893 1 97.81 106 ASN B CA 1
ATOM 3079 C C . ASN B 1 106 ? -0.876 27.016 3.512 1 97.81 106 ASN B C 1
ATOM 3081 O O . ASN B 1 106 ? 0.03 27.859 3.59 1 97.81 106 ASN B O 1
ATOM 3085 N N . PHE B 1 107 ? -2.086 27.25 3.129 1 97.38 107 PHE B N 1
ATOM 3086 C CA . PHE B 1 107 ? -2.459 28.641 2.826 1 97.38 107 PHE B CA 1
ATOM 3087 C C . PHE B 1 107 ? -3.031 29.328 4.059 1 97.38 107 PHE B C 1
ATOM 3089 O O . PHE B 1 107 ? -3.986 28.828 4.664 1 97.38 107 PHE B O 1
ATOM 3096 N N . LYS B 1 108 ? -2.432 30.484 4.41 1 95.56 108 LYS B N 1
ATOM 3097 C CA . LYS B 1 108 ? -2.875 31.25 5.562 1 95.56 108 LYS B CA 1
ATOM 3098 C C . LYS B 1 108 ? -2.85 32.75 5.258 1 95.56 108 LYS B C 1
ATOM 3100 O O . LYS B 1 108 ? -2.188 33.188 4.312 1 95.56 108 LYS B O 1
ATOM 3105 N N . VAL B 1 109 ? -3.621 33.5 5.98 1 95.19 109 VAL B N 1
ATOM 3106 C CA . VAL B 1 109 ? -3.57 34.969 5.875 1 95.19 109 VAL B CA 1
ATOM 3107 C C . VAL B 1 109 ? -2.355 35.5 6.629 1 95.19 109 VAL B C 1
ATOM 3109 O O . VAL B 1 109 ? -1.806 34.812 7.496 1 95.19 109 VAL B O 1
ATOM 3112 N N . PRO B 1 110 ? -1.951 36.688 6.273 1 94.62 110 PRO B N 1
ATOM 3113 C CA . PRO B 1 110 ? -0.792 37.25 6.965 1 94.62 110 PRO B CA 1
ATOM 3114 C C . PRO B 1 110 ? -1.021 37.406 8.469 1 94.62 110 PRO B C 1
ATOM 3116 O O . PRO B 1 110 ? -2.143 37.688 8.898 1 94.62 110 PRO B O 1
ATOM 3119 N N . GLU B 1 111 ? -0.026 37.188 9.109 1 92.75 111 GLU B N 1
ATOM 3120 C CA . GLU B 1 111 ? -0.073 37.375 10.555 1 92.75 111 GLU B CA 1
ATOM 3121 C C . GLU B 1 111 ? 0.193 38.812 10.93 1 92.75 111 GLU B C 1
ATOM 3123 O O . GLU B 1 111 ? 0.959 39.531 10.25 1 92.75 111 GLU B O 1
ATOM 3128 N N . LEU B 1 112 ? -0.498 39.219 11.961 1 92.88 112 LEU B N 1
ATOM 3129 C CA . LEU B 1 112 ? -0.298 40.594 12.461 1 92.88 112 LEU B CA 1
ATOM 3130 C C . LEU B 1 112 ? 0.774 40.625 13.547 1 92.88 112 LEU B C 1
ATOM 3132 O O . LEU B 1 112 ? 1.033 39.594 14.195 1 92.88 112 LEU B O 1
ATOM 3136 N N . HIS B 1 113 ? 1.424 41.688 13.547 1 88.62 113 HIS B N 1
ATOM 3137 C CA . HIS B 1 113 ? 2.445 41.844 14.57 1 88.62 113 HIS B CA 1
ATOM 3138 C C . HIS B 1 113 ? 2.115 43 15.5 1 88.62 113 HIS B C 1
ATOM 3140 O O . HIS B 1 113 ? 1.854 44.125 15.031 1 88.62 113 HIS B O 1
ATOM 3146 N N . GLY B 1 114 ? 1.893 42.688 16.719 1 79.31 114 GLY B N 1
ATOM 3147 C CA . GLY B 1 114 ? 1.741 43.656 17.781 1 79.31 114 GLY B CA 1
ATOM 3148 C C . GLY B 1 114 ? 2.744 43.5 18.906 1 79.31 114 GLY B C 1
ATOM 3149 O O . GLY B 1 114 ? 3.65 42.656 18.812 1 79.31 114 GLY B O 1
ATOM 3150 N N . LYS B 1 115 ? 2.699 44.375 19.859 1 76.12 115 LYS B N 1
ATOM 3151 C CA . LYS B 1 115 ? 3.57 44.219 21.031 1 76.12 115 LYS B CA 1
ATOM 3152 C C . LYS B 1 115 ? 3.209 42.969 21.812 1 76.12 115 LYS B C 1
ATOM 3154 O O . LYS B 1 115 ? 2.072 42.812 22.266 1 76.12 115 LYS B O 1
ATOM 3159 N N . ASN B 1 116 ? 4.109 42.031 21.844 1 79.69 116 ASN B N 1
ATOM 3160 C CA . ASN B 1 116 ? 3.852 40.75 22.484 1 79.69 116 ASN B CA 1
ATOM 3161 C C . ASN B 1 116 ? 3.914 40.875 24.016 1 79.69 116 ASN B C 1
ATOM 3163 O O . ASN B 1 116 ? 3.426 40 24.734 1 79.69 116 ASN B O 1
ATOM 3167 N N . LYS B 1 117 ? 4.441 41.938 24.531 1 85.56 117 LYS B N 1
ATOM 3168 C CA . LYS B 1 117 ? 4.473 42.188 25.969 1 85.56 117 LYS B CA 1
ATOM 3169 C C . LYS B 1 117 ? 3.34 43.125 26.391 1 85.56 117 LYS B C 1
ATOM 3171 O O . LYS B 1 117 ? 2.943 44 25.641 1 85.56 117 LYS B O 1
ATOM 3176 N N . PRO B 1 118 ? 2.873 42.844 27.609 1 90.25 118 PRO B N 1
ATOM 3177 C CA . PRO B 1 118 ? 1.815 43.719 28.094 1 90.25 118 PRO B CA 1
ATOM 3178 C C . PRO B 1 118 ? 2.262 45.188 28.172 1 90.25 118 PRO B C 1
ATOM 3180 O O . PRO B 1 118 ? 3.412 45.469 28.516 1 90.25 118 PRO B O 1
ATOM 3183 N N . LEU B 1 119 ? 1.448 46.031 27.734 1 92.12 119 LEU B N 1
ATOM 3184 C CA . LEU B 1 119 ? 1.696 47.469 27.844 1 92.12 119 LEU B CA 1
ATOM 3185 C C . LEU B 1 119 ? 1.283 47.969 29.219 1 92.12 119 LEU B C 1
ATOM 3187 O O . LEU B 1 119 ? 0.133 47.812 29.625 1 92.12 119 LEU B O 1
ATOM 3191 N N . ILE B 1 120 ? 2.225 48.531 29.938 1 91.88 120 ILE B N 1
ATOM 3192 C CA . ILE B 1 120 ? 1.947 49.031 31.266 1 91.88 120 ILE B CA 1
ATOM 3193 C C . ILE B 1 120 ? 1.843 50.562 31.203 1 91.88 120 ILE B C 1
ATOM 3195 O O . ILE B 1 120 ? 2.711 51.219 30.641 1 91.88 120 ILE B O 1
ATOM 3199 N N . SER B 1 121 ? 0.761 51.094 31.672 1 92.56 121 SER B N 1
ATOM 3200 C CA . SER B 1 121 ? 0.533 52.531 31.766 1 92.56 121 SER B CA 1
ATOM 3201 C C . SER B 1 121 ? -0.11 52.906 33.094 1 92.56 121 SER B C 1
ATOM 3203 O O . SER B 1 121 ? -0.299 52.062 33.969 1 92.56 121 SER B O 1
ATOM 3205 N N . TYR B 1 122 ? -0.21 54.188 33.375 1 90.94 122 TYR B N 1
ATOM 3206 C CA . TYR B 1 122 ? -0.734 54.625 34.656 1 90.94 122 TYR B CA 1
ATOM 3207 C C . TYR B 1 122 ? -2.035 55.406 34.469 1 90.94 122 TYR B C 1
ATOM 3209 O O . TYR B 1 122 ? -2.273 56 33.406 1 90.94 122 TYR B O 1
ATOM 3217 N N . VAL B 1 123 ? -2.793 55.406 35.594 1 91.25 123 VAL B N 1
ATOM 3218 C CA . VAL B 1 123 ? -4.059 56.125 35.594 1 91.25 123 VAL B CA 1
ATOM 3219 C C . VAL B 1 123 ? -3.812 57.594 35.25 1 91.25 123 VAL B C 1
ATOM 3221 O O . VAL B 1 123 ? -2.883 58.219 35.75 1 91.25 123 VAL B O 1
ATOM 3224 N N . GLY B 1 124 ? -4.633 58.125 34.312 1 89.81 124 GLY B N 1
ATOM 3225 C CA . GLY B 1 124 ? -4.523 59.5 33.906 1 89.81 124 GLY B CA 1
ATOM 3226 C C . GLY B 1 124 ? -3.68 59.719 32.656 1 89.81 124 GLY B C 1
ATOM 3227 O O . GLY B 1 124 ? -3.777 60.75 32 1 89.81 124 GLY B O 1
ATOM 3228 N N . ASP B 1 125 ? -2.848 58.781 32.375 1 90.94 125 ASP B N 1
ATOM 3229 C CA . ASP B 1 125 ? -1.963 58.875 31.219 1 90.94 125 ASP B CA 1
ATOM 3230 C C . ASP B 1 125 ? -2.686 58.469 29.938 1 90.94 125 ASP B C 1
ATOM 3232 O O . ASP B 1 125 ? -3.863 58.094 29.969 1 90.94 125 ASP B O 1
ATOM 3236 N N . SER B 1 126 ? -1.983 58.688 28.797 1 91.56 126 SER B N 1
ATOM 3237 C CA . SER B 1 126 ? -2.439 58.219 27.5 1 91.56 126 SER B CA 1
ATOM 3238 C C . SER B 1 126 ? -1.53 57.125 26.969 1 91.56 126 SER B C 1
ATOM 3240 O O . SER B 1 126 ? -0.342 57.062 27.297 1 91.56 126 SER B O 1
ATOM 3242 N N . THR B 1 127 ? -2.211 56.219 26.297 1 92 127 THR B N 1
ATOM 3243 C CA . THR B 1 127 ? -1.417 55.156 25.703 1 92 127 THR B CA 1
ATOM 3244 C C . THR B 1 127 ? -1.862 54.875 24.266 1 92 127 THR B C 1
ATOM 3246 O O . THR B 1 127 ? -2.977 55.219 23.891 1 92 127 THR B O 1
ATOM 3249 N N . VAL B 1 128 ? -0.947 54.375 23.469 1 91.44 128 VAL B N 1
ATOM 3250 C CA . VAL B 1 128 ? -1.246 54.031 22.078 1 91.44 128 VAL B CA 1
ATOM 3251 C C . VAL B 1 128 ? -0.947 52.562 21.844 1 91.44 128 VAL B C 1
ATOM 3253 O O . VAL B 1 128 ? 0.174 52.094 22.062 1 91.44 128 VAL B O 1
ATOM 3256 N N . LEU B 1 129 ? -1.961 51.844 21.438 1 91.38 129 LEU B N 1
ATOM 3257 C CA . LEU B 1 129 ? -1.801 50.469 21 1 91.38 129 LEU B CA 1
ATOM 3258 C C . LEU B 1 129 ? -1.629 50.375 19.484 1 91.38 129 LEU B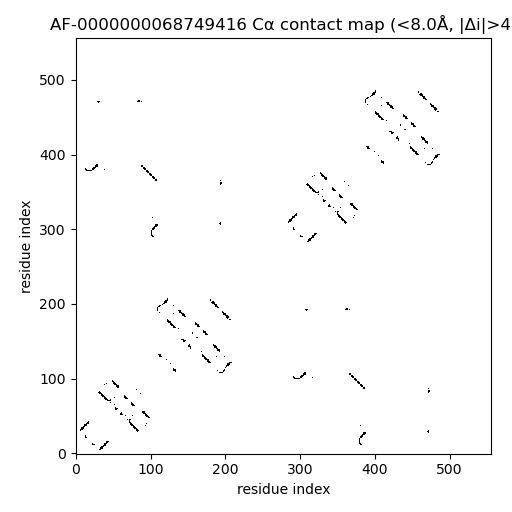 C 1
ATOM 3260 O O . LEU B 1 129 ? -2.42 50.969 18.734 1 91.38 129 LEU B O 1
ATOM 3264 N N . THR B 1 130 ? -0.648 49.656 19.016 1 91.12 130 THR B N 1
ATOM 3265 C CA . THR B 1 130 ? -0.35 49.625 17.594 1 91.12 130 THR B CA 1
ATOM 3266 C C . THR B 1 130 ? -0.346 48.188 17.062 1 91.12 130 THR B C 1
ATOM 3268 O O . THR B 1 130 ? 0.173 47.281 17.719 1 91.12 130 THR B O 1
ATOM 3271 N N . CYS B 1 131 ? -0.955 48 15.938 1 91.56 131 CYS B N 1
ATOM 3272 C CA . CYS B 1 131 ? -0.919 46.75 15.172 1 91.56 131 CYS B CA 1
ATOM 3273 C C . CYS B 1 131 ? -0.396 47 13.766 1 91.56 131 CYS B C 1
ATOM 3275 O O . CYS B 1 131 ? -0.78 47.969 13.117 1 91.56 131 CYS B O 1
ATOM 3277 N N . LYS B 1 132 ? 0.486 46.094 13.367 1 91.19 132 LYS B N 1
ATOM 3278 C CA . LYS B 1 132 ? 1.077 46.25 12.039 1 91.19 132 LYS B CA 1
ATOM 3279 C C . LYS B 1 132 ? 1.013 44.938 11.25 1 91.19 132 LYS B C 1
ATOM 3281 O O . LYS B 1 132 ? 1.086 43.844 11.828 1 91.19 132 LYS B O 1
ATOM 3286 N N . CYS B 1 133 ? 0.736 45.062 9.977 1 90.44 133 CYS B N 1
ATOM 3287 C CA . CYS B 1 133 ? 0.836 43.938 9.023 1 90.44 133 CYS B CA 1
ATOM 3288 C C . CYS B 1 133 ? 2 44.156 8.062 1 90.44 133 CYS B C 1
ATOM 3290 O O . CYS B 1 133 ? 1.961 45.062 7.223 1 90.44 133 CYS B O 1
ATOM 3292 N N . GLN B 1 134 ? 3.035 43.281 8.242 1 87.31 134 GLN B N 1
ATOM 3293 C CA . GLN B 1 134 ? 4.219 43.438 7.398 1 87.31 134 GLN B CA 1
ATOM 3294 C C . GLN B 1 134 ? 3.957 42.938 5.98 1 87.31 134 GLN B C 1
ATOM 3296 O O . GLN B 1 134 ? 3.582 41.781 5.785 1 87.31 134 GLN B O 1
ATOM 3301 N N . ASN B 1 135 ? 4.086 43.75 4.922 1 85.62 135 ASN B N 1
ATOM 3302 C CA . ASN B 1 135 ? 3.998 43.406 3.502 1 85.62 135 ASN B CA 1
ATOM 3303 C C . ASN B 1 135 ? 2.586 43 3.115 1 85.62 135 ASN B C 1
ATOM 3305 O O . ASN B 1 135 ? 2.408 42.062 2.33 1 85.62 135 ASN B O 1
ATOM 3309 N N . CYS B 1 136 ? 1.672 43.406 3.887 1 89.5 136 CYS B N 1
ATOM 3310 C CA . CYS B 1 136 ? 0.278 43.125 3.561 1 89.5 136 CYS B CA 1
ATOM 3311 C C . CYS B 1 136 ? -0.583 44.375 3.734 1 89.5 136 CYS B C 1
ATOM 3313 O O . CYS B 1 136 ? -0.167 45.344 4.379 1 89.5 136 CYS B O 1
ATOM 3315 N N . PHE B 1 137 ? -1.701 44.312 3.057 1 89.19 137 PHE B N 1
ATOM 3316 C CA . PHE B 1 137 ? -2.623 45.438 3.094 1 89.19 137 PHE B CA 1
ATOM 3317 C C . PHE B 1 137 ? -4.047 44.969 3.363 1 89.19 137 PHE B C 1
ATOM 3319 O O . PHE B 1 137 ? -4.789 44.656 2.43 1 89.19 137 PHE B O 1
ATOM 3326 N N . PRO B 1 138 ? -4.453 45.125 4.652 1 92.44 138 PRO B N 1
ATOM 3327 C CA . PRO B 1 138 ? -5.82 44.719 4.98 1 92.44 138 PRO B CA 1
ATOM 3328 C C . PRO B 1 138 ? -6.875 45.656 4.395 1 92.44 138 PRO B C 1
ATOM 3330 O O . PRO B 1 138 ? -6.586 46.844 4.133 1 92.44 138 PRO B O 1
ATOM 3333 N N . LEU B 1 139 ? -8.078 45.125 4.16 1 91.19 139 LEU B N 1
ATOM 3334 C CA . LEU B 1 139 ? -9.195 45.938 3.676 1 91.19 139 LEU B CA 1
ATOM 3335 C C . LEU B 1 139 ? -9.688 46.906 4.754 1 91.19 139 LEU B C 1
ATOM 3337 O O . LEU B 1 139 ? -10.055 48.031 4.457 1 91.19 139 LEU B O 1
ATOM 3341 N N . ASN B 1 140 ? -9.734 46.344 5.914 1 90.81 140 ASN B N 1
ATOM 3342 C CA . ASN B 1 140 ? -10.219 47.156 7.043 1 90.81 140 ASN B CA 1
ATOM 3343 C C . ASN B 1 140 ? -9.609 46.656 8.359 1 90.81 140 ASN B C 1
ATOM 3345 O O . ASN B 1 140 ? -9.164 45.531 8.469 1 90.81 140 ASN B O 1
ATOM 3349 N N . TRP B 1 141 ? -9.531 47.688 9.312 1 91.5 141 TRP B N 1
ATOM 3350 C CA . TRP B 1 141 ? -9.094 47.375 10.672 1 91.5 141 TRP B CA 1
ATOM 3351 C C . TRP B 1 141 ? -10.227 47.594 11.672 1 91.5 141 TRP B C 1
ATOM 3353 O O . TRP B 1 141 ? -11 48.562 11.547 1 91.5 141 TRP B O 1
ATOM 3363 N N . THR B 1 142 ? -10.328 46.719 12.633 1 90.31 142 THR B N 1
ATOM 3364 C CA . THR B 1 142 ? -11.281 46.875 13.727 1 90.31 142 THR B CA 1
ATOM 3365 C C . THR B 1 142 ? -10.633 46.531 15.07 1 90.31 142 THR B C 1
ATOM 3367 O O . THR B 1 142 ? -9.883 45.562 15.18 1 90.31 142 THR B O 1
ATOM 3370 N N . TRP B 1 143 ? -10.867 47.438 16.078 1 91.94 143 TRP B N 1
ATOM 3371 C CA . TRP B 1 143 ? -10.352 47.188 17.422 1 91.94 143 TRP B CA 1
ATOM 3372 C C . TRP B 1 143 ? -11.453 46.688 18.344 1 91.94 143 TRP B C 1
ATOM 3374 O O . TRP B 1 143 ? -12.586 47.156 18.281 1 91.94 143 TRP B O 1
ATOM 3384 N N . TYR B 1 144 ? -11 45.719 19.156 1 91.06 144 TYR B N 1
ATOM 3385 C CA . TYR B 1 144 ? -11.922 45.188 20.156 1 91.06 144 TYR B CA 1
ATOM 3386 C C . TYR B 1 144 ? -11.32 45.25 21.547 1 91.06 144 TYR B C 1
ATOM 3388 O O . TYR B 1 144 ? -10.102 45.125 21.703 1 91.06 144 TYR B O 1
ATOM 3396 N N . SER B 1 145 ? -12.18 45.406 22.531 1 89.19 145 SER B N 1
ATOM 3397 C CA . SER B 1 145 ? -11.812 45.281 23.922 1 89.19 145 SER B CA 1
ATOM 3398 C C . SER B 1 145 ? -12.633 44.188 24.609 1 89.19 145 SER B C 1
ATOM 3400 O O . SER B 1 145 ? -13.789 43.969 24.25 1 89.19 145 SER B O 1
ATOM 3402 N N . THR B 1 146 ? -11.922 43.438 25.359 1 84.5 146 THR B N 1
ATOM 3403 C CA . THR B 1 146 ? -12.625 42.375 26.031 1 84.5 146 THR B CA 1
ATOM 3404 C C . THR B 1 146 ? -13.031 42.781 27.438 1 84.5 146 THR B C 1
ATOM 3406 O O . THR B 1 146 ? -12.203 43.281 28.203 1 84.5 146 THR B O 1
ATOM 3409 N N . ASN B 1 147 ? -14.281 42.938 27.594 1 72.38 147 ASN B N 1
ATOM 3410 C CA . ASN B 1 147 ? -14.844 43.062 28.938 1 72.38 147 ASN B CA 1
ATOM 3411 C C . ASN B 1 147 ? -15.398 41.75 29.453 1 72.38 147 ASN B C 1
ATOM 3413 O O . ASN B 1 147 ? -16.5 41.344 29.078 1 72.38 147 ASN B O 1
ATOM 3417 N N . GLY B 1 148 ? -14.594 41.062 30.281 1 69.62 148 GLY B N 1
ATOM 3418 C CA . GLY B 1 148 ? -15 39.719 30.688 1 69.62 148 GLY B CA 1
ATOM 3419 C C . GLY B 1 148 ? -14.859 38.688 29.594 1 69.62 148 GLY B C 1
ATOM 3420 O O . GLY B 1 148 ? -13.758 38.438 29.109 1 69.62 148 GLY B O 1
ATOM 3421 N N . SER B 1 149 ? -16.047 38.156 29.109 1 74.88 149 SER B N 1
ATOM 3422 C CA . SER B 1 149 ? -16.016 37.094 28.125 1 74.88 149 SER B CA 1
ATOM 3423 C C . SER B 1 149 ? -16.469 37.562 26.75 1 74.88 149 SER B C 1
ATOM 3425 O O . SER B 1 149 ? -16.438 36.812 25.781 1 74.88 149 SER B O 1
ATOM 3427 N N . ILE B 1 150 ? -16.859 38.906 26.688 1 80.5 150 ILE B N 1
ATOM 3428 C CA . ILE B 1 150 ? -17.422 39.375 25.422 1 80.5 150 ILE B CA 1
ATOM 3429 C C . ILE B 1 150 ? -16.5 40.406 24.797 1 80.5 150 ILE B C 1
ATOM 3431 O O . ILE B 1 150 ? -16 41.281 25.469 1 80.5 150 ILE B O 1
ATOM 3435 N N . LYS B 1 151 ? -16.141 40.188 23.5 1 84.81 151 LYS B N 1
ATOM 3436 C CA . LYS B 1 151 ? -15.398 41.156 22.703 1 84.81 151 LYS B CA 1
ATOM 3437 C C . LYS B 1 151 ? -16.328 42.281 22.219 1 84.81 151 LYS B C 1
ATOM 3439 O O . LYS B 1 151 ? -17.328 42 21.547 1 84.81 151 LYS B O 1
ATOM 3444 N N . VAL B 1 152 ? -16.094 43.562 22.672 1 85.06 152 VAL B N 1
ATOM 3445 C CA . VAL B 1 152 ? -16.891 44.688 22.25 1 85.06 152 VAL B CA 1
ATOM 3446 C C . VAL B 1 152 ? -16.047 45.625 21.375 1 85.06 152 VAL B C 1
ATOM 3448 O O . VAL B 1 152 ? -14.906 45.938 21.719 1 85.06 152 VAL B O 1
ATOM 3451 N N . PRO B 1 153 ? -16.609 45.906 20.109 1 87.25 153 PRO B N 1
ATOM 3452 C CA . PRO B 1 153 ? -15.859 46.844 19.281 1 87.25 153 PRO B CA 1
ATOM 3453 C C . PRO B 1 153 ? -15.586 48.188 20 1 87.25 153 PRO B C 1
ATOM 3455 O O . PRO B 1 153 ? -16.453 48.688 20.719 1 87.25 153 PRO B O 1
ATOM 3458 N N . VAL B 1 154 ? -14.305 48.531 19.859 1 82.44 154 VAL B N 1
ATOM 3459 C CA . VAL B 1 154 ? -13.93 49.844 20.438 1 82.44 154 VAL B CA 1
ATOM 3460 C C . VAL B 1 154 ? -14.375 50.969 19.516 1 82.44 154 VAL B C 1
ATOM 3462 O O . VAL B 1 154 ? -14.07 50.938 18.312 1 82.44 154 VAL B O 1
ATOM 3465 N N . GLY B 1 155 ? -15.508 51.625 19.734 1 71 155 GLY B N 1
ATOM 3466 C CA . GLY B 1 155 ? -16.031 52.656 18.875 1 71 155 GLY B CA 1
ATOM 3467 C C . GLY B 1 155 ? -15.664 54.062 19.328 1 71 155 GLY B C 1
ATOM 3468 O O . GLY B 1 155 ? -15.18 54.25 20.453 1 71 155 GLY B O 1
ATOM 3469 N N . VAL B 1 156 ? -15.641 54.875 18.156 1 58.25 156 VAL B N 1
ATOM 3470 C CA . VAL B 1 156 ? -15.281 56.281 18.188 1 58.25 156 VAL B CA 1
ATOM 3471 C C . VAL B 1 156 ? -16.141 57 19.219 1 58.25 156 VAL B C 1
ATOM 3473 O O . VAL B 1 156 ? -15.836 58.156 19.609 1 58.25 156 VAL B O 1
ATOM 3476 N N . GLN B 1 157 ? -17.188 56.438 19.562 1 54.31 157 GLN B N 1
ATOM 3477 C CA . GLN B 1 157 ? -18.078 57.375 20.219 1 54.31 157 GLN B CA 1
ATOM 3478 C C . GLN B 1 157 ? -17.531 57.812 21.578 1 54.31 157 GLN B C 1
ATOM 3480 O O . GLN B 1 157 ? -17.969 58.812 22.141 1 54.31 157 GLN B O 1
ATOM 3485 N N . MET B 1 158 ? -16.75 57 22.078 1 55.59 158 MET B N 1
ATOM 3486 C CA . MET B 1 158 ? -16.359 57.531 23.391 1 55.59 158 MET B CA 1
ATOM 3487 C C . MET B 1 158 ? -15.102 58.375 23.266 1 55.59 158 MET B C 1
ATOM 3489 O O . MET B 1 158 ? -14.18 58.031 22.531 1 55.59 158 MET B O 1
ATOM 3493 N N . ASN B 1 159 ? -15.172 59.719 23.391 1 61.84 159 ASN B N 1
ATOM 3494 C CA . ASN B 1 159 ? -14.125 60.75 23.375 1 61.84 159 ASN B CA 1
ATOM 3495 C C . ASN B 1 159 ? -12.805 60.188 23.906 1 61.84 159 ASN B C 1
ATOM 3497 O O . ASN B 1 159 ? -11.805 60.906 23.938 1 61.84 159 ASN B O 1
ATOM 3501 N N . LYS B 1 160 ? -12.781 58.812 24.172 1 73.5 160 LYS B N 1
ATOM 3502 C CA . LYS B 1 160 ? -11.594 58.25 24.812 1 73.5 160 LYS B CA 1
ATOM 3503 C C . LYS B 1 160 ? -10.75 57.5 23.797 1 73.5 160 LYS B C 1
ATOM 3505 O O . LYS B 1 160 ? -9.523 57.406 23.938 1 73.5 160 LYS B O 1
ATOM 3510 N N . TYR B 1 161 ? -11.359 57.125 22.734 1 72.94 161 TYR B N 1
ATOM 3511 C CA . TYR B 1 161 ? -10.656 56.281 21.781 1 72.94 161 TYR B CA 1
ATOM 3512 C C . TYR B 1 161 ? -10.492 57 20.453 1 72.94 161 TYR B C 1
ATOM 3514 O O . TYR B 1 161 ? -11.438 57.562 19.922 1 72.94 161 TYR B O 1
ATOM 3522 N N . VAL B 1 162 ? -9.258 57.094 20.047 1 73.25 162 VAL B N 1
ATOM 3523 C CA . VAL B 1 162 ? -8.992 57.625 18.719 1 73.25 162 VAL B CA 1
ATOM 3524 C C . VAL B 1 162 ? -8.258 56.562 17.891 1 73.25 162 VAL B C 1
ATOM 3526 O O . VAL B 1 162 ? -7.191 56.094 18.281 1 73.25 162 VAL B O 1
ATOM 3529 N N . ILE B 1 163 ? -8.914 56.062 16.844 1 74.12 163 ILE B N 1
ATOM 3530 C CA . ILE B 1 163 ? -8.289 55.094 15.945 1 74.12 163 ILE B CA 1
ATOM 3531 C C . ILE B 1 163 ? -7.656 55.812 14.758 1 74.12 163 ILE B C 1
ATOM 3533 O O . ILE B 1 163 ? -8.32 56.594 14.078 1 74.12 163 ILE B O 1
ATOM 3537 N N . ASN B 1 164 ? -6.309 55.719 14.734 1 68.69 164 ASN B N 1
ATOM 3538 C CA . ASN B 1 164 ? -5.59 56.312 13.609 1 68.69 164 ASN B CA 1
ATOM 3539 C C . ASN B 1 164 ? -4.992 55.25 12.703 1 68.69 164 ASN B C 1
ATOM 3541 O O . ASN B 1 164 ? -4.574 54.188 13.172 1 68.69 164 ASN B O 1
ATOM 3545 N N . GLY B 1 165 ? -5.359 55.281 11.367 1 64.94 165 GLY B N 1
ATOM 3546 C CA . GLY B 1 165 ? -4.773 54.406 10.375 1 64.94 165 GLY B CA 1
ATOM 3547 C C . GLY B 1 165 ? -3.934 55.125 9.344 1 64.94 165 GLY B C 1
ATOM 3548 O O . GLY B 1 165 ? -4.367 55.312 8.203 1 64.94 165 GLY B O 1
ATOM 3549 N N . THR B 1 166 ? -2.818 55.75 9.859 1 61.88 166 THR B N 1
ATOM 3550 C CA . THR B 1 166 ? -1.999 56.5 8.898 1 61.88 166 THR B CA 1
ATOM 3551 C C . THR B 1 166 ? -1.618 55.594 7.719 1 61.88 166 THR B C 1
ATOM 3553 O O . THR B 1 166 ? -1.571 56.062 6.578 1 61.88 166 THR B O 1
ATOM 3556 N N . TYR B 1 167 ? -1.351 54.406 7.898 1 72.25 167 TYR B N 1
ATOM 3557 C CA . TYR B 1 167 ? -0.986 53.469 6.836 1 72.25 167 TYR B CA 1
ATOM 3558 C C . TYR B 1 167 ? -1.967 52.281 6.773 1 72.25 167 TYR B C 1
ATOM 3560 O O . TYR B 1 167 ? -2.498 51.875 7.801 1 72.25 167 TYR B O 1
ATOM 3568 N N . ALA B 1 168 ? -2.152 51.969 5.559 1 80.12 168 ALA B N 1
ATOM 3569 C CA . ALA B 1 168 ? -3.09 50.875 5.332 1 80.12 168 ALA B CA 1
ATOM 3570 C C . ALA B 1 168 ? -2.637 49.625 6.059 1 80.12 168 ALA B C 1
ATOM 3572 O O . ALA B 1 168 ? -3.463 48.812 6.469 1 80.12 168 ALA B O 1
ATOM 3573 N N . ASN B 1 169 ? -1.321 49.531 6.336 1 90 169 ASN B N 1
ATOM 3574 C CA . ASN B 1 169 ? -0.808 48.281 6.914 1 90 169 ASN B CA 1
ATOM 3575 C C . ASN B 1 169 ? -0.6 48.406 8.422 1 90 169 ASN B C 1
ATOM 3577 O O . ASN B 1 169 ? 0.091 47.594 9.023 1 90 169 ASN B O 1
ATOM 3581 N N . GLU B 1 170 ? -1.119 49.594 8.961 1 90.12 170 GLU B N 1
ATOM 3582 C CA . GLU B 1 170 ? -0.962 49.812 10.398 1 90.12 170 GLU B CA 1
ATOM 3583 C C . GLU B 1 170 ? -2.205 50.469 11 1 90.12 170 GLU B C 1
ATOM 3585 O O . GLU B 1 170 ? -2.873 51.25 10.336 1 90.12 170 GLU B O 1
ATOM 3590 N N . THR B 1 171 ? -2.516 50.062 12.203 1 89.25 171 THR B N 1
ATOM 3591 C CA . THR B 1 171 ? -3.59 50.719 12.953 1 89.25 171 THR B CA 1
ATOM 3592 C C . THR B 1 171 ? -3.15 51.031 14.383 1 89.25 171 THR B C 1
ATOM 3594 O O . THR B 1 171 ? -2.385 50.25 14.977 1 89.25 171 THR B O 1
ATOM 3597 N N . LYS B 1 172 ? -3.572 52.188 14.789 1 90 172 LYS B N 1
ATOM 3598 C CA . LYS B 1 172 ? -3.242 52.625 16.141 1 90 172 LYS B CA 1
ATOM 3599 C C . LYS B 1 172 ? -4.5 52.969 16.938 1 90 172 LYS B C 1
ATOM 3601 O O . LYS B 1 172 ? -5.402 53.625 16.406 1 90 172 LYS B O 1
ATOM 3606 N N . LEU B 1 173 ? -4.512 52.5 18.109 1 90.38 173 LEU B N 1
ATOM 3607 C CA . LEU B 1 173 ? -5.574 52.844 19.047 1 90.38 173 LEU B CA 1
ATOM 3608 C C . LEU B 1 173 ? -5.027 53.688 20.188 1 90.38 173 LEU B C 1
ATOM 3610 O O . LEU B 1 173 ? -4.242 53.219 21.016 1 90.38 173 LEU B O 1
ATOM 3614 N N . LYS B 1 174 ? -5.391 54.938 20.203 1 90.5 174 LYS B N 1
ATOM 3615 C CA . LYS B 1 174 ? -4.98 55.812 21.281 1 90.5 174 LYS B CA 1
ATOM 3616 C C . LYS B 1 174 ? -6.051 55.906 22.359 1 90.5 174 LYS B C 1
ATOM 3618 O O . LYS B 1 174 ? -7.219 56.156 22.062 1 90.5 174 LYS B O 1
ATOM 3623 N N . ILE B 1 175 ? -5.676 55.688 23.562 1 90.06 175 ILE B N 1
ATOM 3624 C CA . ILE B 1 175 ? -6.559 55.781 24.719 1 90.06 175 ILE B CA 1
ATOM 3625 C C . ILE B 1 175 ? -6.082 56.906 25.641 1 90.06 175 ILE B C 1
ATOM 3627 O O . ILE B 1 175 ? -4.941 56.875 26.109 1 90.06 175 ILE B O 1
ATOM 3631 N N . THR B 1 176 ? -6.988 57.781 25.859 1 89.31 176 THR B N 1
ATOM 3632 C CA . THR B 1 176 ? -6.605 58.906 26.703 1 89.31 176 THR B CA 1
ATOM 3633 C C . THR B 1 176 ? -7.27 58.812 28.062 1 89.31 176 THR B C 1
ATOM 3635 O O . THR B 1 176 ? -8.25 58.094 28.234 1 89.31 176 THR B O 1
ATOM 3638 N N . GLN B 1 177 ? -6.773 59.531 29.031 1 89.25 177 GLN B N 1
ATOM 3639 C CA . GLN B 1 177 ? -7.316 59.594 30.391 1 89.25 177 GLN B CA 1
ATOM 3640 C C . GLN B 1 177 ? -7.641 58.219 30.922 1 89.25 177 GLN B C 1
ATOM 3642 O O . GLN B 1 177 ? -8.773 57.938 31.328 1 89.25 177 GLN B O 1
ATOM 3647 N N . LEU B 1 178 ? -6.59 57.5 31.016 1 91 178 LEU B N 1
ATOM 3648 C CA . LEU B 1 178 ? -6.719 56.094 31.359 1 91 178 LEU B CA 1
ATOM 3649 C C . LEU B 1 178 ? -7.32 55.938 32.75 1 91 178 LEU B C 1
ATOM 3651 O O . LEU B 1 178 ? -6.969 56.688 33.688 1 91 178 LEU B O 1
ATOM 3655 N N . LEU B 1 179 ? -8.32 55.062 32.812 1 89.38 179 LEU B N 1
ATOM 3656 C CA . LEU B 1 179 ? -8.852 54.594 34.094 1 89.38 179 LEU B CA 1
ATOM 3657 C C . LEU B 1 179 ? -8.406 53.156 34.375 1 89.38 179 LEU B C 1
ATOM 3659 O O . LEU B 1 179 ? -7.984 52.469 33.438 1 89.38 179 LEU B O 1
ATOM 3663 N N . GLU B 1 180 ? -8.398 52.719 35.562 1 88.06 180 GLU B N 1
ATOM 3664 C CA . GLU B 1 180 ? -8.047 51.344 35.906 1 88.06 180 GLU B CA 1
ATOM 3665 C C . GLU B 1 180 ? -8.883 50.344 35.125 1 88.06 180 GLU B C 1
ATOM 3667 O O . GLU B 1 180 ? -8.398 49.281 34.75 1 88.06 180 GLU B O 1
ATOM 3672 N N . GLU B 1 181 ? -10.125 50.781 34.781 1 86.75 181 GLU B N 1
ATOM 3673 C CA . GLU B 1 181 ? -11.062 49.875 34.094 1 86.75 181 GLU B CA 1
ATOM 3674 C C . GLU B 1 181 ? -10.68 49.719 32.625 1 86.75 181 GLU B C 1
ATOM 3676 O O . GLU B 1 181 ? -11.164 48.812 31.953 1 86.75 181 GLU B O 1
ATOM 3681 N N . ASP B 1 182 ? -9.812 50.656 32.25 1 88.69 182 ASP B N 1
ATOM 3682 C CA . ASP B 1 182 ? -9.398 50.562 30.844 1 88.69 182 ASP B CA 1
ATOM 3683 C C . ASP B 1 182 ? -8.398 49.438 30.625 1 88.69 182 ASP B C 1
ATOM 3685 O O . ASP B 1 182 ? -8.125 49.062 29.484 1 88.69 182 ASP B O 1
ATOM 3689 N N . GLY B 1 183 ? -7.871 49 31.734 1 89.19 183 GLY B N 1
ATOM 3690 C CA . GLY B 1 183 ? -6.965 47.844 31.625 1 89.19 183 GLY B CA 1
ATOM 3691 C C . GLY B 1 183 ? -7.656 46.594 31.172 1 89.19 183 GLY B C 1
ATOM 3692 O O . GLY B 1 183 ? -8.852 46.406 31.406 1 89.19 183 GLY B O 1
ATOM 3693 N N . GLY B 1 184 ? -6.887 45.75 30.438 1 89.75 184 GLY B N 1
ATOM 3694 C CA . GLY B 1 184 ? -7.434 44.469 29.969 1 89.75 184 GLY B CA 1
ATOM 3695 C C . GLY B 1 184 ? -6.895 44.062 28.609 1 89.75 184 GLY B C 1
ATOM 3696 O O . GLY B 1 184 ? -5.793 44.469 28.234 1 89.75 184 GLY B O 1
ATOM 3697 N N . SER B 1 185 ? -7.754 43.219 27.969 1 91.19 185 SER B N 1
ATOM 3698 C CA . SER B 1 185 ? -7.324 42.656 26.688 1 91.19 185 SER B CA 1
ATOM 3699 C C . SER B 1 185 ? -7.906 43.438 25.516 1 91.19 185 SER B C 1
ATOM 3701 O O . SER B 1 185 ? -9.102 43.719 25.5 1 91.19 185 SER B O 1
ATOM 3703 N N . TYR B 1 186 ? -7.004 43.812 24.656 1 91.56 186 TYR B N 1
ATOM 3704 C CA . TYR B 1 186 ? -7.402 44.469 23.422 1 91.56 186 TYR B CA 1
ATOM 3705 C C . TYR B 1 186 ? -7.008 43.625 22.203 1 91.56 186 TYR B C 1
ATOM 3707 O O . TYR B 1 186 ? -5.988 42.938 22.234 1 91.56 186 TYR B O 1
ATOM 3715 N N . TRP B 1 187 ? -7.895 43.75 21.156 1 92.25 187 TRP B N 1
ATOM 3716 C CA . TRP B 1 187 ? -7.656 42.969 19.938 1 92.25 187 TRP B CA 1
ATOM 3717 C C . TRP B 1 187 ? -7.738 43.844 18.703 1 92.25 187 TRP B C 1
ATOM 3719 O O . TRP B 1 187 ? -8.672 44.625 18.547 1 92.25 187 TRP B O 1
ATOM 3729 N N . CYS B 1 188 ? -6.73 43.75 17.906 1 92.38 188 CYS B N 1
ATOM 3730 C CA . CYS B 1 188 ? -6.844 44.344 16.578 1 92.38 188 CYS B CA 1
ATOM 3731 C C . CYS B 1 188 ? -7.172 43.281 15.539 1 92.38 188 CYS B C 1
ATOM 3733 O O . CYS B 1 188 ? -6.59 42.219 15.539 1 92.38 188 CYS B O 1
ATOM 3735 N N . HIS B 1 189 ? -8.109 43.594 14.742 1 92.62 189 HIS B N 1
ATOM 3736 C CA . HIS B 1 189 ? -8.633 42.688 13.727 1 92.62 189 HIS B CA 1
ATOM 3737 C C . HIS B 1 189 ? -8.414 43.25 12.328 1 92.62 189 HIS B C 1
ATOM 3739 O O . HIS B 1 189 ? -8.875 44.344 12.016 1 92.62 189 HIS B O 1
ATOM 3745 N N . ALA B 1 190 ? -7.734 42.469 11.508 1 93.38 190 ALA B N 1
ATOM 3746 C CA . ALA B 1 190 ? -7.539 42.844 10.109 1 93.38 190 ALA B CA 1
ATOM 3747 C C . ALA B 1 190 ? -8.383 41.969 9.188 1 93.38 190 ALA B C 1
ATOM 3749 O O . ALA B 1 190 ? -8.344 40.75 9.273 1 93.38 190 ALA B O 1
ATOM 3750 N N . LEU B 1 191 ? -9.109 42.656 8.336 1 93.62 191 LEU B N 1
ATOM 3751 C CA . LEU B 1 191 ? -9.93 41.938 7.367 1 93.62 191 LEU B CA 1
ATOM 3752 C C . LEU B 1 191 ? -9.258 41.906 6 1 93.62 191 LEU B C 1
ATOM 3754 O O . LEU B 1 191 ? -8.867 42.938 5.469 1 93.62 191 LEU B O 1
ATOM 3758 N N . PHE B 1 192 ? -9.094 40.656 5.449 1 94.25 192 PHE B N 1
ATOM 3759 C CA . PHE B 1 192 ? -8.609 40.438 4.086 1 94.25 192 PHE B CA 1
ATOM 3760 C C . PHE B 1 192 ? -9.711 39.875 3.203 1 94.25 192 PHE B C 1
ATOM 3762 O O . PHE B 1 192 ? -10.75 39.438 3.703 1 94.25 192 PHE B O 1
ATOM 3769 N N . GLN B 1 193 ? -9.508 39.906 1.924 1 92.88 193 GLN B N 1
ATOM 3770 C CA . GLN B 1 193 ? -10.5 39.344 1.012 1 92.88 193 GLN B CA 1
ATOM 3771 C C . GLN B 1 193 ? -10.648 37.844 1.211 1 92.88 193 GLN B C 1
ATOM 3773 O O . GLN B 1 193 ? -11.734 37.312 1.052 1 92.88 193 GLN B O 1
ATOM 3778 N N . VAL B 1 194 ? -9.562 37.219 1.603 1 94.75 194 VAL B N 1
ATOM 3779 C CA . VAL B 1 194 ? -9.547 35.75 1.64 1 94.75 194 VAL B CA 1
ATOM 3780 C C . VAL B 1 194 ? -9.594 35.281 3.088 1 94.75 194 VAL B C 1
ATOM 3782 O O . VAL B 1 194 ? -9.469 34.062 3.357 1 94.75 194 VAL B O 1
ATOM 3785 N N . GLY B 1 195 ? -9.695 36.219 4.078 1 94.81 195 GLY B N 1
ATOM 3786 C CA . GLY B 1 195 ? -9.75 35.812 5.469 1 94.81 195 GLY B CA 1
ATOM 3787 C C . GLY B 1 195 ? -9.531 36.938 6.445 1 94.81 195 GLY B C 1
ATOM 3788 O O . GLY B 1 195 ? -9.719 38.125 6.09 1 94.81 195 GLY B O 1
ATOM 3789 N N . GLU B 1 196 ? -9.344 36.562 7.703 1 95.12 196 GLU B N 1
ATOM 3790 C CA . GLU B 1 196 ? -9.133 37.562 8.758 1 95.12 196 GLU B CA 1
ATOM 3791 C C . GLU B 1 196 ? -8.023 37.125 9.711 1 95.12 196 GLU B C 1
ATOM 3793 O O . GLU B 1 196 ? -7.711 35.938 9.805 1 95.12 196 GLU B O 1
ATOM 3798 N N . SER B 1 197 ? -7.414 38.094 10.289 1 95.12 197 SER B N 1
ATOM 3799 C CA . SER B 1 197 ? -6.375 37.875 11.281 1 95.12 197 SER B CA 1
ATOM 3800 C C . SER B 1 197 ? -6.547 38.781 12.492 1 95.12 197 SER B C 1
ATOM 3802 O O . SER B 1 197 ? -7.102 39.875 12.367 1 95.12 197 SER B O 1
ATOM 3804 N N . GLU B 1 198 ? -6.109 38.312 13.648 1 93.69 198 GLU B N 1
ATOM 3805 C CA . GLU B 1 198 ? -6.215 39.125 14.859 1 93.69 198 GLU B CA 1
ATOM 3806 C C . GLU B 1 198 ? -4.953 39 15.711 1 93.69 198 GLU B C 1
ATOM 3808 O O . GLU B 1 198 ? -4.215 38.031 15.609 1 93.69 198 GLU B O 1
ATOM 3813 N N . GLU B 1 199 ? -4.73 40.031 16.422 1 94 199 GLU B N 1
ATOM 3814 C CA . GLU B 1 199 ? -3.617 40.062 17.359 1 94 199 GLU B CA 1
ATOM 3815 C C . GLU B 1 199 ? -4.07 40.594 18.719 1 94 199 GLU B C 1
ATOM 3817 O O . GLU B 1 199 ? -4.867 41.531 18.797 1 94 199 GLU B O 1
ATOM 3822 N N . HIS B 1 200 ? -3.514 40 19.719 1 93 200 HIS B N 1
ATOM 3823 C CA . HIS B 1 200 ? -3.885 40.312 21.078 1 93 200 HIS B CA 1
ATOM 3824 C C . HIS B 1 200 ? -2.848 41.219 21.734 1 93 200 HIS B C 1
ATOM 3826 O O . HIS B 1 200 ? -1.644 41 21.594 1 93 200 HIS B O 1
ATOM 3832 N N . ILE B 1 201 ? -3.295 42.25 22.422 1 92 201 ILE B N 1
ATOM 3833 C CA . ILE B 1 201 ? -2.439 43.125 23.203 1 92 201 ILE B CA 1
ATOM 3834 C C . ILE B 1 201 ? -3.008 43.312 24.609 1 92 201 ILE B C 1
ATOM 3836 O O . ILE B 1 201 ? -4.195 43.594 24.781 1 92 201 ILE B O 1
ATOM 3840 N N . GLU B 1 202 ? -2.178 43.156 25.578 1 93.06 202 GLU B N 1
ATOM 3841 C CA . GLU B 1 202 ? -2.596 43.312 26.969 1 93.06 202 GLU B CA 1
ATOM 3842 C C . GLU B 1 202 ? -2.195 44.688 27.516 1 93.06 202 GLU B C 1
ATOM 3844 O O . GLU B 1 202 ? -1.039 45.094 27.391 1 93.06 202 GLU B O 1
ATOM 3849 N N . LEU B 1 203 ? -3.184 45.375 28.078 1 92.62 203 LEU B N 1
ATOM 3850 C CA . LEU B 1 203 ? -2.939 46.688 28.703 1 92.62 203 LEU B CA 1
ATOM 3851 C C . LEU B 1 203 ? -3.16 46.625 30.203 1 92.62 203 LEU B C 1
ATOM 3853 O O . LEU B 1 203 ? -4.227 46.219 30.656 1 92.62 203 LEU B O 1
ATOM 3857 N N . VAL B 1 204 ? -2.115 46.969 30.922 1 92.56 204 VAL B N 1
ATOM 3858 C CA . VAL B 1 204 ? -2.201 47.031 32.375 1 92.56 204 VAL B CA 1
ATOM 3859 C C . VAL B 1 204 ? -2.113 48.469 32.844 1 92.56 204 VAL B C 1
ATOM 3861 O O . VAL B 1 204 ? -1.17 49.188 32.5 1 92.56 204 VAL B O 1
ATOM 3864 N N . VAL B 1 205 ? -3.139 48.906 33.531 1 91.75 205 VAL B N 1
ATOM 3865 C CA . VAL B 1 205 ? -3.154 50.25 34.031 1 91.75 205 VAL B CA 1
ATOM 3866 C C . VAL B 1 205 ? -2.934 50.25 35.562 1 91.75 205 VAL B C 1
ATOM 3868 O O . VAL B 1 205 ? -3.736 49.688 36.281 1 91.75 205 VAL B O 1
ATOM 3871 N N . LEU B 1 206 ? -1.897 50.875 35.969 1 90.31 206 LEU B N 1
ATOM 3872 C CA . LEU B 1 206 ? -1.54 50.906 37.406 1 90.31 206 LEU B CA 1
ATOM 3873 C C . LEU B 1 206 ? -1.907 52.25 38.031 1 90.31 206 LEU B C 1
ATOM 3875 O O . LEU B 1 206 ? -1.928 53.281 37.344 1 90.31 206 LEU B O 1
ATOM 3879 N N . SER B 1 207 ? -2.355 52.156 39.219 1 85.38 207 SER B N 1
ATOM 3880 C CA . SER B 1 207 ? -2.6 53.406 39.969 1 85.38 207 SER B CA 1
ATOM 3881 C C . SER B 1 207 ? -1.304 53.969 40.531 1 85.38 207 SER B C 1
ATOM 3883 O O . SER B 1 207 ? -0.341 53.219 40.75 1 85.38 207 SER B O 1
ATOM 3885 N N . TYR B 1 208 ? -1.212 55.312 40.531 1 75.75 208 TYR B N 1
ATOM 3886 C CA . TYR B 1 208 ? -0.025 55.969 41.094 1 75.75 208 TYR B CA 1
ATOM 3887 C C . TYR B 1 208 ? 0.199 55.594 42.531 1 75.75 208 TYR B C 1
ATOM 3889 O O . TYR B 1 208 ? 1.32 55.656 43.031 1 75.75 208 TYR B O 1
ATOM 3897 N N . LEU B 1 209 ? -0.933 55.188 43.156 1 69.25 209 LEU B N 1
ATOM 3898 C CA . LEU B 1 209 ? -0.809 54.875 44.562 1 69.25 209 LEU B CA 1
ATOM 3899 C C . LEU B 1 209 ? -0.097 53.531 44.75 1 69.25 209 LEU B C 1
ATOM 3901 O O . LEU B 1 209 ? 0.47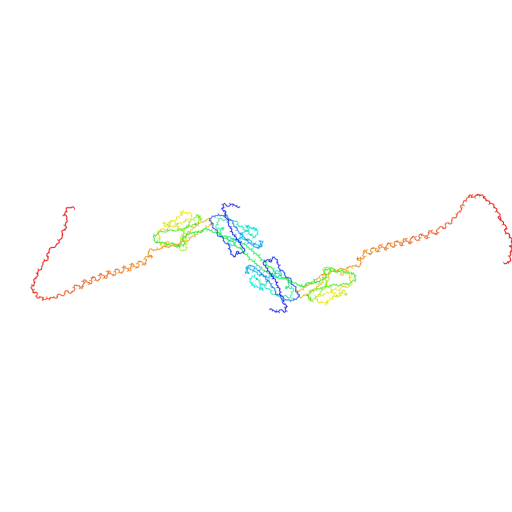6 53.281 45.812 1 69.25 209 LEU B O 1
ATOM 3905 N N . VAL B 1 210 ? -0.019 52.781 43.75 1 64.56 210 VAL B N 1
ATOM 3906 C CA . VAL B 1 210 ? 0.519 51.438 43.906 1 64.56 210 VAL B CA 1
ATOM 3907 C C . VAL B 1 210 ? 2.021 51.5 44.188 1 64.56 210 VAL B C 1
ATOM 3909 O O . VAL B 1 210 ? 2.52 50.938 45.156 1 64.56 210 VAL B O 1
ATOM 3912 N N . PRO B 1 211 ? 2.797 52.156 43.406 1 62.88 211 PRO B N 1
ATOM 3913 C CA . PRO B 1 211 ? 4.207 52.25 43.781 1 62.88 211 PRO B CA 1
ATOM 3914 C C . PRO B 1 211 ? 4.43 53.156 45 1 62.88 211 PRO B C 1
ATOM 3916 O O . PRO B 1 211 ? 5.477 53.094 45.656 1 62.88 211 PRO B O 1
ATOM 3919 N N . LEU B 1 212 ? 3.469 53.969 45.219 1 65.94 212 LEU B N 1
ATOM 3920 C CA . LEU B 1 212 ? 3.648 54.938 46.281 1 65.94 212 LEU B CA 1
ATOM 3921 C C . LEU B 1 212 ? 3.191 54.406 47.625 1 65.94 212 LEU B C 1
ATOM 3923 O O . LEU B 1 212 ? 3.48 54.969 48.656 1 65.94 212 LEU B O 1
ATOM 3927 N N . LYS B 1 213 ? 2.604 53.156 47.562 1 69.56 213 LYS B N 1
ATOM 3928 C CA . LYS B 1 213 ? 2.037 52.656 48.781 1 69.56 213 LYS B CA 1
ATOM 3929 C C . LYS B 1 213 ? 3.109 52.5 49.875 1 69.56 213 LYS B C 1
ATOM 3931 O O . LYS B 1 213 ? 2.945 52.969 51 1 69.56 213 LYS B O 1
ATOM 3936 N N . PRO B 1 214 ? 4.18 51.844 49.531 1 70.94 214 PRO B N 1
ATOM 3937 C CA . PRO B 1 214 ? 5.191 51.719 50.594 1 70.94 214 PRO B CA 1
ATOM 3938 C C . PRO B 1 214 ? 5.754 53.062 51.031 1 70.94 214 PRO B C 1
ATOM 3940 O O . PRO B 1 214 ? 6.02 53.281 52.188 1 70.94 214 PRO B O 1
ATOM 3943 N N . PHE B 1 215 ? 5.824 53.938 50.062 1 72.12 215 PHE B N 1
ATOM 3944 C CA . PHE B 1 215 ? 6.379 55.25 50.344 1 72.12 215 PHE B CA 1
ATOM 3945 C C . PHE B 1 215 ? 5.414 56.062 51.188 1 72.12 215 PHE B C 1
ATOM 3947 O O . PHE B 1 215 ? 5.824 56.719 52.156 1 72.12 215 PHE B O 1
ATOM 3954 N N . LEU B 1 216 ? 4.207 55.906 50.938 1 76.19 216 LEU B N 1
ATOM 3955 C CA . LEU B 1 216 ? 3.205 56.656 51.719 1 76.19 216 LEU B CA 1
ATOM 3956 C C . LEU B 1 216 ? 3.127 56.094 53.156 1 76.19 216 LEU B C 1
ATOM 3958 O O . LEU B 1 216 ? 2.92 56.875 54.094 1 76.19 216 LEU B O 1
ATOM 3962 N N . ALA B 1 217 ? 3.406 54.812 53.281 1 77.44 217 ALA B N 1
ATOM 3963 C CA . ALA B 1 217 ? 3.459 54.219 54.625 1 77.44 217 ALA B CA 1
ATOM 3964 C C . ALA B 1 217 ? 4.613 54.812 55.438 1 77.44 217 ALA B C 1
ATOM 3966 O O . ALA B 1 217 ? 4.441 55.156 56.594 1 77.44 217 ALA B O 1
ATOM 3967 N N . ILE B 1 218 ? 5.703 54.938 54.75 1 81.62 218 ILE B N 1
ATOM 3968 C CA . ILE B 1 218 ? 6.875 55.469 55.438 1 81.62 218 ILE B CA 1
ATOM 3969 C C . ILE B 1 218 ? 6.633 56.938 55.781 1 81.62 218 ILE B C 1
ATOM 3971 O O . ILE B 1 218 ? 6.953 57.375 56.906 1 81.62 218 ILE B O 1
ATOM 3975 N N . VAL B 1 219 ? 6.051 57.719 54.906 1 81.94 219 VAL B N 1
ATOM 3976 C CA . VAL B 1 219 ? 5.809 59.125 55.156 1 81.94 219 VAL B CA 1
ATOM 3977 C C . VAL B 1 219 ? 4.797 59.312 56.281 1 81.94 219 VAL B C 1
ATOM 3979 O O . VAL B 1 219 ? 4.965 60.156 57.156 1 81.94 219 VAL B O 1
ATOM 3982 N N . ALA B 1 220 ? 3.848 58.406 56.281 1 83.19 220 ALA B N 1
ATOM 3983 C CA . ALA B 1 220 ? 2.863 58.469 57.375 1 83.19 220 ALA B CA 1
ATOM 3984 C C . ALA B 1 220 ? 3.508 58.156 58.719 1 83.19 220 ALA B C 1
ATOM 3986 O O . ALA B 1 220 ? 3.201 58.812 59.719 1 83.19 220 ALA B O 1
ATOM 3987 N N . GLU B 1 221 ? 4.355 57.219 58.625 1 87.62 221 GLU B N 1
ATOM 3988 C CA . GLU B 1 221 ? 5.078 56.875 59.844 1 87.62 221 GLU B CA 1
ATOM 3989 C C . GLU B 1 221 ? 5.926 58.062 60.344 1 87.62 221 GLU B C 1
ATOM 3991 O O . GLU B 1 221 ? 5.949 58.344 61.531 1 87.62 221 GLU B O 1
ATOM 3996 N N . VAL B 1 222 ? 6.609 58.781 59.5 1 86.88 222 VAL B N 1
ATOM 3997 C CA . VAL B 1 222 ? 7.469 59.906 59.812 1 86.88 222 VAL B CA 1
ATOM 3998 C C . VAL B 1 222 ? 6.617 61.094 60.312 1 86.88 222 VAL B C 1
ATOM 4000 O O . VAL B 1 222 ? 6.969 61.75 61.281 1 86.88 222 VAL B O 1
ATOM 4003 N N . VAL B 1 223 ? 5.547 61.312 59.75 1 87.75 223 VAL B N 1
ATOM 4004 C CA . VAL B 1 223 ? 4.664 62.406 60.125 1 87.75 223 VAL B CA 1
ATOM 4005 C C . VAL B 1 223 ? 4.078 62.156 61.5 1 87.75 223 VAL B C 1
ATOM 4007 O O . VAL B 1 223 ? 3.986 63.062 62.344 1 87.75 223 VAL B O 1
ATOM 4010 N N . LEU B 1 224 ? 3.789 60.938 61.719 1 87.69 224 LEU B N 1
ATOM 4011 C CA . LEU B 1 224 ? 3.275 60.562 63.031 1 87.69 224 LEU B CA 1
ATOM 4012 C C . LEU B 1 224 ? 4.348 60.75 64.062 1 87.69 224 LEU B C 1
ATOM 4014 O O . LEU B 1 224 ? 4.059 61.219 65.188 1 87.69 224 LEU B O 1
ATOM 4018 N N . LEU B 1 225 ? 5.531 60.375 63.75 1 88.44 225 LEU B N 1
ATOM 4019 C CA . LEU B 1 225 ? 6.648 60.531 64.688 1 88.44 225 LEU B CA 1
ATOM 4020 C C . LEU B 1 225 ? 6.934 62 64.938 1 88.44 225 LEU B C 1
ATOM 4022 O O . LEU B 1 225 ? 7.125 62.406 66.062 1 88.44 225 LEU B O 1
ATOM 4026 N N . VAL B 1 226 ? 6.898 62.781 63.938 1 89.19 226 VAL B N 1
ATOM 4027 C CA . VAL B 1 226 ? 7.188 64.188 64.062 1 89.19 226 VAL B CA 1
ATOM 4028 C C . VAL B 1 226 ? 6.07 64.875 64.812 1 89.19 226 VAL B C 1
ATOM 4030 O O . VAL B 1 226 ? 6.328 65.75 65.625 1 89.19 226 VAL B O 1
ATOM 4033 N N . ALA B 1 227 ? 4.898 64.438 64.625 1 89.31 227 ALA B N 1
ATOM 4034 C CA . ALA B 1 227 ? 3.756 65 65.375 1 89.31 227 ALA B CA 1
ATOM 4035 C C . ALA B 1 227 ? 3.805 64.625 66.812 1 89.31 227 ALA B C 1
ATOM 4037 O O . ALA B 1 227 ? 3.514 65.5 67.688 1 89.31 227 ALA B O 1
ATOM 4038 N N . ALA B 1 228 ? 4.277 63.5 67.125 1 88.38 228 ALA B N 1
ATOM 4039 C CA . ALA B 1 228 ? 4.43 63.062 68.5 1 88.38 228 ALA B CA 1
ATOM 4040 C C . ALA B 1 228 ? 5.535 63.844 69.25 1 88.38 228 ALA B C 1
ATOM 4042 O O . ALA B 1 228 ? 5.379 64.25 70.375 1 88.38 228 ALA B O 1
ATOM 4043 N N . ILE B 1 229 ? 6.555 64.188 68.562 1 87.25 229 ILE B N 1
ATOM 4044 C CA . ILE B 1 229 ? 7.676 64.938 69.125 1 87.25 229 ILE B CA 1
ATOM 4045 C C . ILE B 1 229 ? 7.254 66.375 69.375 1 87.25 229 ILE B C 1
ATOM 4047 O O . ILE B 1 229 ? 7.539 66.938 70.438 1 87.25 229 ILE B O 1
ATOM 4051 N N . LEU B 1 230 ? 6.492 67 68.625 1 88.94 230 LEU B N 1
ATOM 4052 C CA . LEU B 1 230 ? 6.059 68.375 68.75 1 88.94 230 LEU B CA 1
ATOM 4053 C C . LEU B 1 230 ? 5.031 68.5 69.875 1 88.94 230 LEU B C 1
ATOM 4055 O O . LEU B 1 230 ? 5.051 69.438 70.625 1 88.94 230 LEU B O 1
ATOM 4059 N N . LEU B 1 231 ? 4.285 67.5 70.062 1 87.88 231 LEU B N 1
ATOM 4060 C CA . LEU B 1 231 ? 3.32 67.5 71.188 1 87.88 231 LEU B CA 1
ATOM 4061 C C . LEU B 1 231 ? 4.023 67.312 72.5 1 87.88 231 LEU B C 1
ATOM 4063 O O . LEU B 1 231 ? 3.678 68 73.5 1 87.88 231 LEU B O 1
ATOM 4067 N N . CYS B 1 232 ? 5.027 66.562 72.5 1 84.75 232 CYS B N 1
ATOM 4068 C CA . CYS B 1 232 ? 5.82 66.375 73.75 1 84.75 232 CYS B CA 1
ATOM 4069 C C . CYS B 1 232 ? 6.574 67.625 74.125 1 84.75 232 CYS B C 1
ATOM 4071 O O . CYS B 1 232 ? 6.641 68 75.25 1 84.75 232 CYS B O 1
ATOM 4073 N N . GLU B 1 233 ? 7.035 68.312 73.125 1 86.19 233 GLU B N 1
ATOM 4074 C CA . GLU B 1 233 ? 7.75 69.562 73.375 1 86.19 233 GLU B CA 1
ATOM 4075 C C . GLU B 1 233 ? 6.816 70.625 73.875 1 86.19 233 GLU B C 1
ATOM 4077 O O . GLU B 1 233 ? 7.176 71.375 74.812 1 86.19 233 GLU B O 1
ATOM 4082 N N . LYS B 1 234 ? 5.641 70.688 73.438 1 85.75 234 LYS B N 1
ATOM 4083 C CA . LYS B 1 234 ? 4.66 71.688 73.938 1 85.75 234 LYS B CA 1
ATOM 4084 C C . LYS B 1 234 ? 4.207 71.375 75.375 1 85.75 234 LYS B C 1
ATOM 4086 O O . LYS B 1 234 ? 3.998 72.25 76.188 1 85.75 234 LYS B O 1
ATOM 4091 N N . TYR B 1 235 ? 4.145 70.062 75.688 1 81.69 235 TYR B N 1
ATOM 4092 C CA . TYR B 1 235 ? 3.764 69.625 77.062 1 81.69 235 TYR B CA 1
ATOM 4093 C C . TYR B 1 235 ? 4.895 69.875 78.062 1 81.69 235 TYR B C 1
ATOM 4095 O O . TYR B 1 235 ? 4.652 70.312 79.188 1 81.69 235 TYR B O 1
ATOM 4103 N N . THR B 1 236 ? 6.062 69.688 77.625 1 77.56 236 THR B N 1
ATOM 4104 C CA . THR B 1 236 ? 7.203 69.938 78.5 1 77.56 236 THR B CA 1
ATOM 4105 C C . THR B 1 236 ? 7.445 71.375 78.75 1 77.56 236 THR B C 1
ATOM 4107 O O . THR B 1 236 ? 7.871 71.812 79.812 1 77.56 236 THR B O 1
ATOM 4110 N N . GLN B 1 237 ? 7.145 72.188 77.875 1 76.31 237 GLN B N 1
ATOM 4111 C CA . GLN B 1 237 ? 7.305 73.625 78 1 76.31 237 GLN B CA 1
ATOM 4112 C C . GLN B 1 237 ? 6.215 74.188 78.875 1 76.31 237 GLN B C 1
ATOM 4114 O O . GLN B 1 237 ? 6.461 75.188 79.625 1 76.31 237 GLN B O 1
ATOM 4119 N N . LYS B 1 238 ? 5 73.75 78.938 1 68.94 238 LYS B N 1
ATOM 4120 C CA . LYS B 1 238 ? 3.939 74.188 79.875 1 68.94 238 LYS B CA 1
ATOM 4121 C C . LYS B 1 238 ? 4.184 73.75 81.312 1 68.94 238 LYS B C 1
ATOM 4123 O O . LYS B 1 238 ? 3.861 74.5 82.25 1 68.94 238 LYS B O 1
ATOM 4128 N N . LYS B 1 239 ? 4.773 72.688 81.5 1 63.69 239 LYS B N 1
ATOM 4129 C CA . LYS B 1 239 ? 5.098 72.25 82.875 1 63.69 239 LYS B CA 1
ATOM 4130 C C . LYS B 1 239 ? 6.234 73.125 83.438 1 63.69 239 LYS B C 1
ATOM 4132 O O . LYS B 1 239 ? 6.266 73.375 84.625 1 63.69 239 LYS B O 1
ATOM 4137 N N . LYS B 1 240 ? 7.043 73.625 82.688 1 62.62 240 LYS B N 1
ATOM 4138 C CA . LYS B 1 240 ? 8.117 74.438 83.188 1 62.62 240 LYS B CA 1
ATOM 4139 C C . LYS B 1 240 ? 7.59 75.812 83.625 1 62.62 240 LYS B C 1
ATOM 4141 O O . LYS B 1 240 ? 8.062 76.438 84.562 1 62.62 240 LYS B O 1
ATOM 4146 N N . LYS B 1 241 ? 6.516 76.375 83.125 1 59.97 241 LYS B N 1
ATOM 4147 C CA . LYS B 1 241 ? 6.031 77.75 83.5 1 59.97 241 LYS B CA 1
ATOM 4148 C C . LYS B 1 241 ? 5.211 77.688 84.75 1 59.97 241 LYS B C 1
ATOM 4150 O O . LYS B 1 241 ? 5.238 78.625 85.562 1 59.97 241 LYS B O 1
ATOM 4155 N N . HIS B 1 242 ? 4.508 76.562 85.125 1 55.16 242 HIS B N 1
ATOM 4156 C CA . HIS B 1 242 ? 3.725 76.625 86.375 1 55.16 242 HIS B CA 1
ATOM 4157 C C . HIS B 1 242 ? 4.609 76.375 87.562 1 55.16 242 HIS B C 1
ATOM 4159 O O . HIS B 1 242 ? 4.203 76.625 88.688 1 55.16 242 HIS B O 1
ATOM 4165 N N . SER B 1 243 ? 5.723 75.75 87.5 1 51.94 243 SER B N 1
ATOM 4166 C CA . SER B 1 243 ? 6.492 75.5 88.688 1 51.94 243 SER B CA 1
ATOM 4167 C C . SER B 1 243 ? 7.105 76.812 89.25 1 51.94 243 SER B C 1
ATOM 4169 O O . SER B 1 243 ? 7.645 76.875 90.312 1 51.94 243 SER B O 1
ATOM 4171 N N . ASP B 1 244 ? 7.312 77.875 88.438 1 48.78 244 ASP B N 1
ATOM 4172 C CA . ASP B 1 244 ? 7.973 79 89 1 48.78 244 ASP B CA 1
ATOM 4173 C C . ASP B 1 244 ? 6.996 79.812 89.812 1 48.78 244 ASP B C 1
ATOM 4175 O O . ASP B 1 244 ? 7.395 80.812 90.5 1 48.78 244 ASP B O 1
ATOM 4179 N N . GLU B 1 245 ? 5.664 79.812 89.562 1 45.72 245 GLU B N 1
ATOM 4180 C CA . GLU B 1 245 ? 4.879 80.812 90.312 1 45.72 245 GLU B CA 1
ATOM 4181 C C . GLU B 1 245 ? 4.633 80.312 91.75 1 45.72 245 GLU B C 1
ATOM 4183 O O . GLU B 1 245 ? 4.031 81 92.562 1 45.72 245 GLU B O 1
ATOM 4188 N N . GLY B 1 246 ? 4.605 79 92 1 40.34 246 GLY B N 1
ATOM 4189 C CA . GLY B 1 246 ? 3.98 78.688 93.25 1 40.34 246 GLY B CA 1
ATOM 4190 C C . GLY B 1 246 ? 4.762 79.188 94.5 1 40.34 246 GLY B C 1
ATOM 4191 O O . GLY B 1 246 ? 4.363 78.938 95.625 1 40.34 246 GLY B O 1
ATOM 4192 N N . LYS B 1 247 ? 6.066 79.25 94.312 1 38.09 247 LYS B N 1
ATOM 4193 C CA . LYS B 1 247 ? 6.676 79.188 95.625 1 38.09 247 LYS B CA 1
ATOM 4194 C C . LYS B 1 247 ? 6.461 80.5 96.438 1 38.09 247 LYS B C 1
ATOM 4196 O O . LYS B 1 247 ? 7.363 81.312 96.5 1 38.09 247 LYS B O 1
ATOM 4201 N N . GLU B 1 248 ? 5.363 81.25 96.062 1 38.22 248 GLU B N 1
ATOM 4202 C CA . GLU B 1 248 ? 5.352 82.375 97.062 1 38.22 248 GLU B CA 1
ATOM 4203 C C . GLU B 1 248 ? 5.121 81.875 98.438 1 38.22 248 GLU B C 1
ATOM 4205 O O . GLU B 1 248 ? 3.984 81.812 98.938 1 38.22 248 GLU B O 1
ATOM 4210 N N . PHE B 1 249 ? 5.527 80.688 98.875 1 32.56 249 PHE B N 1
ATOM 4211 C CA . PHE B 1 249 ? 5.242 80.312 100.25 1 32.56 249 PHE B CA 1
ATOM 4212 C C . PHE B 1 249 ? 5.809 81.375 101.188 1 32.56 249 PHE B C 1
ATOM 4214 O O . PHE B 1 249 ? 7.023 81.562 101.25 1 32.56 249 PHE B O 1
ATOM 4221 N N . GLU B 1 250 ? 5 82.5 101.375 1 30.55 250 GLU B N 1
ATOM 4222 C CA . GLU B 1 250 ? 5.27 83.375 102.5 1 30.55 250 GLU B CA 1
ATOM 4223 C C . GLU B 1 250 ? 5.395 82.562 103.812 1 30.55 250 GLU B C 1
ATOM 4225 O O . GLU B 1 250 ? 4.492 81.812 104.125 1 30.55 250 GLU B O 1
ATOM 4230 N N . GLN B 1 251 ? 6.582 82 104.062 1 27.84 251 GLN B N 1
ATOM 4231 C CA . GLN B 1 251 ? 6.949 81.375 105.312 1 27.84 251 GLN B CA 1
ATOM 4232 C C . GLN B 1 251 ? 6.59 82.25 106.5 1 27.84 251 GLN B C 1
ATOM 4234 O O . GLN B 1 251 ? 7.184 83.312 106.688 1 27.84 251 GLN B O 1
ATOM 4239 N N . THR B 1 252 ? 5.32 82.438 106.812 1 28.59 252 THR B N 1
ATOM 4240 C CA . THR B 1 252 ? 4.949 83 108.125 1 28.59 252 THR B CA 1
ATOM 4241 C C . THR B 1 252 ? 5.629 82.25 109.25 1 28.59 252 THR B C 1
ATOM 4243 O O . THR B 1 252 ? 5.348 81.062 109.438 1 28.59 252 THR B O 1
ATOM 4246 N N . GLU B 1 253 ? 7.016 82.375 109.188 1 25.45 253 GLU B N 1
ATOM 4247 C CA . GLU B 1 253 ? 7.746 81.812 110.312 1 25.45 253 GLU B CA 1
ATOM 4248 C C . GLU B 1 253 ? 7.215 82.25 111.688 1 25.45 253 GLU B C 1
ATOM 4250 O O . GLU B 1 253 ? 7.281 83.5 111.938 1 25.45 253 GLU B O 1
ATOM 4255 N N . GLN B 1 254 ? 6.062 82.062 112.125 1 27.81 254 GLN B N 1
ATOM 4256 C CA . GLN B 1 254 ? 5.707 82.438 113.438 1 27.81 254 GLN B CA 1
ATOM 4257 C C . GLN B 1 254 ? 6.648 81.812 114.5 1 27.81 254 GLN B C 1
ATOM 4259 O O . GLN B 1 254 ? 6.406 81.875 115.688 1 27.81 254 GLN B O 1
ATOM 4264 N N . LEU B 1 255 ? 7.82 81.25 114.062 1 24.19 255 LEU B N 1
ATOM 4265 C CA . LEU B 1 255 ? 8.305 80.312 115.062 1 24.19 255 LEU B CA 1
ATOM 4266 C C . LEU B 1 255 ? 8.539 81.062 116.375 1 24.19 255 LEU B C 1
ATOM 4268 O O . LEU B 1 255 ? 8.617 82.25 116.438 1 24.19 255 LEU B O 1
ATOM 4272 N N . LYS B 1 256 ? 9.266 80.25 117.312 1 25.16 256 LYS B N 1
ATOM 4273 C CA . LYS B 1 256 ? 9.453 79.812 118.688 1 25.16 256 LYS B CA 1
ATOM 4274 C C . LYS B 1 256 ? 10.18 80.875 119.5 1 25.16 256 LYS B C 1
ATOM 4276 O O . LYS B 1 256 ? 10.766 81.812 119 1 25.16 256 LYS B O 1
ATOM 4281 N N . SER B 1 257 ? 10.57 80.312 120.75 1 23.81 257 SER B N 1
ATOM 4282 C CA . SER B 1 257 ? 10.836 80.5 122.188 1 23.81 257 SER B CA 1
ATOM 4283 C C . SER B 1 257 ? 12.133 81.25 122.375 1 23.81 257 SER B C 1
ATOM 4285 O O . SER B 1 257 ? 12.18 82.188 123.188 1 23.81 257 SER B O 1
ATOM 4287 N N . ASP B 1 258 ? 13.227 80.562 121.938 1 22.09 258 ASP B N 1
ATOM 4288 C CA . ASP B 1 258 ? 14.227 80.5 123 1 22.09 258 ASP B CA 1
ATOM 4289 C C . ASP B 1 258 ? 15 81.812 123.125 1 22.09 258 ASP B C 1
ATOM 4291 O O . ASP B 1 258 ? 15.766 81.938 124.062 1 22.09 258 ASP B O 1
ATOM 4295 N N . ASP B 1 259 ? 15.234 82.562 122.062 1 21.62 259 ASP B N 1
ATOM 4296 C CA . ASP B 1 259 ? 16.656 82.875 122.062 1 21.62 259 ASP B CA 1
ATOM 4297 C C . ASP B 1 259 ? 17.016 83.938 123.062 1 21.62 259 ASP B C 1
ATOM 4299 O O . ASP B 1 259 ? 16.688 85.125 122.938 1 21.62 259 ASP B O 1
ATOM 4303 N N . SER B 1 260 ? 16.766 83.625 124.375 1 22.67 260 SER B N 1
ATOM 4304 C CA . SER B 1 260 ? 17.219 84.625 125.312 1 22.67 260 SER B CA 1
ATOM 4305 C C . SER B 1 260 ? 18.703 84.938 125.125 1 22.67 260 SER B C 1
ATOM 4307 O O . SER B 1 260 ? 19.297 85.688 125.875 1 22.67 260 SER B O 1
ATOM 4309 N N . ASN B 1 261 ? 19.359 84.25 124.188 1 20.53 261 ASN B N 1
ATOM 4310 C CA . ASN B 1 261 ? 20.656 84.562 124.75 1 20.53 261 ASN B CA 1
ATOM 4311 C C . ASN B 1 261 ? 20.859 86.062 124.875 1 20.53 261 ASN B C 1
ATOM 4313 O O . ASN B 1 261 ? 20.156 86.812 124.25 1 20.53 261 ASN B O 1
ATOM 4317 N N . GLY B 1 262 ? 22.109 86.375 124.938 1 19.58 262 GLY B N 1
ATOM 4318 C CA . GLY B 1 262 ? 22.984 87.25 125.75 1 19.58 262 GLY B CA 1
ATOM 4319 C C . GLY B 1 262 ? 23.062 88.688 125.312 1 19.58 262 GLY B C 1
ATOM 4320 O O . GLY B 1 262 ? 22.875 89.562 126.062 1 19.58 262 GLY B O 1
ATOM 4321 N N . ILE B 1 263 ? 23.781 88.875 124.188 1 23.34 263 ILE B N 1
ATOM 4322 C CA . ILE B 1 263 ? 24.844 89.812 124.438 1 23.34 263 ILE B CA 1
ATOM 4323 C C . ILE B 1 263 ? 24.281 91.25 124.375 1 23.34 263 ILE B C 1
ATOM 4325 O O . ILE B 1 263 ? 23.203 91.438 123.812 1 23.34 263 ILE B O 1
ATOM 4329 N N . GLU B 1 264 ? 25.109 92.125 123.938 1 22.33 264 GLU B N 1
ATOM 4330 C CA . GLU B 1 264 ? 25.812 93.312 124.5 1 22.33 264 GLU B CA 1
ATOM 4331 C C . GLU B 1 264 ? 25.156 94.625 124 1 22.33 264 GLU B C 1
ATOM 4333 O O . GLU B 1 264 ? 24.484 94.625 122.938 1 22.33 264 GLU B O 1
ATOM 4338 N N . ASN B 1 265 ? 25.516 95.812 124.5 1 18.89 265 ASN B N 1
ATOM 4339 C CA . ASN B 1 265 ? 25.188 97.188 124.938 1 18.89 265 ASN B CA 1
ATOM 4340 C C . ASN B 1 265 ? 25.078 98.062 123.688 1 18.89 265 ASN B C 1
ATOM 4342 O O . ASN B 1 265 ? 23.984 98.438 123.25 1 18.89 265 ASN B O 1
ATOM 4346 N N . ASN B 1 266 ? 26.047 99.062 123.438 1 21.17 266 ASN B N 1
ATOM 4347 C CA . ASN B 1 266 ? 26.062 100.5 123.688 1 21.17 266 ASN B CA 1
ATOM 4348 C C . ASN B 1 266 ? 25.719 101.312 122.375 1 21.17 266 ASN B C 1
ATOM 4350 O O . ASN B 1 266 ? 25.734 100.75 121.312 1 21.17 266 ASN B O 1
ATOM 4354 N N . VAL B 1 267 ? 25.891 102.875 122.438 1 23.14 267 VAL B N 1
ATOM 4355 C CA . VAL B 1 267 ? 25.422 104.25 122.438 1 23.14 267 VAL B CA 1
ATOM 4356 C C . VAL B 1 267 ? 25.922 105 121.188 1 23.14 267 VAL B C 1
ATOM 4358 O O . VAL B 1 267 ? 25.562 106.125 120.938 1 23.14 267 VAL B O 1
ATOM 4361 N N . PRO B 1 268 ? 26.047 104.438 120 1 21.61 268 PRO B N 1
ATOM 4362 C CA . PRO B 1 268 ? 26.969 105.375 119.312 1 21.61 268 PRO B CA 1
ATOM 4363 C C . PRO B 1 268 ? 26.438 106.812 119.375 1 21.61 268 PRO B C 1
ATOM 4365 O O . PRO B 1 268 ? 25.234 107.062 119.5 1 21.61 268 PRO B O 1
ATOM 4368 N N . ARG B 1 269 ? 27.438 107.875 119.062 1 22.55 269 ARG B N 1
ATOM 4369 C CA . ARG B 1 269 ? 27.984 109.25 119.188 1 22.55 269 ARG B CA 1
ATOM 4370 C C . ARG B 1 269 ? 27.344 110.188 118.125 1 22.55 269 ARG B C 1
ATOM 4372 O O . ARG B 1 269 ? 27.047 109.75 117 1 22.55 269 ARG B O 1
ATOM 4379 N N . HIS B 1 270 ? 27 111.438 118.562 1 22.05 270 HIS B N 1
ATOM 4380 C CA . HIS B 1 270 ? 26.344 112.688 118.25 1 22.05 270 HIS B CA 1
ATOM 4381 C C . HIS B 1 270 ? 27.047 113.375 117.062 1 22.05 270 HIS B C 1
ATOM 4383 O O . HIS B 1 270 ? 28.172 113.875 117.188 1 22.05 270 HIS B O 1
ATOM 4389 N N . ARG B 1 271 ? 27.234 112.938 115.938 1 23.22 271 ARG B N 1
ATOM 4390 C CA . ARG B 1 271 ? 28.062 113.812 115.062 1 23.22 271 ARG B CA 1
ATOM 4391 C C . ARG B 1 271 ? 27.312 115.125 114.75 1 23.22 271 ARG B C 1
ATOM 4393 O O . ARG B 1 271 ? 26.281 115.062 114.062 1 23.22 271 ARG B O 1
ATOM 4400 N N . LYS B 1 272 ? 27.5 116.312 115.5 1 22.19 272 LYS B N 1
ATOM 4401 C CA . LYS B 1 272 ? 27.125 117.688 115.438 1 22.19 272 LYS B CA 1
ATOM 4402 C C . LYS B 1 272 ? 27.406 118.312 114.062 1 22.19 272 LYS B C 1
ATOM 4404 O O . LYS B 1 272 ? 26.531 118.875 113.438 1 22.19 272 LYS B O 1
ATOM 4409 N N . ASN B 1 273 ? 28.438 119.312 114 1 19.7 273 ASN B N 1
ATOM 4410 C CA . ASN B 1 273 ? 28.312 120.75 113.875 1 19.7 273 ASN B CA 1
ATOM 4411 C C . ASN B 1 273 ? 28.062 121.188 112.438 1 19.7 273 ASN B C 1
ATOM 4413 O O . ASN B 1 273 ? 27.125 121.875 112.125 1 19.7 273 ASN B O 1
ATOM 4417 N N . GLU B 1 274 ? 29.234 121.562 111.75 1 23.39 274 GLU B N 1
ATOM 4418 C CA . GLU B 1 274 ? 29.641 122.812 111.188 1 23.39 274 GLU B CA 1
ATOM 4419 C C . GLU B 1 274 ? 29.125 123.062 109.812 1 23.39 274 GLU B C 1
ATOM 4421 O O . GLU B 1 274 ? 28.781 122.125 109.125 1 23.39 274 GLU B O 1
ATOM 4426 N N . SER B 1 275 ? 30.016 123.5 108.875 1 23.19 275 SER B N 1
ATOM 4427 C CA . SER B 1 275 ? 30.156 124.812 108.312 1 23.19 275 SER B CA 1
ATOM 4428 C C . SER B 1 275 ? 29.312 125 107.062 1 23.19 275 SER B C 1
ATOM 4430 O O . SER B 1 275 ? 28.531 126 106.938 1 23.19 275 SER B O 1
ATOM 4432 N N . LEU B 1 276 ? 30.062 125.25 105.75 1 25.97 276 LEU B N 1
ATOM 4433 C CA . LEU B 1 276 ? 30.203 126.5 104.938 1 25.97 276 LEU B CA 1
ATOM 4434 C C . LEU B 1 276 ? 29.125 126.562 103.875 1 25.97 276 LEU B C 1
ATOM 4436 O O . LEU B 1 276 ? 28.562 125.562 103.438 1 25.97 276 LEU B O 1
ATOM 4440 N N . ASP B 1 277 ? 28.766 127.938 103.062 1 27.7 277 ASP B N 1
ATOM 4441 C CA . ASP B 1 277 ? 28.047 129 102.312 1 27.7 277 ASP B CA 1
ATOM 4442 C C . ASP B 1 277 ? 27.812 128.5 100.875 1 27.7 277 ASP B C 1
ATOM 4444 O O . ASP B 1 277 ? 26.969 129.125 100.188 1 27.7 277 ASP B O 1
ATOM 4448 N N . GLN B 1 278 ? 28.953 127.938 100.312 1 24.38 278 GLN B N 1
ATOM 4449 C CA . GLN B 1 278 ? 29.016 128.125 98.875 1 24.38 278 GLN B CA 1
ATOM 4450 C C . GLN B 1 278 ? 28 127.188 98.125 1 24.38 278 GLN B C 1
ATOM 4452 O O . GLN B 1 278 ? 27.844 126.062 98.5 1 24.38 278 GLN B O 1
#

Nearest PDB structures (foldseek):
  7yr5-assembly1_B  TM=4.608E-01  e=2.429E-33  Homo sapiens
  6a69-assembly1_B  TM=7.222E-01  e=3.515E-09  Homo sapiens
  9ba4-assembly1_B  TM=5.373E-01  e=1.781E-07  Homo sapiens
  8a0y-assembly1_A  TM=5.004E-01  e=2.366E-08  Mus musculus
  6eg0-assembly1_B  TM=4.448E-01  e=1.423E-07  Drosophila melanogaster

Solvent-accessible surface area (backbone atoms only — not comparable to full-atom values): 32075 Å² total; per-residue (Å²): 126,81,78,69,90,45,55,80,45,79,52,75,47,83,44,45,78,76,47,86,58,73,47,74,46,83,42,72,47,56,59,49,30,30,38,38,40,35,43,34,39,40,46,91,65,65,72,87,48,46,45,77,49,44,29,44,82,76,42,76,49,76,91,75,53,48,76,50,75,55,93,54,29,40,37,35,38,45,71,52,69,32,67,33,48,84,65,49,43,38,40,33,41,37,44,35,36,63,46,73,40,44,38,36,41,35,46,40,57,61,68,57,48,51,56,87,56,68,44,77,48,44,52,62,37,68,49,72,48,55,39,34,34,82,96,45,72,44,78,43,79,47,44,29,33,41,64,89,91,46,78,40,73,63,55,66,80,45,96,39,42,47,79,44,61,94,39,74,33,34,42,31,41,32,38,48,64,32,43,62,81,68,31,39,45,33,33,45,34,37,35,36,66,31,40,70,35,67,37,69,36,41,37,44,41,40,55,74,59,61,80,36,43,67,54,50,50,51,49,50,50,50,51,51,50,51,50,50,52,53,50,51,52,55,51,54,56,54,54,58,62,60,65,71,65,62,76,73,70,78,74,80,69,86,73,77,85,80,90,91,88,89,80,94,85,87,83,85,83,96,94,85,92,91,77,72,97,129,125,81,78,68,89,47,54,81,46,78,49,79,45,82,45,47,78,77,47,85,59,73,45,73,46,84,42,74,46,54,59,49,29,29,37,37,41,35,41,34,40,40,46,92,65,65,71,86,48,48,45,76,50,45,28,44,82,79,42,77,51,74,94,74,51,48,76,48,76,55,92,53,30,39,38,37,37,44,71,51,68,35,67,31,50,85,66,49,41,36,41,32,40,36,44,34,36,63,46,74,41,44,39,35,41,35,46,39,57,62,68,57,47,51,55,88,57,67,44,76,49,44,52,60,39,69,48,72,47,57,42,34,33,81,95,45,74,45,78,44,80,48,45,29,33,44,62,86,91,46,80,40,74,64,53,66,79,45,95,42,43,46,79,45,61,94,39,73,33,33,42,32,41,34,39,46,63,33,44,60,79,69,34,39,46,33,34,44,34,37,34,36,66,32,40,69,36,66,38,68,36,40,37,44,40,40,56,74,58,63,80,36,44,67,54,51,51,52,51,49,51,51,51,51,52,54,51,51,51,54,52,50,53,56,53,55,56,56,56,59,61,60,67,70,65,62,73,68,68,77,74,77,71,75,74,87,82,68,81,66,74,78,85,86,88,91,74,90,87,82,85,78,87,85,84,90,91,124

Secondary structure (DSSP, 8-state):
-----PEEEEEEEEEETT--S-EEEEEE-SS-EEEEEEEEEE-SS-GGGEEEEEEETTEEPPS--EEEEETTEEEEEEEEEE-SGGG-EEEEEEEEEEEEEEEEEEEEPPPPEE-SSPEEEETT--EEEEEE-TT---SEEEEEEEETTEEEE--TTSTTEEEE-SSTTEEEEEE-S--GGG-EEEEEEEEETTEEEEEEEEEEEE-THHHHHHHHHHHHHHHHHHHHHHHHHHHHHHHHHHHTTS-----------------------------S--/-----PEEEEEEEEEETT--S-EEEEEE-SS-EEEEEEEEEE-SS-GGGEEEEEEETTEEPPS--EEEEETTEEEEEEEEEE-SGGG-EEEEEEEEEEEEEEEEEEEEPPPPEE-SSPEEEETT--EEEEEE-TT---SEEEEEEEETTEEEE--TTSTTEEEE-SSTTEEEEEE-S--GGG-EEEEEEEEETTEEEEEEEEEEEE-THHHHHHHHHHHHHHHHHHHHHHHHHHHHHHHHHHTTTS----------S---------------------